Protein AF-A0A6G0U1Q4-F1 (afdb_monomer)

Structure (mmCIF, N/CA/C/O backbone):
data_AF-A0A6G0U1Q4-F1
#
_entry.id   AF-A0A6G0U1Q4-F1
#
loop_
_atom_site.group_PDB
_atom_site.id
_atom_site.type_symbol
_atom_site.label_atom_id
_atom_site.label_alt_id
_atom_site.label_comp_id
_atom_site.label_asym_id
_atom_site.label_entity_id
_atom_site.label_seq_id
_atom_site.pdbx_PDB_ins_code
_atom_site.Cartn_x
_atom_site.Cartn_y
_atom_site.Cartn_z
_atom_site.occupancy
_atom_site.B_iso_or_equiv
_atom_site.auth_seq_id
_atom_site.auth_comp_id
_atom_site.auth_asym_id
_atom_site.auth_atom_id
_atom_site.pdbx_PDB_model_num
ATOM 1 N N . MET A 1 1 ? -59.694 32.766 -7.895 1.00 51.31 1 MET A N 1
ATOM 2 C CA . MET A 1 1 ? -59.669 31.287 -7.953 1.00 51.31 1 MET A CA 1
ATOM 3 C C . MET A 1 1 ? -58.581 30.759 -8.898 1.00 51.31 1 MET A C 1
ATOM 5 O O . MET A 1 1 ? -57.762 29.972 -8.452 1.00 51.31 1 MET A O 1
ATOM 9 N N . LEU A 1 2 ? -58.465 31.266 -10.135 1.00 46.53 2 LEU A N 1
ATOM 10 C CA . LEU A 1 2 ? -57.466 30.805 -11.123 1.00 46.53 2 LEU A CA 1
ATOM 11 C C . LEU A 1 2 ? -55.984 31.007 -10.713 1.00 46.53 2 LEU A C 1
ATOM 13 O O . LEU A 1 2 ? -55.155 30.140 -10.960 1.00 46.53 2 LEU A O 1
ATOM 17 N N . LYS A 1 3 ? -55.648 32.107 -10.017 1.00 42.34 3 LYS A N 1
ATOM 18 C CA . LYS A 1 3 ? -54.273 32.373 -9.535 1.00 42.34 3 LYS A CA 1
ATOM 19 C C . LYS A 1 3 ? -53.803 31.429 -8.418 1.00 42.34 3 LYS A C 1
ATOM 21 O O . LYS A 1 3 ? -52.612 31.181 -8.310 1.00 42.34 3 LYS A O 1
ATOM 26 N N . ILE A 1 4 ? -54.725 30.887 -7.618 1.00 50.94 4 ILE A N 1
ATOM 27 C CA . ILE A 1 4 ? -54.400 29.941 -6.536 1.00 50.94 4 ILE A CA 1
ATOM 28 C C . ILE A 1 4 ? -54.158 28.543 -7.119 1.00 50.94 4 ILE A C 1
ATOM 30 O O . ILE A 1 4 ? -53.233 27.858 -6.703 1.00 50.94 4 ILE A O 1
ATOM 34 N N . ILE A 1 5 ? -54.916 28.157 -8.151 1.00 52.47 5 ILE A N 1
ATOM 35 C CA . ILE A 1 5 ? -54.753 26.867 -8.837 1.00 52.47 5 ILE A CA 1
ATOM 36 C C . ILE A 1 5 ? -53.402 26.792 -9.571 1.00 52.47 5 ILE A C 1
ATOM 38 O O . ILE A 1 5 ? -52.727 25.772 -9.490 1.00 52.47 5 ILE A O 1
ATOM 42 N N . ILE A 1 6 ? -52.957 27.880 -10.213 1.00 53.19 6 ILE A N 1
ATOM 43 C CA . ILE A 1 6 ? -51.646 27.935 -10.890 1.00 53.19 6 ILE A CA 1
ATOM 44 C C . ILE A 1 6 ? -50.485 27.895 -9.883 1.00 53.19 6 ILE A C 1
ATOM 46 O O . ILE A 1 6 ? -49.487 27.226 -10.134 1.00 53.19 6 ILE A O 1
ATOM 50 N N . PHE A 1 7 ? -50.620 28.550 -8.724 1.00 47.00 7 PHE A N 1
ATOM 51 C CA . PHE A 1 7 ? -49.578 28.533 -7.691 1.00 47.00 7 PHE A CA 1
ATOM 52 C C . PHE A 1 7 ? -49.453 27.154 -7.025 1.00 47.00 7 PHE A C 1
ATOM 54 O O . PHE A 1 7 ? -48.343 26.689 -6.801 1.00 47.00 7 PHE A O 1
ATOM 61 N N . VAL A 1 8 ? -50.571 26.457 -6.788 1.00 52.16 8 VAL A N 1
ATOM 62 C CA . VAL A 1 8 ? -50.562 25.083 -6.255 1.00 52.16 8 VAL A CA 1
ATOM 63 C C . VAL A 1 8 ? -50.039 24.083 -7.293 1.00 52.16 8 VAL A C 1
ATOM 65 O O . VAL A 1 8 ? -49.258 23.211 -6.935 1.00 52.16 8 VAL A O 1
ATOM 68 N N . LEU A 1 9 ? -50.365 24.232 -8.582 1.00 45.59 9 LEU A N 1
ATOM 69 C CA . LEU A 1 9 ? -49.809 23.373 -9.639 1.00 45.59 9 LEU A CA 1
ATOM 70 C C . LEU A 1 9 ? -48.302 23.583 -9.848 1.00 45.59 9 LEU A C 1
ATOM 72 O O . LEU A 1 9 ? -47.594 22.605 -10.047 1.00 45.59 9 LEU A O 1
ATOM 76 N N . LEU A 1 10 ? -47.790 24.815 -9.742 1.00 45.19 10 LEU A N 1
ATOM 77 C CA . LEU A 1 10 ? -46.346 25.093 -9.803 1.00 45.19 10 LEU A CA 1
ATOM 78 C C . LEU A 1 10 ? -45.594 24.626 -8.547 1.00 45.19 10 LEU A C 1
ATOM 80 O O . LEU A 1 10 ? -44.423 24.264 -8.645 1.00 45.19 10 LEU A O 1
ATOM 84 N N . PHE A 1 11 ? -46.249 24.596 -7.382 1.00 42.09 11 PHE A N 1
ATOM 85 C CA . PHE A 1 11 ? -45.659 24.064 -6.149 1.00 42.09 11 PHE A CA 1
ATOM 86 C C . PHE A 1 11 ? -45.673 22.527 -6.120 1.00 42.09 11 PHE A C 1
ATOM 88 O O . PHE A 1 11 ? -44.710 21.913 -5.672 1.00 42.09 11 PHE A O 1
ATOM 95 N N . VAL A 1 12 ? -46.720 21.892 -6.660 1.00 43.66 12 VAL A N 1
ATOM 96 C CA . VAL A 1 12 ? -46.799 20.426 -6.802 1.00 43.66 12 VAL A CA 1
ATOM 97 C C . VAL A 1 12 ? -45.891 19.929 -7.936 1.00 43.66 12 VAL A C 1
ATOM 99 O O . VAL A 1 12 ? -45.235 18.906 -7.781 1.00 43.66 12 VAL A O 1
ATOM 102 N N . ALA A 1 13 ? -45.750 20.676 -9.037 1.00 39.94 13 ALA A N 1
ATOM 103 C CA . ALA A 1 13 ? -44.820 20.327 -10.116 1.00 39.94 13 ALA A CA 1
ATOM 104 C C . ALA A 1 13 ? -43.338 20.473 -9.715 1.00 39.94 13 ALA A C 1
ATOM 106 O O . ALA A 1 13 ? -42.513 19.714 -10.208 1.00 39.94 13 ALA A O 1
ATOM 107 N N . ASN A 1 14 ? -43.001 21.386 -8.792 1.00 39.50 14 ASN A N 1
ATOM 108 C CA . ASN A 1 14 ? -41.634 21.544 -8.267 1.00 39.50 14 ASN A CA 1
ATOM 109 C C . ASN A 1 14 ? -41.331 20.703 -7.012 1.00 39.50 14 ASN A C 1
ATOM 111 O O . ASN A 1 14 ? -40.208 20.743 -6.518 1.00 39.50 14 ASN A O 1
ATOM 115 N N . THR A 1 15 ? -42.299 19.951 -6.476 1.00 40.66 15 THR A N 1
ATOM 116 C CA . THR A 1 15 ? -42.075 19.042 -5.330 1.00 40.66 15 THR A CA 1
ATOM 117 C C . THR A 1 15 ? -41.949 17.577 -5.730 1.00 40.66 15 THR A C 1
ATOM 119 O O . THR A 1 15 ? -41.592 16.748 -4.895 1.00 40.66 15 THR A O 1
ATOM 122 N N . PHE A 1 16 ? -42.108 17.252 -7.014 1.00 41.88 16 PHE A N 1
ATOM 123 C CA . PHE A 1 16 ? -41.520 16.033 -7.550 1.00 41.88 16 PHE A CA 1
ATOM 124 C C . PHE A 1 16 ? -40.031 16.280 -7.772 1.00 41.88 16 PHE A C 1
ATOM 126 O O . PHE A 1 16 ? -39.582 16.572 -8.877 1.00 41.88 16 PHE A O 1
ATOM 133 N N . VAL A 1 17 ? -39.246 16.123 -6.704 1.00 43.72 17 VAL A N 1
ATOM 134 C CA . VAL A 1 17 ? -37.873 15.650 -6.873 1.00 43.72 17 VAL A CA 1
ATOM 135 C C . VAL A 1 17 ? -38.014 14.270 -7.509 1.00 43.72 17 VAL A C 1
ATOM 137 O O . VAL A 1 17 ? -38.190 13.267 -6.822 1.00 43.72 17 VAL A O 1
ATOM 140 N N . SER A 1 18 ? -38.034 14.212 -8.839 1.00 43.72 18 SER A N 1
ATOM 141 C CA . SER A 1 18 ? -37.846 12.959 -9.550 1.00 43.72 18 SER A CA 1
ATOM 142 C C . SER A 1 18 ? -36.387 12.585 -9.333 1.00 43.72 18 SER A C 1
ATOM 144 O O . SER A 1 18 ? -35.509 12.971 -10.105 1.00 43.72 18 SER A O 1
ATOM 146 N N . SER A 1 19 ? -36.085 11.889 -8.239 1.00 47.53 19 SER A N 1
ATOM 147 C CA . SER A 1 19 ? -34.814 11.190 -8.174 1.00 47.53 19 SER A CA 1
ATOM 148 C C . SER A 1 19 ? -34.907 10.094 -9.230 1.00 47.53 19 SER A C 1
ATOM 150 O O . SER A 1 19 ? -35.600 9.098 -9.029 1.00 47.53 19 SER A O 1
ATOM 152 N N . GLU A 1 20 ? -34.241 10.283 -10.369 1.00 58.66 20 GLU A N 1
ATOM 153 C CA . GLU A 1 20 ? -34.093 9.242 -11.399 1.00 58.66 20 GLU A CA 1
ATOM 154 C C . GLU A 1 20 ? -33.570 7.920 -10.807 1.00 58.66 20 GLU A C 1
ATOM 156 O O . GLU A 1 20 ? -33.780 6.858 -11.382 1.00 58.66 20 GLU A O 1
ATOM 161 N N . TYR A 1 21 ? -32.945 7.983 -9.626 1.00 56.28 21 TYR A N 1
ATOM 162 C CA . TYR A 1 21 ? -32.420 6.852 -8.879 1.00 56.28 21 TYR A CA 1
ATOM 163 C C . TYR A 1 21 ? -32.895 6.925 -7.424 1.00 56.28 21 TYR A C 1
ATOM 165 O O . TYR A 1 21 ? -32.468 7.795 -6.666 1.00 56.28 21 TYR A O 1
ATOM 173 N N . ILE A 1 22 ? -33.777 6.004 -7.031 1.00 57.19 22 ILE A N 1
ATOM 174 C CA . ILE A 1 22 ? -34.073 5.727 -5.621 1.00 57.19 22 ILE A CA 1
ATOM 175 C C . ILE A 1 22 ? -33.196 4.545 -5.225 1.00 57.19 22 ILE A C 1
ATOM 177 O O . ILE A 1 22 ? -33.497 3.400 -5.569 1.00 57.19 22 ILE A O 1
ATOM 181 N N . PHE A 1 23 ? -32.113 4.810 -4.497 1.00 62.09 23 PHE A N 1
ATOM 182 C CA . PHE A 1 23 ? -31.376 3.743 -3.829 1.00 62.09 23 PHE A CA 1
ATOM 183 C C . PHE A 1 23 ? -32.243 3.240 -2.682 1.00 62.09 23 PHE A C 1
ATOM 185 O O . PHE A 1 23 ? -32.498 3.952 -1.710 1.00 62.09 23 PHE A O 1
ATOM 192 N N . LYS A 1 24 ? -32.771 2.026 -2.832 1.00 59.59 24 LYS A N 1
ATOM 193 C CA . LYS A 1 24 ? -33.575 1.399 -1.790 1.00 59.59 24 LYS A CA 1
ATOM 194 C C . LYS A 1 24 ? -32.652 1.154 -0.595 1.00 59.59 24 LYS A C 1
ATOM 196 O O . LYS A 1 24 ? -31.700 0.388 -0.715 1.00 59.59 24 LYS A O 1
ATOM 201 N N . GLY A 1 25 ? -32.912 1.842 0.516 1.00 59.34 25 GLY A N 1
ATOM 202 C CA . GLY A 1 25 ? -32.193 1.616 1.767 1.00 59.34 25 GLY A CA 1
ATOM 203 C C . GLY A 1 25 ? -32.299 0.156 2.218 1.00 59.34 25 GLY A C 1
ATOM 204 O O . GLY A 1 25 ? -33.161 -0.595 1.747 1.00 59.34 25 GLY A O 1
ATOM 205 N N . PHE A 1 26 ? -31.406 -0.251 3.116 1.00 64.56 26 PHE A N 1
ATOM 206 C CA . PHE A 1 26 ? -31.436 -1.596 3.680 1.00 64.56 26 PHE A CA 1
ATOM 207 C C . PHE A 1 26 ? -32.716 -1.828 4.498 1.00 64.56 26 PHE A C 1
ATOM 209 O O . PHE A 1 26 ? -33.300 -0.898 5.045 1.00 64.56 26 PHE A O 1
ATOM 216 N N . ASP A 1 27 ? -33.160 -3.086 4.541 1.00 72.31 27 ASP A N 1
ATOM 217 C CA . ASP A 1 27 ? -34.237 -3.550 5.424 1.00 72.31 27 ASP A CA 1
ATOM 218 C C . ASP A 1 27 ? -33.857 -3.257 6.884 1.00 72.31 27 ASP A C 1
ATOM 220 O O . ASP A 1 27 ? -32.726 -3.541 7.270 1.00 72.31 27 ASP A O 1
ATOM 224 N N . ASP A 1 28 ? -34.787 -2.765 7.708 1.00 72.19 28 ASP A N 1
ATOM 225 C CA . ASP A 1 28 ? -34.572 -2.488 9.141 1.00 72.19 28 ASP A CA 1
ATOM 226 C C . ASP A 1 28 ? -34.071 -3.717 9.935 1.00 72.19 28 ASP A C 1
ATOM 228 O O . ASP A 1 28 ? -33.567 -3.599 11.052 1.00 72.19 28 ASP A O 1
ATOM 232 N N . ARG A 1 29 ? -34.212 -4.925 9.374 1.00 79.00 29 ARG A N 1
ATOM 233 C CA . ARG A 1 29 ? -33.690 -6.182 9.937 1.00 79.00 29 ARG A CA 1
ATOM 234 C C . ARG A 1 29 ? -32.223 -6.454 9.598 1.00 79.00 29 ARG A C 1
ATOM 236 O O . ARG A 1 29 ? -31.628 -7.347 10.203 1.00 79.00 29 ARG A O 1
ATOM 243 N N . PHE A 1 30 ? -31.650 -5.750 8.625 1.00 81.19 30 PHE A N 1
ATOM 244 C CA . PHE A 1 30 ? -30.243 -5.873 8.267 1.00 81.19 30 PHE A CA 1
ATOM 245 C C . PHE A 1 30 ? -29.388 -5.246 9.367 1.00 81.19 30 PHE A C 1
ATOM 247 O O . PHE A 1 30 ? -29.522 -4.067 9.683 1.00 81.19 30 PHE A O 1
ATOM 254 N N . LYS A 1 31 ? -28.502 -6.049 9.955 1.00 86.62 31 LYS A N 1
ATOM 255 C CA . LYS A 1 31 ? -27.495 -5.557 10.890 1.00 86.62 31 LYS A CA 1
ATOM 256 C C . LYS A 1 31 ? -26.183 -5.417 10.122 1.00 86.62 31 LYS A C 1
ATOM 258 O O . LYS A 1 31 ? -25.633 -6.460 9.765 1.00 86.62 31 LYS A O 1
ATOM 263 N N . PRO A 1 32 ? -25.727 -4.185 9.829 1.00 90.81 32 PRO A N 1
ATOM 264 C CA . PRO A 1 32 ? -24.437 -3.989 9.191 1.00 90.81 32 PRO A CA 1
ATOM 265 C C . PRO A 1 32 ? -23.334 -4.554 10.080 1.00 90.81 32 PRO A C 1
ATOM 267 O O . PRO A 1 32 ? -23.424 -4.516 11.311 1.00 90.81 32 PRO A O 1
ATOM 270 N N . ASP A 1 33 ? -22.304 -5.087 9.441 1.00 94.69 33 ASP A N 1
ATOM 271 C CA . ASP A 1 33 ? -21.058 -5.383 10.129 1.00 94.69 33 ASP A CA 1
ATOM 272 C C . ASP A 1 33 ? -20.348 -4.074 10.509 1.00 94.69 33 ASP A C 1
ATOM 274 O O . ASP A 1 33 ? -20.642 -3.013 9.952 1.00 94.69 33 ASP A O 1
ATOM 278 N N . TRP A 1 34 ? -19.387 -4.129 11.430 1.00 96.00 34 TRP A N 1
ATOM 279 C CA . TRP A 1 34 ? -18.734 -2.929 11.959 1.00 96.00 34 TRP A CA 1
ATOM 280 C C . TRP A 1 34 ? -18.125 -2.066 10.842 1.00 96.00 34 TRP A C 1
ATOM 282 O O . TRP A 1 34 ? -18.309 -0.855 10.815 1.00 96.00 34 TRP A O 1
ATOM 292 N N . TRP A 1 35 ? -17.480 -2.678 9.847 1.00 97.06 35 TRP A N 1
ATOM 293 C CA . TRP A 1 35 ? -16.828 -1.951 8.752 1.00 97.06 35 TRP A CA 1
ATOM 294 C C . TRP A 1 35 ? -17.819 -1.267 7.794 1.00 97.06 35 TRP A C 1
ATOM 296 O O . TRP A 1 35 ? -17.415 -0.433 6.988 1.00 97.06 35 TRP A O 1
ATOM 306 N N . GLN A 1 36 ? -19.110 -1.608 7.871 1.00 95.94 36 GLN A N 1
ATOM 307 C CA . GLN A 1 36 ? -20.171 -0.998 7.068 1.00 95.94 36 GLN A CA 1
ATOM 308 C C . GLN A 1 36 ? -20.782 0.227 7.762 1.00 95.94 36 GLN A C 1
ATOM 310 O O . GLN A 1 36 ? -21.247 1.146 7.092 1.00 95.94 36 GLN A O 1
ATOM 315 N N . SER A 1 37 ? -20.803 0.259 9.096 1.00 91.56 37 SER A N 1
ATOM 316 C CA . SER A 1 37 ? -21.479 1.318 9.860 1.00 91.56 37 SER A CA 1
ATOM 317 C C . SER A 1 37 ? -20.551 2.288 10.585 1.00 91.56 37 SER A C 1
ATOM 319 O O . SER A 1 37 ? -20.993 3.377 10.944 1.00 91.56 37 SER A O 1
ATOM 321 N N . GLU A 1 38 ? -19.306 1.897 10.847 1.00 95.31 38 GLU A N 1
ATOM 322 C CA . GLU A 1 38 ? -18.385 2.667 11.684 1.00 95.31 38 GLU A CA 1
ATOM 323 C C . GLU A 1 38 ? -17.584 3.717 10.900 1.00 95.31 38 GLU A C 1
ATOM 325 O O . GLU A 1 38 ? -17.297 3.568 9.711 1.00 95.31 38 GLU A O 1
ATOM 330 N N . ILE A 1 39 ? -17.159 4.773 11.601 1.00 97.44 39 ILE A N 1
ATOM 331 C CA . ILE A 1 39 ? -16.202 5.757 11.080 1.00 97.44 39 ILE A CA 1
ATOM 332 C C . ILE A 1 39 ? -14.788 5.175 11.189 1.00 97.44 39 ILE A C 1
ATOM 334 O O . ILE A 1 39 ? -14.349 4.825 12.291 1.00 97.44 39 ILE A O 1
ATOM 338 N N . ILE A 1 40 ? -14.073 5.122 10.060 1.00 98.00 40 ILE A N 1
ATOM 339 C CA . ILE A 1 40 ? -12.646 4.785 9.997 1.00 98.00 40 ILE A CA 1
ATOM 340 C C . ILE A 1 40 ? -11.826 6.080 10.042 1.00 98.00 40 ILE A C 1
ATOM 342 O O . ILE A 1 40 ? -12.018 6.961 9.206 1.00 98.00 40 ILE A O 1
ATOM 346 N N . TYR A 1 41 ? -10.910 6.196 11.005 1.00 98.44 41 TYR A N 1
ATOM 347 C CA . TYR A 1 41 ? -10.027 7.352 11.172 1.00 98.44 41 TYR A CA 1
ATOM 348 C C . TYR A 1 41 ? -8.579 6.977 10.850 1.00 98.44 41 TYR A C 1
ATOM 350 O O . TYR A 1 41 ? -7.990 6.133 11.525 1.00 98.44 41 TYR A O 1
ATOM 358 N N . GLN A 1 42 ? -7.985 7.623 9.850 1.00 98.31 42 GLN A N 1
ATOM 359 C CA . GLN A 1 42 ? -6.573 7.434 9.525 1.00 98.31 42 GLN A CA 1
ATOM 360 C C . GLN A 1 42 ? -5.684 8.200 10.514 1.00 98.31 42 GLN A C 1
ATOM 362 O O . GLN A 1 42 ? -5.864 9.397 10.738 1.00 98.31 42 GLN A O 1
ATOM 367 N N . ILE A 1 43 ? -4.708 7.515 11.102 1.00 98.56 43 ILE A N 1
ATOM 368 C CA . ILE A 1 43 ? -3.698 8.096 11.983 1.00 98.56 43 ILE A CA 1
ATOM 369 C C . ILE A 1 43 ? -2.351 8.008 11.274 1.00 98.56 43 ILE A C 1
ATOM 371 O O . ILE A 1 43 ? -1.801 6.919 11.107 1.00 98.56 43 ILE A O 1
ATOM 375 N N . TYR A 1 44 ? -1.789 9.163 10.920 1.00 98.19 44 TYR A N 1
ATOM 376 C CA . TYR A 1 44 ? -0.386 9.253 10.533 1.00 98.19 44 TYR A CA 1
ATOM 377 C C . TYR A 1 44 ? 0.484 9.264 11.796 1.00 98.19 44 TYR A C 1
ATOM 379 O O . TYR A 1 44 ? 0.625 10.300 12.455 1.00 98.19 44 TYR A O 1
ATOM 387 N N . VAL A 1 45 ? 1.006 8.091 12.175 1.00 98.12 45 VAL A N 1
ATOM 388 C CA . VAL A 1 45 ? 1.608 7.829 13.501 1.00 98.12 45 VAL A CA 1
ATOM 389 C C . VAL A 1 45 ? 2.685 8.857 13.836 1.00 98.12 45 VAL A C 1
ATOM 391 O O . VAL A 1 45 ? 2.616 9.504 14.882 1.00 98.12 45 VAL A O 1
ATOM 394 N N . ARG A 1 46 ? 3.591 9.100 12.882 1.00 97.62 46 ARG A N 1
ATOM 395 C CA . ARG A 1 46 ? 4.738 10.009 13.003 1.00 97.62 46 ARG A CA 1
ATOM 396 C C . ARG A 1 46 ? 4.371 11.443 13.398 1.00 97.62 46 ARG A C 1
ATOM 398 O O . ARG A 1 46 ? 5.213 12.153 13.939 1.00 97.62 46 ARG A O 1
ATOM 405 N N . SER A 1 47 ? 3.149 11.896 13.120 1.00 98.06 47 SER A N 1
ATOM 406 C CA . SER A 1 47 ? 2.732 13.288 13.352 1.00 98.06 47 SER A CA 1
ATOM 407 C C . SER A 1 47 ? 1.549 13.428 14.301 1.00 98.06 47 SER A C 1
ATOM 409 O O . SER A 1 47 ? 1.074 14.542 14.509 1.00 98.06 47 SER A O 1
ATOM 411 N N . PHE A 1 48 ? 1.060 12.330 14.882 1.00 98.56 48 PHE A N 1
ATOM 412 C CA . PHE A 1 48 ? -0.114 12.398 15.743 1.00 98.56 48 PHE A CA 1
ATOM 413 C C . PHE A 1 48 ? 0.219 12.951 17.132 1.00 98.56 48 PHE A C 1
ATOM 415 O O . PHE A 1 48 ? -0.326 13.980 17.537 1.00 98.56 48 PHE A O 1
ATOM 422 N N . LYS A 1 49 ? 1.097 12.270 17.881 1.00 98.50 49 LYS A N 1
ATOM 423 C CA . LYS A 1 49 ? 1.517 12.716 19.213 1.00 98.50 49 LYS A CA 1
ATOM 424 C C . LYS A 1 49 ? 2.806 12.036 19.673 1.00 98.50 49 LYS A C 1
ATOM 426 O O . LYS A 1 49 ? 2.848 10.815 19.756 1.00 98.50 49 LYS A O 1
ATOM 431 N N . ASP A 1 50 ? 3.799 12.849 20.013 1.00 98.62 50 ASP A N 1
ATOM 432 C CA . ASP A 1 50 ? 5.057 12.456 20.661 1.00 98.62 50 ASP A CA 1
ATOM 433 C C . ASP A 1 50 ? 4.843 12.313 22.183 1.00 98.62 50 ASP A C 1
ATOM 435 O O . ASP A 1 50 ? 4.224 13.189 22.806 1.00 98.62 50 ASP A O 1
ATOM 439 N N . SER A 1 51 ? 5.303 11.205 22.774 1.00 98.44 51 SER A N 1
ATOM 440 C CA . SER A 1 51 ? 5.250 10.941 24.220 1.00 98.44 51 SER A CA 1
ATOM 441 C C . SER A 1 51 ? 6.610 10.979 24.924 1.00 98.44 51 SER A C 1
ATOM 443 O O . SER A 1 51 ? 6.653 11.013 26.157 1.00 98.44 51 SER A O 1
ATOM 445 N N . ASN A 1 52 ? 7.718 10.976 24.180 1.00 97.81 52 ASN A N 1
ATOM 446 C CA . ASN A 1 52 ? 9.069 10.818 24.719 1.00 97.81 52 ASN A CA 1
ATOM 447 C C . ASN A 1 52 ? 9.956 12.073 24.530 1.00 97.81 52 ASN A C 1
ATOM 449 O O . ASN A 1 52 ? 11.013 12.173 25.160 1.00 97.81 52 ASN A O 1
ATOM 453 N N . GLY A 1 53 ? 9.504 13.050 23.738 1.00 98.00 53 GLY A N 1
ATOM 454 C CA . GLY A 1 53 ? 10.166 14.327 23.484 1.00 98.00 53 GLY A CA 1
ATOM 455 C C . GLY A 1 53 ? 11.205 14.314 22.357 1.00 98.00 53 GLY A C 1
ATOM 456 O O . GLY A 1 53 ? 11.993 15.260 22.279 1.00 98.00 53 GLY A O 1
ATOM 457 N N . ASP A 1 54 ? 11.252 13.277 21.516 1.00 97.56 54 ASP A N 1
ATOM 458 C CA . ASP A 1 54 ? 12.168 13.183 20.370 1.00 97.56 54 ASP A CA 1
ATOM 459 C C . ASP A 1 54 ? 11.676 13.931 19.112 1.00 97.56 54 ASP A C 1
ATOM 461 O O . ASP A 1 54 ? 12.424 14.079 18.140 1.00 97.56 54 ASP A O 1
ATOM 465 N N . GLY A 1 55 ? 10.456 14.478 19.154 1.00 97.75 55 GLY A N 1
ATOM 466 C CA . GLY A 1 55 ? 9.829 15.222 18.067 1.00 97.75 55 GLY A CA 1
ATOM 467 C C . GLY A 1 55 ? 9.063 14.353 17.068 1.00 97.75 55 GLY A C 1
ATOM 468 O O . GLY A 1 55 ? 8.598 14.884 16.054 1.00 97.75 55 GLY A O 1
ATOM 469 N N . VAL A 1 56 ? 8.917 13.051 17.326 1.00 98.12 56 VAL A N 1
ATOM 470 C CA . VAL A 1 56 ? 8.212 12.095 16.472 1.00 98.12 56 VAL A CA 1
ATOM 471 C C . VAL A 1 56 ? 7.052 11.453 17.228 1.00 98.12 56 VAL A C 1
ATOM 473 O O . VAL A 1 56 ? 7.150 11.080 18.388 1.00 98.12 56 VAL A O 1
ATOM 476 N N . GLY A 1 57 ? 5.900 11.350 16.566 1.00 98.62 57 GLY A N 1
ATOM 477 C CA . GLY A 1 57 ? 4.744 10.671 17.133 1.00 98.62 57 GLY A CA 1
ATOM 478 C C . GLY A 1 57 ? 4.953 9.164 17.260 1.00 98.62 57 GLY A C 1
ATOM 479 O O . GLY A 1 57 ? 5.517 8.539 16.364 1.00 98.62 57 GLY A O 1
ATOM 480 N N . ASP A 1 58 ? 4.464 8.585 18.356 1.00 98.75 58 ASP A N 1
ATOM 481 C CA . ASP A 1 58 ? 4.747 7.202 18.748 1.00 98.75 58 ASP A CA 1
ATOM 482 C C . ASP A 1 58 ? 3.494 6.471 19.286 1.00 98.75 58 ASP A C 1
ATOM 484 O O . ASP A 1 58 ? 2.432 7.070 19.512 1.00 98.75 58 ASP A O 1
ATOM 488 N N . PHE A 1 59 ? 3.585 5.150 19.490 1.00 98.81 59 PHE A N 1
ATOM 489 C CA . PHE A 1 59 ? 2.439 4.348 19.941 1.00 98.81 59 PHE A CA 1
ATOM 490 C C . PHE A 1 59 ? 1.929 4.735 21.331 1.00 98.81 59 PHE A C 1
ATOM 492 O O . PHE A 1 59 ? 0.719 4.682 21.575 1.00 98.81 59 PHE A O 1
ATOM 499 N N . ASN A 1 60 ? 2.810 5.129 22.252 1.00 98.75 60 ASN A N 1
ATOM 500 C CA . ASN A 1 60 ? 2.399 5.537 23.594 1.00 98.75 60 ASN A CA 1
ATOM 501 C C . ASN A 1 60 ? 1.671 6.890 23.536 1.00 98.75 60 ASN A C 1
ATOM 503 O O . ASN A 1 60 ? 0.643 7.059 24.191 1.00 98.75 60 ASN A O 1
ATOM 507 N N . GLY A 1 61 ? 2.105 7.808 22.673 1.00 98.75 61 GLY A N 1
ATOM 508 C CA . GLY A 1 61 ? 1.432 9.078 22.419 1.00 98.75 61 GLY A CA 1
ATOM 509 C C . GLY A 1 61 ? 0.015 8.898 21.872 1.00 98.75 61 GLY A C 1
ATOM 510 O O . GLY A 1 61 ? -0.913 9.566 22.341 1.00 98.75 61 GLY A O 1
ATOM 511 N N . ILE A 1 62 ? -0.193 7.951 20.948 1.00 98.81 62 ILE A N 1
ATOM 512 C CA . ILE A 1 62 ? -1.544 7.570 20.497 1.00 98.81 62 ILE A CA 1
ATOM 513 C C . ILE A 1 62 ? -2.329 6.920 21.645 1.00 98.81 62 ILE A C 1
ATOM 515 O O . ILE A 1 62 ? -3.497 7.256 21.856 1.00 98.81 62 ILE A O 1
ATOM 519 N N . THR A 1 63 ? -1.686 6.046 22.428 1.00 98.75 63 THR A N 1
ATOM 520 C CA . THR A 1 63 ? -2.306 5.367 23.579 1.00 98.75 63 THR A CA 1
ATOM 521 C C . THR A 1 63 ? -2.849 6.379 24.590 1.00 98.75 63 THR A C 1
ATOM 523 O O . THR A 1 63 ? -3.960 6.226 25.080 1.00 98.75 63 THR A O 1
ATOM 526 N N . GLU A 1 64 ? -2.154 7.488 24.842 1.00 98.56 64 GLU A N 1
ATOM 527 C CA . GLU A 1 64 ? -2.639 8.566 25.721 1.00 98.56 64 GLU A CA 1
ATOM 528 C C . GLU A 1 64 ? -3.885 9.305 25.193 1.00 98.56 64 GLU A C 1
ATOM 530 O O . GLU A 1 64 ? -4.463 10.144 25.892 1.00 98.56 64 GLU A O 1
ATOM 535 N N . LYS A 1 65 ? -4.286 9.060 23.942 1.00 98.50 65 LYS A N 1
ATOM 536 C CA . LYS A 1 65 ? -5.404 9.722 23.259 1.00 98.50 65 LYS A CA 1
ATOM 537 C C . LYS A 1 65 ? -6.505 8.764 22.817 1.00 98.50 65 LYS A C 1
ATOM 539 O O . LYS A 1 65 ? -7.440 9.212 22.163 1.00 98.50 65 LYS A O 1
ATOM 544 N N . VAL A 1 66 ? -6.483 7.490 23.203 1.00 98.44 66 VAL A N 1
ATOM 545 C CA . VAL A 1 66 ? -7.532 6.530 22.799 1.00 98.44 66 VAL A CA 1
ATOM 546 C C . VAL A 1 66 ? -8.953 6.987 23.176 1.00 98.44 66 VAL A C 1
ATOM 548 O O . VAL A 1 66 ? -9.890 6.793 22.402 1.00 98.44 66 VAL A O 1
ATOM 551 N N . ASP A 1 67 ? -9.119 7.684 24.308 1.00 98.44 67 ASP A N 1
ATOM 552 C CA . ASP A 1 67 ? -10.412 8.244 24.739 1.00 98.44 67 ASP A CA 1
ATOM 553 C C . ASP A 1 67 ? -10.929 9.352 23.807 1.00 98.44 67 ASP A C 1
ATOM 555 O O . ASP A 1 67 ? -12.141 9.525 23.660 1.00 98.44 67 ASP A O 1
ATOM 559 N N . TYR A 1 68 ? -10.031 10.083 23.137 1.00 98.44 68 TYR A N 1
ATOM 560 C CA . TYR A 1 68 ? -10.418 11.110 22.170 1.00 98.44 68 TYR A CA 1
ATOM 561 C C . TYR A 1 68 ? -11.169 10.482 20.992 1.00 98.44 68 TYR A C 1
ATOM 563 O O . TYR A 1 68 ? -12.276 10.923 20.684 1.00 98.44 68 TYR A O 1
ATOM 571 N N . PHE A 1 69 ? -10.637 9.407 20.404 1.00 98.44 69 PHE A N 1
ATOM 572 C CA . PHE A 1 69 ? -11.281 8.709 19.286 1.00 98.44 69 PHE A CA 1
ATOM 573 C C . PHE A 1 69 ? -12.678 8.207 19.655 1.00 98.44 69 PHE A C 1
ATOM 575 O O . PHE A 1 69 ? -13.625 8.361 18.882 1.00 98.44 69 PHE A O 1
ATOM 582 N N . LYS A 1 70 ? -12.846 7.706 20.885 1.00 96.56 70 LYS A N 1
ATOM 583 C CA . LYS A 1 70 ? -14.168 7.306 21.368 1.00 96.56 70 LYS A CA 1
ATOM 584 C C . LYS A 1 70 ? -15.137 8.485 21.453 1.00 96.56 70 LYS A C 1
ATOM 586 O O . LYS A 1 70 ? -16.297 8.341 21.077 1.00 96.56 70 LYS A O 1
ATOM 591 N N . SER A 1 71 ? -14.674 9.645 21.919 1.00 98.12 71 SER A N 1
ATOM 592 C CA . SER A 1 71 ? -15.523 10.836 22.075 1.00 98.12 71 SER A CA 1
ATOM 593 C C . SER A 1 71 ? -16.022 11.421 20.748 1.00 98.12 71 SER A C 1
ATOM 595 O O . SER A 1 71 ? -17.057 12.083 20.730 1.00 98.12 71 SER A O 1
ATOM 597 N N . ILE A 1 72 ? -15.324 11.139 19.641 1.00 97.62 72 ILE A N 1
ATOM 598 C CA . ILE A 1 72 ? -15.720 11.535 18.282 1.00 97.62 72 ILE A CA 1
ATOM 599 C C . ILE A 1 72 ? -16.396 10.399 17.491 1.00 97.62 72 ILE A C 1
ATOM 601 O O . ILE A 1 72 ? -16.563 10.515 16.282 1.00 97.62 72 ILE A O 1
ATOM 605 N N . ASN A 1 73 ? -16.822 9.324 18.169 1.00 97.12 73 ASN A N 1
ATOM 606 C CA . ASN A 1 73 ? -17.521 8.168 17.587 1.00 97.12 73 ASN A CA 1
ATOM 607 C C . ASN A 1 73 ? -16.742 7.431 16.485 1.00 97.12 73 ASN A C 1
ATOM 609 O O . ASN A 1 73 ? -17.338 6.870 15.568 1.00 97.12 73 ASN A O 1
ATOM 613 N N . VAL A 1 74 ? -15.413 7.410 16.574 1.00 98.19 74 VAL A N 1
ATOM 614 C CA . VAL A 1 74 ? -14.598 6.542 15.720 1.00 98.19 74 VAL A CA 1
ATOM 615 C C . VAL A 1 74 ? -14.795 5.094 16.158 1.00 98.19 74 VAL A C 1
ATOM 617 O O . VAL A 1 74 ? -14.663 4.783 17.344 1.00 98.19 74 VAL A O 1
ATOM 620 N N . GLY A 1 75 ? -15.105 4.217 15.202 1.00 98.06 75 GLY A N 1
ATOM 621 C CA . GLY A 1 75 ? -15.245 2.778 15.438 1.00 98.06 75 GLY A CA 1
ATOM 622 C C . GLY A 1 75 ? -14.057 1.966 14.930 1.00 98.06 75 GLY A C 1
ATOM 623 O O . GLY A 1 75 ? -13.865 0.833 15.367 1.00 98.06 75 GLY A O 1
ATOM 624 N N . ALA A 1 76 ? -13.211 2.545 14.075 1.00 98.69 76 ALA A N 1
ATOM 625 C CA . ALA A 1 76 ? -11.957 1.940 13.644 1.00 98.69 76 ALA A CA 1
ATOM 626 C C . ALA A 1 76 ? -10.871 2.993 13.409 1.00 98.69 76 ALA A C 1
ATOM 628 O O . ALA A 1 76 ? -11.145 4.074 12.895 1.00 98.69 76 ALA A O 1
ATOM 629 N N . VAL A 1 77 ? -9.626 2.659 13.725 1.00 98.75 77 VAL A N 1
ATOM 630 C CA . VAL A 1 77 ? -8.452 3.437 13.330 1.00 98.75 77 VAL A CA 1
ATOM 631 C C . VAL A 1 77 ? -7.662 2.677 12.277 1.00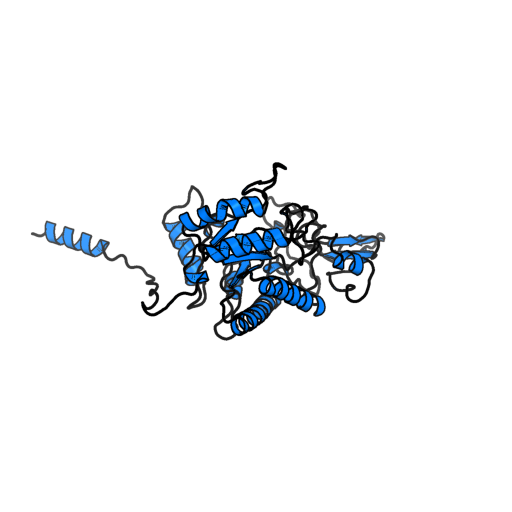 98.75 77 VAL A C 1
ATOM 633 O O . VAL A 1 77 ? -7.499 1.463 12.374 1.00 98.75 77 VAL A O 1
ATOM 636 N N . TRP A 1 78 ? -7.167 3.394 11.279 1.00 98.50 78 TRP A N 1
ATOM 637 C CA . TRP A 1 78 ? -6.212 2.892 10.300 1.00 98.50 78 TRP A CA 1
ATOM 638 C C . TRP A 1 78 ? -4.878 3.590 10.544 1.00 98.50 78 TRP A C 1
ATOM 640 O O . TRP A 1 78 ? -4.787 4.811 10.453 1.00 98.50 78 TRP A O 1
ATOM 650 N N . LEU A 1 79 ? -3.858 2.826 10.926 1.00 98.62 79 LEU A N 1
ATOM 651 C CA . LEU A 1 79 ? -2.519 3.358 11.167 1.00 98.62 79 LEU A CA 1
ATOM 652 C C . LEU A 1 79 ? -1.744 3.381 9.848 1.00 98.62 79 LEU A C 1
ATOM 654 O O . LEU A 1 79 ? -1.694 2.348 9.181 1.00 98.62 79 LEU A O 1
ATOM 658 N N . SER A 1 80 ? -1.113 4.515 9.515 1.00 95.25 80 SER A N 1
ATOM 659 C CA . SER A 1 80 ? -0.071 4.586 8.473 1.00 95.25 80 SER A CA 1
ATOM 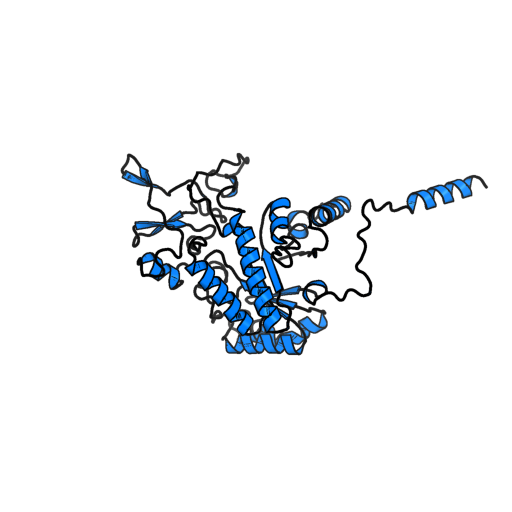660 C C . SER A 1 80 ? 1.011 3.519 8.707 1.00 95.25 80 SER A C 1
ATOM 662 O O . SER A 1 80 ? 1.123 3.054 9.845 1.00 95.25 80 SER A O 1
ATOM 664 N N . PRO A 1 81 ? 1.835 3.144 7.708 1.00 95.81 81 PRO A N 1
ATOM 665 C CA . PRO A 1 81 ? 2.776 2.036 7.847 1.00 95.81 81 PRO A CA 1
ATOM 666 C C . PRO A 1 81 ? 3.615 2.120 9.124 1.00 95.81 81 PRO A C 1
ATOM 668 O O . PRO A 1 81 ? 4.290 3.114 9.391 1.00 95.81 81 PRO A O 1
ATOM 671 N N . ILE A 1 82 ? 3.527 1.064 9.933 1.00 98.31 82 ILE A N 1
ATOM 672 C CA . ILE A 1 82 ? 4.196 0.973 11.237 1.00 98.31 82 ILE A CA 1
ATOM 673 C C . ILE A 1 82 ? 5.401 0.038 11.217 1.00 98.31 82 ILE A C 1
ATOM 675 O O . ILE A 1 82 ? 6.037 -0.150 12.252 1.00 98.31 82 ILE A O 1
ATOM 679 N N . PHE A 1 83 ? 5.654 -0.625 10.090 1.00 98.50 83 PHE A N 1
ATOM 680 C CA . PHE A 1 83 ? 6.682 -1.651 9.983 1.00 98.50 83 PHE A CA 1
ATOM 681 C C . PHE A 1 83 ? 8.072 -1.037 9.935 1.00 98.50 83 PHE A C 1
ATOM 683 O O . PHE A 1 83 ? 8.243 0.103 9.514 1.00 98.50 83 PHE A O 1
ATOM 690 N N . GLN A 1 84 ? 9.067 -1.823 10.334 1.00 98.56 84 GLN A N 1
ATOM 691 C CA . GLN A 1 84 ? 10.458 -1.401 10.277 1.00 98.56 84 GLN A CA 1
ATOM 692 C C . GLN A 1 84 ? 10.852 -0.996 8.850 1.00 98.56 84 GLN A C 1
ATOM 694 O O . GLN A 1 84 ? 10.707 -1.787 7.911 1.00 98.56 84 GLN A O 1
ATOM 699 N N . SER A 1 85 ? 11.379 0.218 8.713 1.00 98.19 85 SER A N 1
ATOM 700 C CA . SER A 1 85 ? 11.687 0.863 7.440 1.00 98.19 85 SER A CA 1
ATOM 701 C C . SER A 1 85 ? 12.940 1.749 7.570 1.00 98.19 85 SER A C 1
ATOM 703 O O . SER A 1 85 ? 13.167 2.338 8.628 1.00 98.19 85 SER A O 1
ATOM 705 N N . PRO A 1 86 ? 13.777 1.865 6.523 1.00 97.50 86 PRO A N 1
ATOM 706 C CA . PRO A 1 86 ? 14.831 2.883 6.449 1.00 97.50 86 PRO A CA 1
ATOM 707 C C . PRO A 1 86 ? 14.314 4.328 6.363 1.00 97.50 86 PRO A C 1
ATOM 709 O O . PRO A 1 86 ? 15.097 5.259 6.554 1.00 97.50 86 PRO A O 1
ATOM 712 N N . GLN A 1 87 ? 13.003 4.510 6.167 1.00 95.12 87 GLN A N 1
ATOM 713 C CA . GLN A 1 87 ? 12.281 5.782 6.125 1.00 95.12 87 GLN A CA 1
ATOM 714 C C . GLN A 1 87 ? 12.538 6.614 4.857 1.00 95.12 87 GLN A C 1
ATOM 716 O O . GLN A 1 87 ? 12.352 7.833 4.888 1.00 95.12 87 GLN A O 1
ATOM 721 N N . ASP A 1 88 ? 12.924 5.985 3.743 1.00 94.56 88 ASP A N 1
ATOM 722 C CA . ASP A 1 88 ? 13.087 6.656 2.445 1.00 94.56 88 ASP A CA 1
ATOM 723 C C . ASP A 1 88 ? 11.746 7.051 1.807 1.00 94.56 88 ASP A C 1
ATOM 725 O O . ASP A 1 88 ? 11.669 8.030 1.061 1.00 94.56 88 ASP A O 1
ATOM 729 N N . ASP A 1 89 ? 10.681 6.331 2.154 1.00 94.81 89 ASP A N 1
ATOM 730 C CA . ASP A 1 89 ? 9.294 6.657 1.829 1.00 94.81 89 ASP A CA 1
ATOM 731 C C . ASP A 1 89 ? 8.419 6.589 3.089 1.00 94.81 89 ASP A C 1
ATOM 733 O O . ASP A 1 89 ? 7.310 6.062 3.101 1.00 94.81 89 ASP A O 1
ATOM 737 N N . PHE A 1 90 ? 8.966 7.080 4.206 1.00 95.00 90 PHE A N 1
ATOM 738 C CA . PHE A 1 90 ? 8.255 7.262 5.475 1.00 95.00 90 PHE A CA 1
ATOM 739 C C . PHE A 1 90 ? 7.451 6.046 5.971 1.00 95.00 90 PHE A C 1
ATOM 741 O O . PHE A 1 90 ? 6.378 6.201 6.560 1.00 95.00 90 PHE A O 1
ATOM 748 N N . GLY A 1 91 ? 7.988 4.840 5.773 1.00 95.69 91 GLY A N 1
ATOM 749 C CA . GLY A 1 91 ? 7.393 3.591 6.248 1.00 95.69 91 GLY A CA 1
ATOM 750 C C . GLY A 1 91 ? 6.841 2.692 5.142 1.00 95.69 91 GLY A C 1
ATOM 751 O O . GLY A 1 91 ? 6.610 1.512 5.408 1.00 95.69 91 GLY A O 1
ATOM 752 N N . TYR A 1 92 ? 6.663 3.199 3.917 1.00 97.06 92 TYR A N 1
ATOM 753 C CA . TYR A 1 92 ? 6.219 2.387 2.774 1.00 97.06 92 TYR A CA 1
ATOM 754 C C . TYR A 1 92 ? 7.367 1.532 2.190 1.00 97.06 92 TYR A C 1
ATOM 756 O O . TYR A 1 92 ? 7.139 0.457 1.640 1.00 97.06 92 TYR A O 1
ATOM 764 N N . ASP A 1 93 ? 8.626 1.918 2.411 1.00 97.25 93 ASP A N 1
ATOM 765 C CA . ASP A 1 93 ? 9.836 1.143 2.121 1.00 97.25 93 ASP A CA 1
ATOM 766 C C . ASP A 1 93 ? 10.173 0.154 3.261 1.00 97.25 93 ASP A C 1
ATOM 768 O O . ASP A 1 93 ? 11.028 0.394 4.114 1.00 97.25 93 ASP A O 1
ATOM 772 N N . VAL A 1 94 ? 9.483 -0.990 3.315 1.00 98.44 94 VAL A N 1
ATOM 773 C CA . VAL A 1 94 ? 9.563 -1.916 4.465 1.00 98.44 94 VAL A CA 1
ATOM 774 C C . VAL A 1 94 ? 10.779 -2.855 4.409 1.00 98.44 94 VAL A C 1
ATOM 776 O O . VAL A 1 94 ? 10.909 -3.688 3.505 1.00 98.44 94 VAL A O 1
ATOM 779 N N . SER A 1 95 ? 11.646 -2.815 5.425 1.00 98.44 95 SER A N 1
ATOM 780 C CA . SER A 1 95 ? 12.783 -3.742 5.576 1.00 98.44 95 SER A CA 1
ATOM 781 C C . SER A 1 95 ? 12.447 -4.988 6.404 1.00 98.44 95 SER A C 1
ATOM 783 O O . SER A 1 95 ? 13.083 -6.032 6.227 1.00 98.44 95 SER A O 1
ATOM 785 N N . ASN A 1 96 ? 11.424 -4.930 7.268 1.00 98.31 96 ASN A N 1
ATOM 786 C CA . ASN A 1 96 ? 10.922 -6.096 8.000 1.00 98.31 96 ASN A CA 1
ATOM 787 C C . ASN A 1 96 ? 9.428 -5.992 8.343 1.00 98.31 96 ASN A C 1
ATOM 789 O O . ASN A 1 96 ? 9.034 -5.359 9.319 1.00 98.31 96 ASN A O 1
ATOM 793 N N . PHE A 1 97 ? 8.597 -6.727 7.602 1.00 98.19 97 PHE A N 1
ATOM 794 C CA . PHE A 1 97 ? 7.143 -6.738 7.781 1.00 98.19 97 PHE A CA 1
ATOM 795 C C . PHE A 1 97 ? 6.639 -7.322 9.107 1.00 98.19 97 PHE A C 1
ATOM 797 O O . PHE A 1 97 ? 5.462 -7.173 9.414 1.00 98.19 97 PHE A O 1
ATOM 804 N N . LYS A 1 98 ? 7.465 -8.041 9.879 1.00 98.00 98 LYS A N 1
ATOM 805 C CA . LYS A 1 98 ? 7.039 -8.700 11.135 1.00 98.00 98 LYS A CA 1
ATOM 806 C C . LYS A 1 98 ? 7.469 -7.937 12.388 1.00 98.00 98 LYS A C 1
ATOM 808 O O . LYS A 1 98 ? 7.261 -8.424 13.498 1.00 98.00 98 LYS A O 1
ATOM 813 N N . MET A 1 99 ? 8.069 -6.764 12.209 1.00 98.25 99 MET A N 1
ATOM 814 C CA . MET A 1 99 ? 8.518 -5.888 13.284 1.00 98.25 99 MET A CA 1
ATOM 815 C C . MET A 1 99 ? 7.944 -4.494 13.076 1.00 98.25 99 MET A C 1
ATOM 817 O O . MET A 1 99 ? 7.895 -4.010 11.948 1.00 98.25 99 MET A O 1
ATOM 821 N N . VAL A 1 100 ? 7.542 -3.846 14.167 1.00 98.69 100 VAL A N 1
ATOM 822 C CA . VAL A 1 100 ? 7.284 -2.405 14.150 1.00 98.69 100 VAL A CA 1
ATOM 823 C C . VAL A 1 100 ? 8.594 -1.625 14.058 1.00 98.69 100 VAL A C 1
ATOM 825 O O . VAL A 1 100 ? 9.639 -2.106 14.508 1.00 98.69 100 VAL A O 1
ATOM 828 N N . ASP A 1 101 ? 8.533 -0.428 13.488 1.00 98.44 101 ASP A N 1
ATOM 829 C CA . ASP A 1 101 ? 9.666 0.481 13.434 1.00 98.44 101 ASP A CA 1
ATOM 830 C C . ASP A 1 101 ? 10.036 0.966 14.847 1.00 98.44 101 ASP A C 1
ATOM 832 O O . ASP A 1 101 ? 9.156 1.445 15.572 1.00 98.44 101 ASP A O 1
ATOM 836 N N . PRO A 1 102 ? 11.316 0.870 15.261 1.00 97.88 102 PRO A N 1
ATOM 837 C CA . PRO A 1 102 ? 11.756 1.366 16.563 1.00 97.88 102 PRO A CA 1
ATOM 838 C C . PRO A 1 102 ? 11.513 2.868 16.757 1.00 97.88 102 PRO A C 1
ATOM 840 O O . PRO A 1 102 ? 11.470 3.310 17.903 1.00 97.88 102 PRO A O 1
ATOM 843 N N . LEU A 1 103 ? 11.322 3.636 15.676 1.00 97.12 103 LEU A N 1
ATOM 844 C CA . LEU A 1 103 ? 10.915 5.039 15.722 1.00 97.12 103 LEU A CA 1
ATOM 845 C C . LEU A 1 103 ? 9.561 5.238 16.421 1.00 97.12 103 LEU A C 1
ATOM 847 O O . LEU A 1 103 ? 9.356 6.256 17.069 1.00 97.12 103 LEU A O 1
ATOM 851 N N . PHE A 1 104 ? 8.642 4.275 16.310 1.00 98.50 104 PHE A N 1
ATOM 852 C CA . PHE A 1 104 ? 7.300 4.367 16.900 1.00 98.50 104 PHE A CA 1
ATOM 853 C C . PHE A 1 104 ? 7.174 3.634 18.241 1.00 98.50 104 PHE A C 1
ATOM 855 O O . PHE A 1 104 ? 6.184 3.814 18.955 1.00 98.50 104 PHE A O 1
ATOM 862 N N . GLY A 1 105 ? 8.164 2.810 18.590 1.00 98.25 105 GLY A N 1
ATOM 863 C CA . GLY A 1 105 ? 8.229 2.056 19.837 1.00 98.25 105 GLY A CA 1
ATOM 864 C C . GLY A 1 105 ? 8.542 0.578 19.619 1.00 98.25 105 GLY A C 1
ATOM 865 O O . GLY A 1 105 ? 9.179 0.168 18.653 1.00 98.25 105 GLY A O 1
ATOM 866 N N . THR A 1 106 ? 8.113 -0.254 20.559 1.00 98.62 106 THR A N 1
ATOM 867 C CA . THR A 1 106 ? 8.336 -1.703 20.545 1.00 98.62 106 THR A CA 1
ATOM 868 C C . THR A 1 106 ? 7.073 -2.472 20.165 1.00 98.62 106 THR A C 1
ATOM 870 O O . THR A 1 106 ? 5.957 -1.960 20.252 1.00 98.62 106 THR A O 1
ATOM 873 N N . MET A 1 107 ? 7.221 -3.760 19.831 1.00 98.50 107 MET A N 1
ATOM 874 C CA . MET A 1 107 ? 6.071 -4.656 19.629 1.00 98.50 107 MET A CA 1
ATOM 875 C C . MET A 1 107 ? 5.121 -4.668 20.838 1.00 98.50 107 MET A C 1
ATOM 877 O O . MET A 1 107 ? 3.911 -4.761 20.664 1.00 98.50 107 MET A O 1
ATOM 881 N N . ALA A 1 108 ? 5.660 -4.546 22.057 1.00 98.75 108 ALA A N 1
ATOM 882 C CA . ALA A 1 108 ? 4.858 -4.488 23.275 1.00 98.75 108 ALA A CA 1
ATOM 883 C C . ALA A 1 108 ? 4.096 -3.161 23.410 1.00 98.75 108 ALA A C 1
ATOM 885 O O . ALA A 1 108 ? 3.024 -3.135 24.007 1.00 98.75 108 ALA A O 1
ATOM 886 N N . ASP A 1 109 ? 4.632 -2.061 22.882 1.00 98.81 109 ASP A N 1
ATOM 887 C CA . ASP A 1 109 ? 3.948 -0.765 22.873 1.00 98.81 109 ASP A CA 1
ATOM 888 C C . ASP A 1 109 ? 2.791 -0.785 21.869 1.00 98.81 109 ASP A C 1
ATOM 890 O O . ASP A 1 109 ? 1.691 -0.344 22.195 1.00 98.81 109 ASP A O 1
ATOM 894 N N . PHE A 1 110 ? 3.001 -1.403 20.702 1.00 98.81 110 PHE A N 1
ATOM 895 C CA . PHE A 1 110 ? 1.928 -1.668 19.743 1.00 98.81 110 PHE A CA 1
ATOM 896 C C . PHE A 1 110 ? 0.827 -2.561 20.334 1.00 98.81 110 PHE A C 1
ATOM 898 O O . PHE A 1 110 ? -0.353 -2.245 20.202 1.00 98.81 110 PHE A O 1
ATOM 905 N N . ASP A 1 111 ? 1.195 -3.649 21.019 1.00 98.75 111 ASP A N 1
ATOM 906 C CA . ASP A 1 111 ? 0.219 -4.536 21.661 1.00 98.75 111 ASP A CA 1
ATOM 907 C C . ASP A 1 111 ? -0.641 -3.772 22.685 1.00 98.75 111 ASP A C 1
ATOM 909 O O . ASP A 1 111 ? -1.863 -3.903 22.676 1.00 98.75 111 ASP A O 1
ATOM 913 N N . ARG A 1 112 ? -0.027 -2.903 23.504 1.00 98.75 112 ARG A N 1
ATOM 914 C CA . ARG A 1 112 ? -0.763 -2.047 24.451 1.00 98.75 112 ARG A CA 1
ATOM 915 C C . ARG A 1 112 ? -1.681 -1.049 23.750 1.00 98.75 112 ARG A C 1
ATOM 917 O O . ARG A 1 112 ? -2.803 -0.851 24.210 1.00 98.75 112 ARG A O 1
ATOM 924 N N . LEU A 1 113 ? -1.229 -0.438 22.654 1.00 98.88 113 LEU A N 1
ATOM 925 C CA . LEU A 1 113 ? -2.050 0.476 21.859 1.00 98.88 113 LEU A CA 1
ATOM 926 C C . LEU A 1 113 ? -3.284 -0.239 21.293 1.00 98.88 113 LEU A C 1
ATOM 928 O O . LEU A 1 113 ? -4.404 0.259 21.425 1.00 98.88 113 LEU A O 1
ATOM 932 N N . ARG A 1 114 ? -3.083 -1.416 20.688 1.00 98.81 114 ARG A N 1
ATOM 933 C CA . ARG A 1 114 ? -4.162 -2.258 20.160 1.00 98.81 114 ARG A CA 1
ATOM 934 C C . ARG A 1 114 ? -5.180 -2.582 21.250 1.00 98.81 114 ARG A C 1
ATOM 936 O O . ARG A 1 114 ? -6.370 -2.341 21.058 1.00 98.81 114 ARG A O 1
ATOM 943 N N . ASP A 1 115 ? -4.713 -3.082 22.390 1.00 98.88 115 ASP A N 1
ATOM 944 C CA . ASP A 1 115 ? -5.589 -3.482 23.492 1.00 98.88 115 ASP A CA 1
ATOM 945 C C . ASP A 1 115 ? -6.369 -2.279 24.045 1.00 98.88 115 ASP A C 1
ATOM 947 O O . ASP A 1 115 ? -7.578 -2.365 24.257 1.00 98.88 115 ASP A O 1
ATOM 951 N N . ALA A 1 116 ? -5.722 -1.115 24.171 1.00 98.81 116 ALA A N 1
ATOM 952 C CA . ALA A 1 116 ? -6.369 0.117 24.615 1.00 98.81 116 ALA A CA 1
ATOM 953 C C . ALA A 1 116 ? -7.488 0.588 23.662 1.00 98.81 116 ALA A C 1
ATOM 955 O O . ALA A 1 116 ? -8.517 1.094 24.127 1.00 98.81 116 ALA A O 1
ATOM 956 N N . PHE A 1 117 ? -7.327 0.412 22.344 1.00 98.81 117 PHE A N 1
ATOM 957 C CA . PHE A 1 117 ? -8.401 0.648 21.374 1.00 98.81 117 PHE A CA 1
ATOM 958 C C . PHE A 1 117 ? -9.533 -0.376 21.514 1.00 98.81 117 PHE A C 1
ATOM 960 O O . PHE A 1 117 ? -10.707 0.008 21.577 1.00 98.81 117 PHE A O 1
ATOM 967 N N . HIS A 1 118 ? -9.203 -1.664 21.635 1.00 98.75 118 HIS A N 1
ATOM 968 C CA . HIS A 1 118 ? -10.194 -2.732 21.788 1.00 98.75 118 HIS A CA 1
ATOM 969 C C . HIS A 1 118 ? -11.041 -2.588 23.052 1.00 98.75 118 HIS A C 1
ATOM 971 O O . HIS A 1 118 ? -12.254 -2.783 22.984 1.00 98.75 118 HIS A O 1
ATOM 977 N N . GLU A 1 119 ? -10.457 -2.156 24.173 1.00 98.56 119 GLU A N 1
ATOM 978 C CA . GLU A 1 119 ? -11.182 -1.834 25.414 1.00 98.56 119 GLU A CA 1
ATOM 979 C C . GLU A 1 119 ? -12.283 -0.777 25.211 1.00 98.56 119 GLU A C 1
ATOM 981 O O . GLU A 1 119 ? -13.271 -0.745 25.945 1.00 98.56 119 GLU A O 1
ATOM 986 N N . ARG A 1 120 ? -12.146 0.078 24.190 1.00 98.25 120 ARG A N 1
ATOM 987 C CA . ARG A 1 120 ? -13.120 1.124 23.816 1.00 98.25 120 ARG A CA 1
ATOM 988 C C . ARG A 1 120 ? -14.050 0.705 22.677 1.00 98.25 120 ARG A C 1
ATOM 990 O O . ARG A 1 120 ? -14.905 1.494 22.249 1.00 98.25 120 ARG A O 1
ATOM 997 N N . GLY A 1 121 ? -13.911 -0.536 22.214 1.00 97.75 121 GLY A N 1
ATOM 998 C CA . GLY A 1 121 ? -14.626 -1.089 21.070 1.00 97.75 121 GLY A CA 1
ATOM 999 C C . GLY A 1 121 ? -14.150 -0.537 19.727 1.00 97.75 121 GLY A C 1
ATOM 1000 O O . GLY A 1 121 ? -14.910 -0.602 18.769 1.00 97.75 121 GLY A O 1
ATOM 1001 N N . ILE A 1 122 ? -12.939 0.025 19.660 1.00 98.75 122 ILE A N 1
ATOM 1002 C CA . ILE A 1 122 ? -12.362 0.608 18.444 1.00 98.75 122 ILE A CA 1
ATOM 1003 C C . ILE A 1 122 ? -11.484 -0.438 17.765 1.00 98.75 122 ILE A C 1
ATOM 1005 O O . ILE A 1 122 ? -10.633 -1.046 18.406 1.00 98.75 122 ILE A O 1
ATOM 1009 N N . LYS A 1 123 ? -11.699 -0.652 16.470 1.00 98.75 123 LYS A N 1
ATOM 1010 C CA . LYS A 1 123 ? -10.956 -1.598 15.632 1.00 98.75 123 LYS A CA 1
ATOM 1011 C C . LYS A 1 123 ? -9.618 -1.016 15.187 1.00 98.75 123 LYS A C 1
ATOM 1013 O O . LYS A 1 123 ? -9.506 0.194 15.027 1.00 98.75 123 LYS A O 1
ATOM 1018 N N . VAL A 1 124 ? -8.622 -1.864 14.950 1.00 98.81 124 VAL A N 1
ATOM 1019 C CA . VAL A 1 124 ? -7.284 -1.464 14.491 1.00 98.81 124 VAL A CA 1
ATOM 1020 C C . VAL A 1 124 ? -6.996 -2.084 13.132 1.00 98.81 124 VAL A C 1
ATOM 1022 O O . VAL A 1 124 ? -6.952 -3.305 12.991 1.00 98.81 124 VAL A O 1
ATOM 1025 N N . ILE A 1 125 ? -6.785 -1.230 12.138 1.00 98.81 125 ILE A N 1
ATOM 1026 C CA . ILE A 1 125 ? -6.444 -1.577 10.761 1.00 98.81 125 ILE A CA 1
ATOM 1027 C C . ILE A 1 125 ? -4.992 -1.160 10.518 1.00 98.81 125 ILE A C 1
ATOM 1029 O O . ILE A 1 125 ? -4.604 -0.044 10.874 1.00 98.81 125 ILE A O 1
ATOM 1033 N N . LEU A 1 126 ? -4.194 -2.035 9.909 1.00 98.81 126 LEU A N 1
ATOM 1034 C CA . LEU A 1 126 ? -2.823 -1.704 9.513 1.00 98.81 126 LEU A CA 1
ATOM 1035 C C . LEU A 1 126 ? -2.740 -1.362 8.030 1.00 98.81 126 LEU A C 1
ATOM 1037 O O . LEU A 1 126 ? -3.329 -2.053 7.200 1.00 98.81 126 LEU A O 1
ATOM 1041 N N . ASP A 1 127 ? -1.973 -0.329 7.700 1.00 98.25 127 ASP A N 1
ATOM 1042 C CA . ASP A 1 127 ? -1.486 -0.153 6.339 1.00 98.25 127 ASP A CA 1
ATOM 1043 C C . ASP A 1 127 ? -0.461 -1.236 5.995 1.00 98.25 127 ASP A C 1
ATOM 1045 O O . ASP A 1 127 ? 0.451 -1.507 6.782 1.00 98.25 127 ASP A O 1
ATOM 1049 N N . PHE A 1 128 ? -0.624 -1.878 4.845 1.00 98.00 128 PHE A N 1
ATOM 1050 C CA . PHE A 1 128 ? 0.264 -2.920 4.366 1.00 98.00 128 PHE A CA 1
ATOM 1051 C C . PHE A 1 128 ? 0.553 -2.730 2.885 1.00 98.00 128 PHE A C 1
ATOM 1053 O O . PHE A 1 128 ? -0.365 -2.667 2.072 1.00 98.00 128 PHE A O 1
ATOM 1060 N N . VAL A 1 129 ? 1.843 -2.700 2.550 1.00 96.62 129 VAL A N 1
ATOM 1061 C CA . VAL A 1 129 ? 2.345 -2.525 1.186 1.00 96.62 129 VAL A CA 1
ATOM 1062 C C . VAL A 1 129 ? 2.790 -3.885 0.644 1.00 96.62 129 VAL A C 1
ATOM 1064 O O . VAL A 1 129 ? 3.901 -4.331 0.935 1.00 96.62 129 VAL A O 1
ATOM 1067 N N . PRO A 1 130 ? 1.930 -4.598 -0.100 1.00 97.75 130 PRO A N 1
ATOM 1068 C CA . PRO A 1 130 ? 2.273 -5.888 -0.683 1.00 97.75 130 PRO A CA 1
ATOM 1069 C C . PRO A 1 130 ? 3.243 -5.792 -1.867 1.00 97.75 130 PRO A C 1
ATOM 1071 O O . PRO A 1 130 ? 3.886 -6.791 -2.176 1.00 97.75 130 PRO A O 1
ATOM 1074 N N . ASN A 1 131 ? 3.328 -4.650 -2.557 1.00 98.69 131 ASN A N 1
ATOM 1075 C CA . ASN A 1 131 ? 3.991 -4.550 -3.861 1.00 98.69 131 ASN A CA 1
ATOM 1076 C C . ASN A 1 131 ? 5.509 -4.746 -3.816 1.00 98.69 131 ASN A C 1
ATOM 1078 O O . ASN A 1 131 ? 6.085 -5.451 -4.638 1.00 98.69 131 ASN A O 1
ATOM 1082 N N . HIS A 1 132 ? 6.164 -4.104 -2.857 1.00 98.75 132 HIS A N 1
ATOM 1083 C CA . HIS A 1 132 ? 7.614 -3.980 -2.815 1.00 98.75 132 HIS A CA 1
ATOM 1084 C C . HIS A 1 132 ? 8.129 -4.099 -1.383 1.00 98.75 132 HIS A C 1
ATOM 1086 O O . HIS A 1 132 ? 7.373 -4.086 -0.412 1.00 98.75 132 HIS A O 1
ATOM 1092 N N . THR A 1 133 ? 9.445 -4.212 -1.249 1.00 98.81 133 THR A N 1
ATOM 1093 C CA . THR A 1 133 ? 10.137 -4.061 0.038 1.00 98.81 133 THR A CA 1
ATOM 1094 C C . THR A 1 133 ? 11.162 -2.949 -0.072 1.00 98.81 133 THR A C 1
ATOM 1096 O O . THR A 1 133 ? 11.457 -2.511 -1.172 1.00 98.81 133 THR A O 1
ATOM 1099 N N . SER A 1 134 ? 11.795 -2.564 1.033 1.00 98.69 134 SER A N 1
ATOM 1100 C CA . SER A 1 134 ? 13.064 -1.834 0.966 1.00 98.69 134 SER A CA 1
ATOM 1101 C C . SER A 1 134 ? 14.163 -2.692 0.309 1.00 98.69 134 SER A C 1
ATOM 1103 O O . SER A 1 134 ? 14.164 -3.921 0.451 1.00 98.69 134 SER A O 1
ATOM 1105 N N . ASP A 1 135 ? 15.131 -2.067 -0.360 1.00 98.50 135 ASP A N 1
ATOM 1106 C CA . ASP A 1 135 ? 16.381 -2.696 -0.812 1.00 98.50 135 ASP A CA 1
ATOM 1107 C C . ASP A 1 135 ? 17.306 -3.126 0.349 1.00 98.50 135 ASP A C 1
ATOM 1109 O O . ASP A 1 135 ? 18.197 -3.961 0.174 1.00 98.50 135 ASP A O 1
ATOM 1113 N N . GLU A 1 136 ? 17.046 -2.656 1.569 1.00 98.62 136 GLU A N 1
ATOM 1114 C CA . GLU A 1 136 ? 17.679 -3.132 2.804 1.00 98.62 136 GLU A CA 1
ATOM 1115 C C . GLU A 1 136 ? 16.988 -4.377 3.393 1.00 98.62 136 GLU A C 1
ATOM 1117 O O . GLU A 1 136 ? 17.469 -4.970 4.365 1.00 98.62 136 GLU A O 1
ATOM 1122 N N . ASN A 1 137 ? 15.871 -4.827 2.806 1.00 98.69 137 ASN A N 1
ATOM 1123 C CA . ASN A 1 137 ? 15.182 -6.033 3.251 1.00 98.69 137 ASN A CA 1
ATOM 1124 C C . ASN A 1 137 ? 16.089 -7.274 3.076 1.00 98.69 137 ASN A C 1
ATOM 1126 O O . ASN A 1 137 ? 16.670 -7.483 2.002 1.00 98.69 137 ASN A O 1
ATOM 1130 N N . PRO A 1 138 ? 16.181 -8.174 4.079 1.00 98.56 138 PRO A N 1
ATOM 1131 C CA . PRO A 1 138 ? 16.967 -9.400 3.967 1.00 98.56 138 PRO A CA 1
ATOM 1132 C C . PRO A 1 138 ? 16.613 -10.278 2.761 1.00 98.56 138 PRO A C 1
ATOM 1134 O O . PRO A 1 138 ? 17.454 -11.063 2.322 1.00 98.56 138 PRO A O 1
ATOM 1137 N N . TRP A 1 139 ? 15.389 -10.202 2.239 1.00 98.69 139 TRP A N 1
ATOM 1138 C CA . TRP A 1 139 ? 14.994 -10.887 1.012 1.00 98.69 139 TRP A CA 1
ATOM 1139 C C . TRP A 1 139 ? 15.723 -10.314 -0.204 1.00 98.69 139 TRP A C 1
ATOM 1141 O O . TRP A 1 139 ? 16.297 -11.095 -0.963 1.00 98.69 139 TRP A O 1
ATOM 1151 N N . PHE A 1 140 ? 15.772 -8.987 -0.365 1.00 98.81 140 PHE A N 1
ATOM 1152 C CA . PHE A 1 140 ? 16.450 -8.340 -1.491 1.00 98.81 140 PHE A CA 1
ATOM 1153 C C . PHE A 1 140 ? 17.948 -8.615 -1.461 1.00 98.81 140 PHE A C 1
ATOM 1155 O O . PHE A 1 140 ? 18.506 -9.087 -2.450 1.00 98.81 140 PHE A O 1
ATOM 1162 N N . LEU A 1 141 ? 18.585 -8.458 -0.298 1.00 98.75 141 LEU A N 1
ATOM 1163 C CA . LEU A 1 141 ? 20.016 -8.729 -0.126 1.00 98.75 141 LEU A CA 1
ATOM 1164 C C . LEU A 1 141 ? 20.383 -10.177 -0.496 1.00 98.75 141 LEU A C 1
ATOM 1166 O O . LEU A 1 141 ? 21.365 -10.420 -1.200 1.00 98.75 141 LEU A O 1
ATOM 1170 N N . LYS A 1 142 ? 19.566 -11.154 -0.078 1.00 98.75 142 LYS A N 1
ATOM 1171 C CA . LYS A 1 142 ? 19.744 -12.568 -0.454 1.00 98.75 142 LYS A CA 1
ATOM 1172 C C . LYS A 1 142 ? 19.422 -12.820 -1.928 1.00 98.75 142 LYS A C 1
ATOM 1174 O O . LYS A 1 142 ? 20.069 -13.660 -2.553 1.00 98.75 142 LYS A O 1
ATOM 1179 N N . SER A 1 143 ? 18.456 -12.094 -2.491 1.00 98.81 143 SER A N 1
ATOM 1180 C CA . SER A 1 143 ? 18.133 -12.149 -3.914 1.00 98.81 143 SER A CA 1
ATOM 1181 C C . SER A 1 143 ? 19.305 -11.649 -4.752 1.00 98.81 143 SER A C 1
ATOM 1183 O O . SER A 1 143 ? 19.738 -12.356 -5.654 1.00 98.81 143 SER A O 1
ATOM 1185 N N . VAL A 1 144 ? 19.924 -10.515 -4.414 1.00 98.75 144 VAL A N 1
ATOM 1186 C CA . VAL A 1 144 ? 21.142 -10.010 -5.076 1.00 98.75 144 VAL A CA 1
ATOM 1187 C C . VAL A 1 144 ? 22.245 -11.080 -5.124 1.00 98.75 144 VAL A C 1
ATOM 1189 O O . VAL A 1 144 ? 22.937 -11.219 -6.130 1.00 98.75 144 VAL A O 1
ATOM 1192 N N . GLU A 1 145 ? 22.368 -11.888 -4.069 1.00 98.50 145 GLU A N 1
ATOM 1193 C CA . GLU A 1 145 ? 23.331 -12.994 -3.959 1.00 98.50 145 GLU A CA 1
ATOM 1194 C C . GLU A 1 145 ? 22.918 -14.299 -4.652 1.00 98.50 145 GLU A C 1
ATOM 1196 O O . GLU A 1 145 ? 23.696 -15.252 -4.645 1.00 98.50 145 GLU A O 1
ATOM 1201 N N . ARG A 1 146 ? 21.719 -14.366 -5.243 1.00 98.38 146 ARG A N 1
ATOM 1202 C CA . ARG A 1 146 ? 21.127 -15.600 -5.797 1.00 98.38 146 ARG A CA 1
ATOM 1203 C C . ARG A 1 146 ? 21.072 -16.729 -4.758 1.00 98.38 146 ARG A C 1
ATOM 1205 O O . ARG A 1 146 ? 21.334 -17.893 -5.059 1.00 98.38 146 ARG A O 1
ATOM 1212 N N . LYS A 1 147 ? 20.781 -16.378 -3.501 1.00 98.50 147 LYS A N 1
ATOM 1213 C CA . LYS A 1 147 ? 20.651 -17.342 -2.408 1.00 98.50 147 LYS A CA 1
ATOM 1214 C C . LYS A 1 147 ? 19.235 -17.904 -2.380 1.00 98.50 147 LYS A C 1
ATOM 1216 O O . LYS A 1 147 ? 18.293 -17.175 -2.086 1.00 98.50 147 LYS A O 1
ATOM 1221 N N . GLU A 1 148 ? 19.097 -19.208 -2.594 1.00 97.19 148 GLU A N 1
ATOM 1222 C CA . GLU A 1 148 ? 17.809 -19.899 -2.480 1.00 97.19 148 GLU A CA 1
ATOM 1223 C C . GLU A 1 148 ? 17.212 -19.791 -1.060 1.00 97.19 148 GLU A C 1
ATOM 1225 O O . GLU A 1 148 ? 17.959 -19.838 -0.073 1.00 97.19 148 GLU A O 1
ATOM 1230 N N . PRO A 1 149 ? 15.878 -19.655 -0.920 1.00 96.75 149 PRO A N 1
ATOM 1231 C CA . PRO A 1 149 ? 14.863 -19.557 -1.985 1.00 96.75 149 PRO A CA 1
ATOM 1232 C C . PRO A 1 149 ? 14.681 -18.150 -2.610 1.00 96.75 149 PRO A C 1
ATOM 1234 O O . PRO A 1 149 ? 13.798 -17.931 -3.434 1.00 96.75 149 PRO A O 1
ATOM 1237 N N . TYR A 1 150 ? 15.487 -17.159 -2.227 1.00 98.56 150 TYR A N 1
ATOM 1238 C CA . TYR A 1 150 ? 15.245 -15.738 -2.519 1.00 98.56 150 TYR A CA 1
ATOM 1239 C C . TYR A 1 150 ? 15.646 -15.291 -3.933 1.00 98.56 150 TYR A C 1
ATOM 1241 O O . TYR A 1 150 ? 15.400 -14.145 -4.318 1.00 98.56 150 TYR A O 1
ATOM 1249 N N . THR A 1 151 ? 16.256 -16.169 -4.734 1.00 98.19 151 THR A N 1
ATOM 1250 C CA . THR A 1 151 ? 16.798 -15.846 -6.066 1.00 98.19 151 THR A CA 1
ATOM 1251 C C . THR A 1 151 ? 15.789 -15.148 -6.980 1.00 98.19 151 THR A C 1
ATOM 1253 O O . THR A 1 151 ? 16.185 -14.242 -7.717 1.00 98.19 151 THR A O 1
ATOM 1256 N N . ASN A 1 152 ? 14.512 -15.537 -6.891 1.00 97.50 152 ASN A N 1
ATOM 1257 C CA . ASN A 1 152 ? 13.411 -15.049 -7.729 1.00 97.50 152 ASN A CA 1
ATOM 1258 C C . ASN A 1 152 ? 12.345 -14.262 -6.944 1.00 97.50 152 ASN A C 1
ATOM 1260 O O . ASN A 1 152 ? 11.233 -14.111 -7.441 1.00 97.50 152 ASN A O 1
ATOM 1264 N N . TYR A 1 153 ? 12.655 -13.790 -5.729 1.00 98.75 153 TYR A N 1
ATOM 1265 C CA . TYR A 1 153 ? 11.717 -12.984 -4.927 1.00 98.75 153 TYR A CA 1
ATOM 1266 C C . TYR A 1 153 ? 11.426 -11.604 -5.535 1.00 98.75 153 TYR A C 1
ATOM 1268 O O . TYR A 1 153 ? 10.405 -11.020 -5.205 1.00 98.75 153 TYR A O 1
ATOM 1276 N N . TYR A 1 154 ? 12.285 -11.112 -6.430 1.00 98.88 154 TYR A N 1
ATOM 1277 C CA . TYR A 1 154 ? 12.155 -9.813 -7.097 1.00 98.88 154 TYR A CA 1
ATOM 1278 C C . TYR A 1 154 ? 12.249 -9.985 -8.609 1.00 98.88 154 TYR A C 1
ATOM 1280 O O . TYR A 1 154 ? 12.762 -11.001 -9.102 1.00 98.88 154 TYR A O 1
ATOM 1288 N N . VAL A 1 155 ? 11.766 -8.991 -9.348 1.00 98.62 155 VAL A N 1
ATOM 1289 C CA . VAL A 1 155 ? 11.750 -9.010 -10.812 1.00 98.62 155 VAL A CA 1
ATOM 1290 C C . VAL A 1 155 ? 13.120 -8.597 -11.354 1.00 98.62 155 VAL A C 1
ATOM 1292 O O . VAL A 1 155 ? 13.446 -7.418 -11.441 1.00 98.62 155 VAL A O 1
ATOM 1295 N N . TRP A 1 156 ? 13.935 -9.587 -11.729 1.00 98.62 156 TRP A N 1
ATOM 1296 C CA . TRP A 1 156 ? 15.268 -9.392 -12.311 1.00 98.62 156 TRP A CA 1
ATOM 1297 C C . TRP A 1 156 ? 15.278 -9.656 -13.815 1.00 98.62 156 TRP A C 1
ATOM 1299 O O . TRP A 1 156 ? 14.763 -10.689 -14.251 1.00 98.62 156 TRP A O 1
ATOM 1309 N N . LYS A 1 157 ? 15.932 -8.791 -14.598 1.00 98.38 157 LYS A N 1
ATOM 1310 C CA . LYS A 1 157 ? 16.101 -8.947 -16.051 1.00 98.38 157 LYS A CA 1
ATOM 1311 C C . LYS A 1 157 ? 17.519 -8.633 -16.513 1.00 98.38 157 LYS A C 1
ATOM 1313 O O . LYS A 1 157 ? 18.212 -7.782 -15.956 1.00 98.38 157 LYS A O 1
ATOM 1318 N N . ASP A 1 158 ? 17.949 -9.354 -17.540 1.00 97.88 158 ASP A N 1
ATOM 1319 C CA . ASP A 1 158 ? 19.234 -9.117 -18.190 1.00 97.88 158 ASP A CA 1
ATOM 1320 C C . ASP A 1 158 ? 19.217 -7.786 -18.959 1.00 97.88 158 ASP A C 1
ATOM 1322 O O . ASP A 1 158 ? 18.157 -7.351 -19.419 1.00 97.88 158 ASP A O 1
ATOM 1326 N N . PRO A 1 159 ? 20.374 -7.117 -19.097 1.00 97.25 159 PRO A N 1
ATOM 1327 C CA . PRO A 1 159 ? 20.469 -5.885 -19.864 1.00 97.25 159 PRO A CA 1
ATOM 1328 C C . PRO A 1 159 ? 20.304 -6.166 -21.362 1.00 97.25 159 PRO A C 1
ATOM 1330 O O . PRO A 1 159 ? 20.770 -7.191 -21.867 1.00 97.25 159 PRO A O 1
ATOM 1333 N N . ILE A 1 160 ? 19.763 -5.200 -22.102 1.00 96.94 160 ILE A N 1
ATOM 1334 C CA . ILE A 1 160 ? 19.952 -5.156 -23.555 1.00 96.94 160 ILE A CA 1
ATOM 1335 C C . ILE A 1 160 ? 21.358 -4.609 -23.816 1.00 96.94 160 ILE A C 1
ATOM 1337 O O . ILE A 1 160 ? 21.727 -3.553 -23.299 1.00 96.94 160 ILE A O 1
ATOM 1341 N N . ILE A 1 161 ? 22.159 -5.333 -24.601 1.00 96.56 161 ILE A N 1
ATOM 1342 C CA . ILE A 1 161 ? 23.480 -4.870 -25.041 1.00 96.56 161 ILE A CA 1
ATOM 1343 C C . ILE A 1 161 ? 23.329 -4.198 -26.403 1.00 96.56 161 ILE A C 1
ATOM 1345 O O . ILE A 1 161 ? 23.007 -4.852 -27.393 1.00 96.56 161 ILE A O 1
ATOM 1349 N N . ASN A 1 162 ? 23.565 -2.889 -26.444 1.00 94.50 162 ASN A N 1
ATOM 1350 C CA . ASN A 1 162 ? 23.494 -2.093 -27.665 1.00 94.50 162 ASN A CA 1
ATOM 1351 C C . ASN A 1 162 ? 24.705 -2.357 -28.578 1.00 94.50 162 ASN A C 1
ATOM 1353 O O . ASN A 1 162 ? 25.752 -2.821 -28.125 1.00 94.50 162 ASN A O 1
ATOM 1357 N N . GLU A 1 163 ? 24.608 -1.988 -29.860 1.00 94.56 163 GLU A N 1
ATOM 1358 C CA . GLU A 1 163 ? 25.692 -2.170 -30.848 1.00 94.56 163 GLU A CA 1
ATOM 1359 C C . GLU A 1 163 ? 27.021 -1.510 -30.435 1.00 94.56 163 GLU A C 1
ATOM 1361 O O . GLU A 1 163 ? 28.099 -2.000 -30.763 1.00 94.56 163 GLU A O 1
ATOM 1366 N N . ASN A 1 164 ? 26.957 -0.411 -29.679 1.00 93.50 164 ASN A N 1
ATOM 1367 C CA . ASN A 1 164 ? 28.118 0.308 -29.141 1.00 93.50 164 ASN A CA 1
ATOM 1368 C C . ASN A 1 164 ? 28.682 -0.310 -27.840 1.00 93.50 164 ASN A C 1
ATOM 1370 O O . ASN A 1 164 ? 29.578 0.270 -27.227 1.00 93.50 164 ASN A O 1
ATOM 1374 N N . GLY A 1 165 ? 28.149 -1.454 -27.400 1.00 92.62 165 GLY A N 1
ATOM 1375 C CA . GLY A 1 165 ? 28.549 -2.158 -26.183 1.00 92.62 165 GLY A CA 1
ATOM 1376 C C . GLY A 1 165 ? 27.991 -1.576 -24.881 1.00 92.62 165 GLY A C 1
ATOM 1377 O O . GLY A 1 165 ? 28.350 -2.069 -23.811 1.00 92.62 165 GLY A O 1
ATOM 1378 N N . THR A 1 166 ? 27.136 -0.546 -24.925 1.00 95.00 166 THR A N 1
ATOM 1379 C CA . THR A 1 166 ? 26.487 -0.022 -23.713 1.00 95.00 166 THR A CA 1
ATOM 1380 C C . THR A 1 166 ? 25.302 -0.889 -23.293 1.00 95.00 166 THR A C 1
ATOM 1382 O O . THR A 1 166 ? 24.687 -1.574 -24.111 1.00 95.00 166 THR A O 1
ATOM 1385 N N . ARG A 1 167 ? 24.984 -0.855 -21.996 1.00 96.19 167 ARG A N 1
ATOM 1386 C CA . ARG A 1 167 ? 23.819 -1.531 -21.414 1.00 96.19 167 ARG A CA 1
ATOM 1387 C C . ARG A 1 167 ? 22.613 -0.598 -21.420 1.00 96.19 167 ARG A C 1
ATOM 1389 O O . ARG A 1 167 ? 22.762 0.580 -21.095 1.00 96.19 167 ARG A O 1
ATOM 1396 N N . SER A 1 168 ? 21.449 -1.154 -21.722 1.00 96.56 168 SER A N 1
ATOM 1397 C CA . SER A 1 168 ? 20.149 -0.501 -21.594 1.00 96.56 168 SER A CA 1
ATOM 1398 C C . SER A 1 168 ? 19.192 -1.354 -20.754 1.00 96.56 168 SER A C 1
ATOM 1400 O O . SER A 1 168 ? 19.354 -2.582 -20.722 1.00 96.56 168 SER A O 1
ATOM 1402 N N . PRO A 1 169 ? 18.205 -0.726 -20.083 1.00 97.69 169 PRO A N 1
ATOM 1403 C CA . PRO A 1 169 ? 17.121 -1.449 -19.423 1.00 97.69 169 PRO A CA 1
ATOM 1404 C C . PRO A 1 169 ? 16.344 -2.316 -20.432 1.00 97.69 169 PRO A C 1
ATOM 1406 O O . PRO A 1 169 ? 16.441 -2.082 -21.640 1.00 97.69 169 PRO A O 1
ATOM 1409 N N . PRO A 1 170 ? 15.590 -3.327 -19.964 1.00 97.56 170 PRO A N 1
ATOM 1410 C CA . PRO A 1 170 ? 14.910 -4.279 -20.843 1.00 97.56 170 PRO A CA 1
ATOM 1411 C C . PRO A 1 170 ? 13.766 -3.670 -21.670 1.00 97.56 170 PRO A C 1
ATOM 1413 O O . PRO A 1 170 ? 13.393 -4.262 -22.677 1.00 97.56 170 PRO A O 1
ATOM 1416 N N . ASN A 1 171 ? 13.211 -2.528 -21.258 1.00 97.94 171 ASN A N 1
ATOM 1417 C CA . ASN A 1 171 ? 12.154 -1.798 -21.962 1.00 97.94 171 ASN A CA 1
ATOM 1418 C C . ASN A 1 171 ? 12.089 -0.331 -21.493 1.00 97.94 171 ASN A C 1
ATOM 1420 O O . ASN A 1 171 ? 12.938 0.123 -20.718 1.00 97.94 171 ASN A O 1
ATOM 1424 N N . ASN A 1 172 ? 11.098 0.414 -21.984 1.00 97.69 172 ASN A N 1
ATOM 1425 C CA . ASN A 1 172 ? 10.907 1.842 -21.728 1.00 97.69 172 ASN A CA 1
ATOM 1426 C C . ASN A 1 172 ? 10.119 2.192 -20.451 1.00 97.69 172 ASN A C 1
ATOM 1428 O O . ASN A 1 172 ? 9.741 3.353 -20.303 1.00 97.69 172 ASN A O 1
ATOM 1432 N N . TRP A 1 173 ? 9.835 1.239 -19.558 1.00 98.38 173 TRP A N 1
ATOM 1433 C CA . TRP A 1 173 ? 8.990 1.495 -18.387 1.00 98.38 173 TRP A CA 1
ATOM 1434 C C . TRP A 1 173 ? 9.594 2.564 -17.461 1.00 98.38 173 TRP A C 1
ATOM 1436 O O . TRP A 1 173 ? 10.806 2.591 -17.220 1.00 98.38 173 TRP A O 1
ATOM 1446 N N . LEU A 1 174 ? 8.736 3.440 -16.931 1.00 98.00 174 LEU A N 1
ATOM 1447 C CA . LEU A 1 174 ? 9.110 4.591 -16.102 1.00 98.00 174 LEU A CA 1
ATOM 1448 C C . LEU A 1 174 ? 8.577 4.448 -14.676 1.00 98.00 174 LEU A C 1
ATOM 1450 O O . LEU A 1 174 ? 7.514 3.867 -14.470 1.00 98.00 174 LEU A O 1
ATOM 1454 N N . GLY A 1 175 ? 9.318 4.981 -13.704 1.00 96.50 175 GLY A N 1
ATOM 1455 C CA . GLY A 1 175 ? 8.922 4.993 -12.297 1.00 96.50 175 GLY A CA 1
ATOM 1456 C C . GLY A 1 175 ? 7.923 6.110 -11.982 1.00 96.50 175 GLY A C 1
ATOM 1457 O O . GLY A 1 175 ? 8.041 7.226 -12.496 1.00 96.50 175 GLY A O 1
ATOM 1458 N N . VAL A 1 176 ? 6.977 5.828 -11.085 1.00 96.50 176 VAL A N 1
ATOM 1459 C CA . VAL A 1 176 ? 5.838 6.691 -10.714 1.00 96.50 176 VAL A CA 1
ATOM 1460 C C . VAL A 1 176 ? 6.277 8.079 -10.237 1.00 96.50 176 VAL A C 1
ATOM 1462 O O . VAL A 1 176 ? 5.633 9.083 -10.531 1.00 96.50 176 VAL A O 1
ATOM 1465 N N . PHE A 1 177 ? 7.407 8.167 -9.533 1.00 94.19 177 PHE A N 1
ATOM 1466 C CA . PHE A 1 177 ? 7.903 9.419 -8.950 1.00 94.19 177 PHE A CA 1
ATOM 1467 C C . PHE A 1 177 ? 8.745 10.278 -9.907 1.00 94.19 177 PHE A C 1
ATOM 1469 O O . PHE A 1 177 ? 9.515 11.124 -9.453 1.00 94.19 177 PHE A O 1
ATOM 1476 N N . ASN A 1 178 ? 8.619 10.078 -11.226 1.00 92.75 178 ASN A N 1
ATOM 1477 C CA . ASN A 1 178 ? 9.367 10.815 -12.257 1.00 92.75 178 ASN A CA 1
ATOM 1478 C C . ASN A 1 178 ? 10.892 10.774 -12.043 1.00 92.75 178 ASN A C 1
ATOM 1480 O O . ASN A 1 178 ? 11.614 11.735 -12.312 1.00 92.75 178 ASN A O 1
ATOM 1484 N N . THR A 1 179 ? 11.401 9.643 -11.551 1.00 86.44 179 THR A N 1
ATOM 1485 C CA . THR A 1 179 ? 12.837 9.400 -11.334 1.00 86.44 179 THR A CA 1
ATOM 1486 C C . THR A 1 179 ? 13.528 8.807 -12.569 1.00 86.44 179 THR A C 1
ATOM 1488 O O . THR A 1 179 ? 14.728 8.519 -12.533 1.00 86.44 179 THR A O 1
ATOM 1491 N N . GLY A 1 180 ? 12.788 8.668 -13.675 1.00 93.31 180 GLY A N 1
ATOM 1492 C CA . GLY A 1 180 ? 13.230 8.078 -14.933 1.00 93.31 180 GLY A CA 1
ATOM 1493 C C . GLY A 1 180 ? 12.830 6.607 -15.050 1.00 93.31 180 GLY A C 1
ATOM 1494 O O . GLY A 1 180 ? 11.697 6.243 -14.752 1.00 93.31 180 GLY A O 1
ATOM 1495 N N . SER A 1 181 ? 13.763 5.777 -15.522 1.00 97.12 181 SER A N 1
ATOM 1496 C CA . SER A 1 181 ? 13.588 4.328 -15.710 1.00 97.12 181 SER A CA 1
ATOM 1497 C C . SER A 1 181 ? 13.061 3.635 -14.447 1.00 97.12 181 SER A C 1
ATOM 1499 O O . SER A 1 181 ? 13.586 3.876 -13.363 1.00 97.12 181 SER A O 1
ATOM 1501 N N . ALA A 1 182 ? 12.100 2.719 -14.611 1.00 98.12 182 ALA A N 1
ATOM 1502 C CA . ALA A 1 182 ? 11.641 1.788 -13.569 1.00 98.12 182 ALA A CA 1
ATOM 1503 C C . ALA A 1 182 ? 12.594 0.593 -13.358 1.00 98.12 182 ALA A C 1
ATOM 1505 O O . ALA A 1 182 ? 12.279 -0.366 -12.657 1.00 98.12 182 ALA A O 1
ATOM 1506 N N . TRP A 1 183 ? 13.747 0.610 -14.026 1.00 98.50 183 TRP A N 1
ATOM 1507 C CA . TRP A 1 183 ? 14.775 -0.418 -13.943 1.00 98.50 183 TRP A CA 1
ATOM 1508 C C . TRP A 1 183 ? 16.077 0.163 -13.422 1.00 98.50 183 TRP A C 1
ATOM 1510 O O . TRP A 1 183 ? 16.624 1.095 -14.025 1.00 98.50 183 TRP A O 1
ATOM 1520 N N . GLU A 1 184 ? 16.630 -0.473 -12.392 1.00 98.44 184 GLU A N 1
ATOM 1521 C CA . GLU A 1 184 ? 17.905 -0.092 -11.790 1.00 98.44 184 GLU A CA 1
ATOM 1522 C C . GLU A 1 184 ? 18.926 -1.231 -11.892 1.00 98.44 184 GLU A C 1
ATOM 1524 O O . GLU A 1 184 ? 18.639 -2.397 -11.613 1.00 98.44 184 GLU A O 1
ATOM 1529 N N . TRP A 1 185 ? 20.141 -0.898 -12.331 1.00 98.38 185 TRP A N 1
ATOM 1530 C CA . TRP A 1 185 ? 21.218 -1.868 -12.512 1.00 98.38 185 TRP A CA 1
ATOM 1531 C C . TRP A 1 185 ? 21.841 -2.260 -11.172 1.00 98.38 185 TRP A C 1
ATOM 1533 O O . TRP A 1 185 ? 22.285 -1.405 -10.408 1.00 98.38 185 TRP A O 1
ATOM 1543 N N . ASN A 1 186 ? 21.963 -3.560 -10.908 1.00 98.62 186 ASN A N 1
ATOM 1544 C CA . ASN A 1 186 ? 22.680 -4.058 -9.741 1.00 98.62 186 ASN A CA 1
ATOM 1545 C C . ASN A 1 186 ? 24.062 -4.602 -10.126 1.00 98.62 186 ASN A C 1
ATOM 1547 O O . ASN A 1 186 ? 24.178 -5.656 -10.755 1.00 98.62 186 ASN A O 1
ATOM 1551 N N . GLU A 1 187 ? 25.124 -3.934 -9.670 1.00 97.75 187 GLU A N 1
ATOM 1552 C CA . GLU A 1 187 ? 26.505 -4.311 -10.008 1.00 97.75 187 GLU A CA 1
ATOM 1553 C C . GLU A 1 187 ? 26.928 -5.686 -9.471 1.00 97.75 187 GLU A C 1
ATOM 1555 O O . GLU A 1 187 ? 27.781 -6.345 -10.058 1.00 97.75 187 GLU A O 1
ATOM 1560 N N . LYS A 1 188 ? 26.342 -6.178 -8.377 1.00 98.25 188 LYS A N 1
ATOM 1561 C CA . LYS A 1 188 ? 26.700 -7.501 -7.842 1.00 98.25 188 LYS A CA 1
ATOM 1562 C C . LYS A 1 188 ? 26.014 -8.625 -8.616 1.00 98.25 188 LYS A C 1
ATOM 1564 O O . LYS A 1 188 ? 26.638 -9.643 -8.906 1.00 98.25 188 LYS A O 1
ATOM 1569 N N . ARG A 1 189 ? 24.740 -8.439 -8.963 1.00 98.44 189 ARG A N 1
ATOM 1570 C CA . ARG A 1 189 ? 23.940 -9.444 -9.672 1.00 98.44 189 ARG A CA 1
ATOM 1571 C C . ARG A 1 189 ? 24.122 -9.409 -11.192 1.00 98.44 189 ARG A C 1
ATOM 1573 O O . ARG A 1 189 ? 23.836 -10.419 -11.841 1.00 98.44 189 ARG A O 1
ATOM 1580 N N . GLN A 1 190 ? 24.618 -8.286 -11.721 1.00 98.19 190 GLN A N 1
ATOM 1581 C CA . GLN A 1 190 ? 24.772 -7.994 -13.150 1.00 98.19 190 GLN A CA 1
ATOM 1582 C C . GLN A 1 190 ? 23.440 -8.113 -13.914 1.00 98.19 190 GLN A C 1
ATOM 1584 O O . GLN A 1 190 ? 23.379 -8.670 -15.007 1.00 98.19 190 GLN A O 1
ATOM 1589 N N . GLN A 1 191 ? 22.364 -7.613 -13.305 1.00 98.56 191 GLN A N 1
ATOM 1590 C CA . GLN A 1 191 ? 21.008 -7.574 -13.858 1.00 98.56 191 GLN A CA 1
ATOM 1591 C C . GLN A 1 191 ? 20.317 -6.277 -13.427 1.00 98.56 191 GLN A C 1
ATOM 1593 O O . GLN A 1 191 ? 20.696 -5.679 -12.417 1.00 98.56 191 GLN A O 1
ATOM 1598 N N . TYR A 1 192 ? 19.290 -5.872 -14.169 1.00 98.75 192 TYR A N 1
ATOM 1599 C CA . TYR A 1 192 ? 18.346 -4.850 -13.732 1.00 98.75 192 TYR A CA 1
ATOM 1600 C C . TYR A 1 192 ? 17.298 -5.463 -12.802 1.00 98.75 192 TYR A C 1
ATOM 1602 O O . TYR A 1 192 ? 16.836 -6.574 -13.070 1.00 98.75 192 TYR A O 1
ATOM 1610 N N . TYR A 1 193 ? 16.909 -4.752 -11.746 1.00 98.81 193 TYR A N 1
ATOM 1611 C CA . TYR A 1 193 ? 15.679 -5.042 -11.004 1.00 98.81 193 TYR A CA 1
ATOM 1612 C C . TYR A 1 193 ? 14.612 -3.993 -11.311 1.00 98.81 193 TYR A C 1
ATOM 1614 O O . TYR A 1 193 ? 14.948 -2.837 -11.573 1.00 98.81 193 TYR A O 1
ATOM 1622 N N . PHE A 1 194 ? 13.351 -4.417 -11.297 1.00 98.75 194 PHE A N 1
ATOM 1623 C CA . PHE A 1 194 ? 12.201 -3.530 -11.452 1.00 98.75 194 PHE A CA 1
ATOM 1624 C C . PHE A 1 194 ? 11.858 -2.833 -10.128 1.00 98.75 194 PHE A C 1
ATOM 1626 O O . PHE A 1 194 ? 11.950 -3.440 -9.057 1.00 98.75 194 PHE A O 1
ATOM 1633 N N . HIS A 1 195 ? 11.456 -1.571 -10.220 1.00 98.44 195 HIS A N 1
ATOM 1634 C CA . HIS A 1 195 ? 10.875 -0.790 -9.138 1.00 98.44 195 HIS A CA 1
ATOM 1635 C C . HIS A 1 195 ? 9.816 0.157 -9.722 1.00 98.44 195 HIS A C 1
ATOM 1637 O O . HIS A 1 195 ? 10.139 1.062 -10.496 1.00 98.44 195 HIS A O 1
ATOM 1643 N N . ALA A 1 196 ? 8.544 -0.011 -9.356 1.00 97.69 196 ALA A N 1
ATOM 1644 C CA . ALA A 1 196 ? 7.503 0.911 -9.818 1.00 97.69 196 ALA A CA 1
ATOM 1645 C C . ALA A 1 196 ? 7.676 2.314 -9.205 1.00 97.69 196 ALA A C 1
ATOM 1647 O O . ALA A 1 196 ? 7.388 3.327 -9.844 1.00 97.69 196 ALA A O 1
ATOM 1648 N N . PHE A 1 197 ? 8.195 2.379 -7.978 1.00 97.19 197 PHE A N 1
ATOM 1649 C CA . PHE A 1 197 ? 8.307 3.599 -7.182 1.00 97.19 197 PHE A CA 1
ATOM 1650 C C . PHE A 1 197 ? 9.765 4.079 -7.094 1.00 97.19 197 PHE A C 1
ATOM 1652 O O . PHE A 1 197 ? 10.396 4.374 -8.116 1.00 97.19 197 PHE A O 1
ATOM 1659 N N . GLN A 1 198 ? 10.331 4.200 -5.891 1.00 96.12 198 GLN A N 1
ATOM 1660 C CA . GLN A 1 198 ? 11.736 4.555 -5.719 1.00 96.12 198 GLN A CA 1
ATOM 1661 C C . GLN A 1 198 ? 12.655 3.372 -6.039 1.00 96.12 198 GLN A C 1
ATOM 1663 O O . GLN A 1 198 ? 12.300 2.215 -5.853 1.00 96.12 198 GLN A O 1
ATOM 1668 N N . LYS A 1 199 ? 13.907 3.660 -6.410 1.00 97.38 199 LYS A N 1
ATOM 1669 C CA . LYS A 1 199 ? 14.951 2.630 -6.579 1.00 97.38 199 LYS A CA 1
ATOM 1670 C C . LYS A 1 199 ? 15.130 1.774 -5.321 1.00 97.38 199 LYS A C 1
ATOM 1672 O O . LYS A 1 199 ? 15.397 0.586 -5.402 1.00 97.38 199 LYS A O 1
ATOM 1677 N N . LYS A 1 200 ? 14.928 2.378 -4.150 1.00 98.00 200 LYS A N 1
ATOM 1678 C CA . LYS A 1 200 ? 14.978 1.696 -2.854 1.00 98.00 200 LYS A CA 1
ATOM 1679 C C . LYS A 1 200 ? 13.745 0.846 -2.537 1.00 98.00 200 LYS A C 1
ATOM 1681 O O . LYS A 1 200 ? 13.702 0.235 -1.477 1.00 98.00 200 LYS A O 1
ATOM 1686 N N . GLN A 1 201 ? 12.766 0.793 -3.437 1.00 98.50 201 GLN A N 1
ATOM 1687 C CA . GLN A 1 201 ? 11.544 -0.000 -3.335 1.00 98.50 201 GLN A CA 1
ATOM 1688 C C . GLN A 1 201 ? 11.508 -1.058 -4.455 1.00 98.50 201 GLN A C 1
ATOM 1690 O O . GLN A 1 201 ? 10.685 -0.954 -5.361 1.00 98.50 201 GLN A O 1
ATOM 1695 N N . PRO A 1 202 ? 12.422 -2.051 -4.467 1.00 98.75 202 PRO A N 1
ATOM 1696 C CA . PRO A 1 202 ? 12.387 -3.128 -5.449 1.00 98.75 202 PRO A CA 1
ATOM 1697 C C . PRO A 1 202 ? 11.092 -3.944 -5.347 1.00 98.75 202 PRO A C 1
ATOM 1699 O O . PRO A 1 202 ?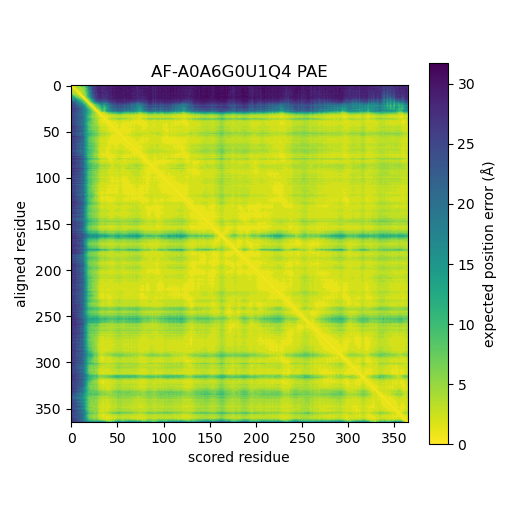 10.721 -4.427 -4.270 1.00 98.75 202 PRO A O 1
ATOM 1702 N N . ASP A 1 203 ? 10.451 -4.155 -6.493 1.00 98.81 203 ASP A N 1
ATOM 1703 C CA . ASP A 1 203 ? 9.154 -4.822 -6.581 1.00 98.81 203 ASP A CA 1
ATOM 1704 C C . ASP A 1 203 ? 9.282 -6.340 -6.395 1.00 98.81 203 ASP A C 1
ATOM 1706 O O . ASP A 1 203 ? 10.173 -7.012 -6.941 1.00 98.81 203 ASP A O 1
ATOM 1710 N N . LEU A 1 204 ? 8.370 -6.886 -5.591 1.00 98.88 204 LEU A N 1
ATOM 1711 C CA . LEU A 1 204 ? 8.261 -8.312 -5.338 1.00 98.88 204 LEU A CA 1
ATOM 1712 C C . LEU A 1 204 ? 7.695 -9.020 -6.567 1.00 98.88 204 LEU A C 1
ATOM 1714 O O . LEU A 1 204 ? 6.725 -8.600 -7.183 1.00 98.88 204 LEU A O 1
ATOM 1718 N N . ASN A 1 205 ? 8.265 -10.173 -6.891 1.00 98.75 205 ASN A N 1
ATOM 1719 C CA . ASN A 1 205 ? 7.797 -10.986 -8.001 1.00 98.75 205 ASN A CA 1
ATOM 1720 C C . ASN A 1 205 ? 6.618 -11.869 -7.568 1.00 98.75 205 ASN A C 1
ATOM 1722 O O . ASN A 1 205 ? 6.820 -12.997 -7.109 1.00 98.75 205 ASN A O 1
ATOM 1726 N N . TYR A 1 206 ? 5.387 -11.402 -7.770 1.00 98.50 206 TYR A N 1
ATOM 1727 C CA . TYR A 1 206 ? 4.175 -12.162 -7.437 1.00 98.50 206 TYR A CA 1
ATOM 1728 C C . TYR A 1 206 ? 3.961 -13.430 -8.274 1.00 98.50 206 TYR A C 1
ATOM 1730 O O . TYR A 1 206 ? 3.183 -14.305 -7.893 1.00 98.50 206 TYR A O 1
ATOM 1738 N N . ARG A 1 207 ? 4.707 -13.607 -9.370 1.00 97.62 207 ARG A N 1
ATOM 1739 C CA . ARG A 1 207 ? 4.725 -14.872 -10.128 1.00 97.62 207 ARG A CA 1
ATOM 1740 C C . ARG A 1 207 ? 5.546 -15.957 -9.432 1.00 97.62 207 ARG A C 1
ATOM 1742 O O . ARG A 1 207 ? 5.489 -17.119 -9.827 1.00 97.62 207 ARG A O 1
ATOM 1749 N N . CYS A 1 208 ? 6.300 -15.607 -8.389 1.00 98.19 208 CYS A N 1
ATOM 1750 C CA . CYS A 1 208 ? 6.972 -16.552 -7.509 1.00 98.19 208 CYS A CA 1
ATOM 1751 C C . CYS A 1 208 ? 5.997 -17.044 -6.419 1.00 98.19 208 CYS A C 1
ATOM 1753 O O . CYS A 1 208 ? 5.647 -16.270 -5.526 1.00 98.19 208 CYS A O 1
ATOM 1755 N N . PRO A 1 209 ? 5.614 -18.337 -6.385 1.00 97.75 209 PRO A N 1
ATOM 1756 C CA . PRO A 1 209 ? 4.669 -18.842 -5.382 1.00 97.75 209 PRO A CA 1
ATOM 1757 C C . PRO A 1 209 ? 5.146 -18.665 -3.934 1.00 97.75 209 PRO A C 1
ATOM 1759 O O . PRO A 1 209 ? 4.336 -18.568 -3.017 1.00 97.75 209 PRO A O 1
ATOM 1762 N N . MET A 1 210 ? 6.464 -18.608 -3.717 1.00 98.31 210 MET A N 1
ATOM 1763 C CA . MET A 1 210 ? 7.039 -18.391 -2.386 1.00 98.31 210 MET A CA 1
ATOM 1764 C C . MET A 1 210 ? 6.814 -16.962 -1.888 1.00 98.31 210 MET A C 1
ATOM 1766 O O . MET A 1 210 ? 6.597 -16.779 -0.697 1.00 98.31 210 MET A O 1
ATOM 1770 N N . VAL A 1 211 ? 6.806 -15.967 -2.784 1.00 98.56 211 VAL A N 1
ATOM 1771 C CA . VAL A 1 211 ? 6.458 -14.579 -2.436 1.00 98.56 211 VAL A CA 1
ATOM 1772 C C . VAL A 1 211 ? 5.002 -14.515 -1.991 1.00 98.56 211 VAL A C 1
ATOM 1774 O O . VAL A 1 211 ? 4.718 -14.006 -0.910 1.00 98.56 211 VAL A O 1
ATOM 1777 N N . VAL A 1 212 ? 4.093 -15.111 -2.770 1.00 98.44 212 VAL A N 1
ATOM 1778 C CA . VAL A 1 212 ? 2.665 -15.184 -2.421 1.00 98.44 212 VAL A CA 1
ATOM 1779 C C . VAL A 1 212 ? 2.477 -15.803 -1.034 1.00 98.44 212 VAL A C 1
ATOM 1781 O O . VAL A 1 212 ? 1.742 -15.267 -0.206 1.00 98.44 212 VAL A O 1
ATOM 1784 N N . GLU A 1 213 ? 3.176 -16.899 -0.742 1.00 98.50 213 GLU A N 1
ATOM 1785 C CA . GLU A 1 213 ? 3.071 -17.571 0.552 1.00 98.50 213 GLU A CA 1
ATOM 1786 C C . GLU A 1 213 ? 3.683 -16.759 1.708 1.00 98.50 213 GLU A C 1
ATOM 1788 O O . GLU A 1 213 ? 3.104 -16.709 2.792 1.00 98.50 213 GLU A O 1
ATOM 1793 N N . GLU A 1 214 ? 4.805 -16.063 1.510 1.00 98.44 214 GLU A N 1
ATOM 1794 C CA . GLU A 1 214 ? 5.374 -15.164 2.530 1.00 98.44 214 GLU A CA 1
ATOM 1795 C C . GLU A 1 214 ? 4.424 -14.012 2.873 1.00 98.44 214 GLU A C 1
ATOM 1797 O O . GLU A 1 214 ? 4.221 -13.708 4.051 1.00 98.44 214 GLU A O 1
ATOM 1802 N N . ILE A 1 215 ? 3.784 -13.417 1.864 1.00 98.62 215 ILE A N 1
ATOM 1803 C CA . ILE A 1 215 ? 2.806 -12.340 2.052 1.00 98.62 215 ILE A CA 1
ATOM 1804 C C . ILE A 1 215 ? 1.585 -12.844 2.825 1.00 98.62 215 ILE A C 1
ATOM 1806 O O . ILE A 1 215 ? 1.186 -12.225 3.813 1.00 98.62 215 ILE A O 1
ATOM 1810 N N . LYS A 1 216 ? 1.049 -14.021 2.475 1.00 98.81 216 LYS A N 1
ATOM 1811 C CA . LYS A 1 216 ? -0.027 -14.664 3.251 1.00 98.81 216 LYS A CA 1
ATOM 1812 C C . LYS A 1 216 ? 0.386 -14.905 4.706 1.00 98.81 216 LYS A C 1
ATOM 1814 O O . LYS A 1 216 ? -0.388 -14.633 5.622 1.00 98.81 216 LYS A O 1
ATOM 1819 N N . ASN A 1 217 ? 1.617 -15.360 4.939 1.00 98.75 217 ASN A N 1
ATOM 1820 C CA . ASN A 1 217 ? 2.143 -15.579 6.287 1.00 98.75 217 ASN A CA 1
ATOM 1821 C C . ASN A 1 217 ? 2.305 -14.279 7.089 1.00 98.75 217 ASN A C 1
ATOM 1823 O O . ASN A 1 217 ? 2.154 -14.297 8.310 1.00 98.75 217 ASN A O 1
ATOM 1827 N N . ILE A 1 218 ? 2.607 -13.153 6.439 1.00 98.75 218 ILE A N 1
ATOM 1828 C CA . ILE A 1 218 ? 2.638 -11.836 7.090 1.00 98.75 218 ILE A CA 1
ATOM 1829 C C . ILE A 1 218 ? 1.226 -11.386 7.473 1.00 98.75 218 ILE A C 1
ATOM 1831 O O . ILE A 1 218 ? 1.018 -10.958 8.609 1.00 98.75 218 ILE A O 1
ATOM 1835 N N . ILE A 1 219 ? 0.257 -11.536 6.565 1.00 98.81 219 ILE A N 1
ATOM 1836 C CA . ILE A 1 219 ? -1.155 -11.233 6.831 1.00 98.81 219 ILE A CA 1
ATOM 1837 C C . ILE A 1 219 ? -1.627 -12.022 8.063 1.00 98.81 219 ILE A C 1
ATOM 1839 O O . ILE A 1 219 ? -2.097 -11.436 9.039 1.00 98.81 219 ILE A O 1
ATOM 1843 N N . LEU A 1 220 ? -1.408 -13.342 8.074 1.00 98.75 220 LEU A N 1
ATOM 1844 C CA . LEU A 1 220 ? -1.769 -14.207 9.201 1.00 98.75 220 LEU A CA 1
ATOM 1845 C C . LEU A 1 220 ? -1.016 -13.869 10.492 1.00 98.75 220 LEU A C 1
ATOM 1847 O O . LEU A 1 220 ? -1.593 -13.975 11.572 1.00 98.75 220 LEU A O 1
ATOM 1851 N N . PHE A 1 221 ? 0.252 -13.457 10.411 1.00 98.81 221 PHE A N 1
ATOM 1852 C CA . PHE A 1 221 ? 1.030 -13.060 11.587 1.00 98.81 221 PHE A CA 1
ATOM 1853 C C . PHE A 1 221 ? 0.378 -11.886 12.323 1.00 98.81 221 PHE A C 1
ATOM 1855 O O . PHE A 1 221 ? 0.212 -11.944 13.542 1.00 98.81 221 PHE A O 1
ATOM 1862 N N . TRP A 1 222 ? -0.015 -10.839 11.596 1.00 98.81 222 TRP A N 1
ATOM 1863 C CA . TRP A 1 222 ? -0.621 -9.660 12.209 1.00 98.81 222 TRP A CA 1
ATOM 1864 C C . TRP A 1 222 ? -2.064 -9.900 12.645 1.00 98.81 222 TRP A C 1
ATOM 1866 O O . TRP A 1 222 ? -2.433 -9.465 13.736 1.00 98.81 222 TRP A O 1
ATOM 1876 N N . LEU A 1 223 ? -2.848 -10.661 11.871 1.00 98.62 223 LEU A N 1
ATOM 1877 C CA . LEU A 1 223 ? -4.176 -11.121 12.297 1.00 98.62 223 LEU A CA 1
ATOM 1878 C C . LEU A 1 223 ? -4.095 -11.945 13.587 1.00 98.62 223 LEU A C 1
ATOM 1880 O O . LEU A 1 223 ? -4.814 -11.663 14.540 1.00 98.62 223 LEU A O 1
ATOM 1884 N N . GLY A 1 224 ? -3.141 -12.880 13.672 1.00 98.19 224 GLY A N 1
ATOM 1885 C CA . GLY A 1 224 ? -2.837 -13.650 14.884 1.00 98.19 224 GLY A CA 1
ATOM 1886 C C . GLY A 1 224 ? -2.353 -12.794 16.057 1.00 98.19 224 GLY A C 1
ATOM 1887 O O . GLY A 1 224 ? -2.418 -13.223 17.207 1.00 98.19 224 GLY A O 1
ATOM 1888 N N . ARG A 1 225 ? -1.918 -11.561 15.781 1.00 97.69 225 ARG A N 1
ATOM 1889 C CA . ARG A 1 225 ? -1.626 -10.525 16.773 1.00 97.69 225 ARG A CA 1
ATOM 1890 C C . ARG A 1 225 ? -2.837 -9.635 17.076 1.00 97.69 225 ARG A C 1
ATOM 1892 O O . ARG A 1 225 ? -2.688 -8.593 17.699 1.00 97.69 225 ARG A O 1
ATOM 1899 N N . GLY A 1 226 ? -4.035 -10.017 16.653 1.00 97.94 226 GLY A N 1
ATOM 1900 C CA . GLY A 1 226 ? -5.298 -9.438 17.096 1.00 97.94 226 GLY A CA 1
ATOM 1901 C C . GLY A 1 226 ? -5.774 -8.192 16.355 1.00 97.94 226 GLY A C 1
ATOM 1902 O O . GLY A 1 226 ? -6.814 -7.666 16.744 1.00 97.94 226 GLY A O 1
ATOM 1903 N N . ILE A 1 227 ? -5.096 -7.707 15.309 1.00 98.56 227 ILE A N 1
ATOM 1904 C CA . ILE A 1 227 ? -5.641 -6.588 14.517 1.00 98.56 227 ILE A CA 1
ATOM 1905 C C . ILE A 1 227 ? -6.990 -6.967 13.876 1.00 98.56 227 ILE A C 1
ATOM 1907 O O . ILE A 1 227 ? -7.387 -8.132 13.841 1.00 98.56 227 ILE A O 1
ATOM 1911 N N . ASP A 1 228 ? -7.729 -5.976 13.394 1.00 98.75 228 ASP A N 1
ATOM 1912 C CA . ASP A 1 228 ? -9.071 -6.156 12.831 1.00 98.75 228 ASP A CA 1
ATOM 1913 C C . ASP A 1 228 ? -9.092 -6.088 11.303 1.00 98.75 228 ASP A C 1
ATOM 1915 O O . ASP A 1 228 ? -10.117 -6.394 10.691 1.00 98.75 228 ASP A O 1
ATOM 1919 N N . GLY A 1 229 ? -7.983 -5.698 10.672 1.00 98.50 229 GLY A N 1
ATOM 1920 C CA . GLY A 1 229 ? -7.918 -5.656 9.223 1.00 98.50 229 GLY A CA 1
ATOM 1921 C C . GLY A 1 229 ? -6.716 -4.948 8.624 1.00 98.50 229 GLY A C 1
ATOM 1922 O O . GLY A 1 229 ? -5.813 -4.512 9.337 1.00 98.50 229 GLY A O 1
ATOM 1923 N N . PHE A 1 230 ? -6.751 -4.793 7.301 1.00 98.81 230 PHE A N 1
ATOM 1924 C CA . PHE A 1 230 ? -5.711 -4.112 6.531 1.00 98.81 230 PHE A CA 1
ATOM 1925 C C . PHE A 1 230 ? -6.259 -3.055 5.569 1.00 98.81 230 PHE A C 1
ATOM 1927 O O . PHE A 1 230 ? -7.387 -3.148 5.081 1.00 98.81 230 PHE A O 1
ATOM 1934 N N . ARG A 1 231 ? -5.422 -2.078 5.234 1.00 98.62 231 ARG A N 1
ATOM 1935 C CA . ARG A 1 231 ? -5.465 -1.401 3.938 1.00 98.62 231 ARG A CA 1
ATOM 1936 C C . ARG A 1 231 ? -4.296 -1.936 3.122 1.00 98.62 231 ARG A C 1
ATOM 1938 O O . ARG A 1 231 ? -3.167 -1.855 3.586 1.00 98.62 231 ARG A O 1
ATOM 1945 N N . PHE A 1 232 ? -4.567 -2.493 1.947 1.00 98.56 232 PHE A N 1
ATOM 1946 C CA . PHE A 1 232 ? -3.523 -2.904 1.013 1.00 98.56 232 PHE A CA 1
ATOM 1947 C C . PHE A 1 232 ? -3.222 -1.780 0.032 1.00 98.56 232 PHE A C 1
ATOM 1949 O O . PHE A 1 232 ? -4.101 -1.383 -0.730 1.00 98.56 232 PHE A O 1
ATOM 1956 N N . ASP A 1 233 ? -1.996 -1.281 0.087 1.00 97.50 233 ASP A N 1
ATOM 1957 C CA . ASP A 1 233 ? -1.487 -0.186 -0.733 1.00 97.50 233 ASP A CA 1
ATOM 1958 C C . ASP A 1 233 ? -0.992 -0.672 -2.103 1.00 97.50 233 ASP A C 1
ATOM 1960 O O . ASP A 1 233 ? -0.515 -1.805 -2.229 1.00 97.50 233 ASP A O 1
ATOM 1964 N N . ALA A 1 234 ? -1.104 0.180 -3.124 1.00 96.31 234 ALA A N 1
ATOM 1965 C CA . ALA A 1 234 ? -0.529 -0.011 -4.451 1.00 96.31 234 ALA A CA 1
ATOM 1966 C C . ALA A 1 234 ? -0.887 -1.357 -5.109 1.00 96.31 234 ALA A C 1
ATOM 1968 O O . ALA A 1 234 ? -0.090 -1.933 -5.854 1.00 96.31 234 ALA A O 1
ATOM 1969 N N . VAL A 1 235 ? -2.091 -1.893 -4.865 1.00 97.38 235 VAL A N 1
ATOM 1970 C CA . VAL A 1 235 ? -2.427 -3.246 -5.344 1.00 97.38 235 VAL A CA 1
ATOM 1971 C C . VAL A 1 235 ? -2.502 -3.331 -6.866 1.00 97.38 235 VAL A C 1
ATOM 1973 O O . VAL A 1 235 ? -2.395 -4.418 -7.416 1.00 97.38 235 V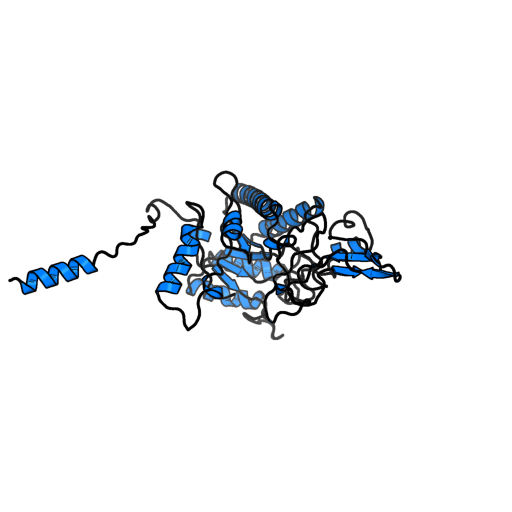AL A O 1
ATOM 1976 N N . ASN A 1 236 ? -2.685 -2.218 -7.573 1.00 97.69 236 ASN A N 1
ATOM 1977 C CA . ASN A 1 236 ? -2.699 -2.187 -9.034 1.00 97.69 236 ASN A CA 1
ATOM 1978 C C . ASN A 1 236 ? -1.314 -2.369 -9.676 1.00 97.69 236 ASN A C 1
ATOM 1980 O O . ASN A 1 236 ? -1.271 -2.576 -10.886 1.00 97.69 236 ASN A O 1
ATOM 1984 N N . TYR A 1 237 ? -0.233 -2.374 -8.889 1.00 98.19 237 TYR A N 1
ATOM 1985 C CA . TYR A 1 237 ? 1.146 -2.567 -9.350 1.00 98.19 237 TYR A CA 1
ATOM 1986 C C . TYR A 1 237 ? 1.680 -3.999 -9.157 1.00 98.19 237 TYR A C 1
ATOM 1988 O O . TYR A 1 237 ? 2.779 -4.284 -9.597 1.00 98.19 237 TYR A O 1
ATOM 1996 N N . LEU A 1 238 ? 0.916 -4.922 -8.551 1.00 98.12 238 LEU A N 1
ATOM 1997 C CA . LEU A 1 238 ? 1.428 -6.242 -8.117 1.00 98.12 238 LEU A CA 1
ATOM 1998 C C . LEU A 1 238 ? 2.009 -7.132 -9.224 1.00 98.12 238 LEU A C 1
ATOM 2000 O O . LEU A 1 238 ? 2.728 -8.090 -8.933 1.00 98.12 238 LEU A O 1
ATOM 2004 N N . TYR A 1 239 ? 1.596 -6.908 -10.466 1.00 98.44 239 TYR A N 1
ATOM 2005 C CA . TYR A 1 239 ? 2.000 -7.710 -11.605 1.00 98.44 239 TYR A CA 1
ATOM 2006 C C . TYR A 1 239 ? 2.273 -6.805 -12.794 1.00 98.44 239 TYR A C 1
ATOM 2008 O O . TYR A 1 239 ? 1.455 -5.952 -13.134 1.00 98.44 239 TYR A O 1
ATOM 2016 N N . GLU A 1 240 ? 3.348 -7.111 -13.514 1.00 98.25 240 GLU A N 1
ATOM 2017 C CA . GLU A 1 240 ? 3.668 -6.508 -14.802 1.00 98.25 240 GLU A CA 1
ATOM 2018 C C . GLU A 1 240 ? 3.634 -7.560 -15.914 1.00 98.25 240 GLU A C 1
ATOM 2020 O O . GLU A 1 240 ? 3.721 -8.778 -15.696 1.00 98.25 240 GLU A O 1
ATOM 2025 N N . ARG A 1 241 ? 3.522 -7.093 -17.153 1.00 96.50 241 ARG A N 1
ATOM 2026 C CA . ARG A 1 241 ? 3.467 -7.938 -18.343 1.00 96.50 241 ARG A CA 1
ATOM 2027 C C . ARG A 1 241 ? 4.790 -8.682 -18.576 1.00 96.50 241 ARG A C 1
ATOM 2029 O O . ARG A 1 241 ? 5.858 -8.085 -18.679 1.00 96.50 241 ARG A O 1
ATOM 2036 N N . GLU A 1 242 ? 4.724 -10.004 -18.732 1.00 93.88 242 GLU A N 1
ATOM 2037 C CA . GLU A 1 242 ? 5.928 -10.855 -18.789 1.00 93.88 242 GLU A CA 1
ATOM 2038 C C . GLU A 1 242 ? 6.757 -10.729 -20.071 1.00 93.88 242 GLU A C 1
ATOM 2040 O O . GLU A 1 242 ? 7.959 -11.000 -20.044 1.00 93.88 242 GLU A O 1
ATOM 2045 N N . ASP A 1 243 ? 6.134 -10.343 -21.189 1.00 94.94 243 ASP A N 1
ATOM 2046 C CA . ASP A 1 243 ? 6.824 -10.193 -22.478 1.00 94.94 243 ASP A CA 1
ATOM 2047 C C . ASP A 1 243 ? 7.683 -8.923 -22.562 1.00 94.94 243 ASP A C 1
ATOM 2049 O O . ASP A 1 243 ? 8.408 -8.754 -23.543 1.00 94.94 243 ASP A O 1
ATOM 2053 N N . LEU A 1 244 ? 7.632 -8.075 -21.524 1.00 95.50 244 LEU A N 1
ATOM 2054 C CA . LEU A 1 244 ? 8.409 -6.845 -21.385 1.00 95.50 244 LEU A CA 1
ATOM 2055 C C . LEU A 1 244 ? 8.214 -5.870 -22.546 1.00 95.50 244 LEU A C 1
ATOM 2057 O O . LEU A 1 244 ? 9.115 -5.087 -22.828 1.00 95.50 244 LEU A O 1
ATOM 2061 N N . ALA A 1 245 ? 7.059 -5.901 -23.212 1.00 96.94 245 ALA A N 1
ATOM 2062 C CA . ALA A 1 245 ? 6.769 -4.955 -24.277 1.00 96.94 245 ALA A CA 1
ATOM 2063 C C . ALA A 1 245 ? 6.892 -3.498 -23.792 1.00 96.94 245 ALA A C 1
ATOM 2065 O O . ALA A 1 245 ? 6.490 -3.161 -22.674 1.00 96.94 245 ALA A O 1
ATOM 2066 N N . ASP A 1 246 ? 7.411 -2.633 -24.664 1.00 97.94 246 ASP A N 1
ATOM 2067 C CA . ASP A 1 246 ? 7.424 -1.190 -24.436 1.00 97.94 246 ASP A CA 1
ATOM 2068 C C . ASP A 1 246 ? 5.998 -0.648 -24.343 1.00 97.94 246 ASP A C 1
ATOM 2070 O O . ASP A 1 246 ? 5.116 -1.007 -25.132 1.00 97.94 246 ASP A O 1
ATOM 2074 N N . GLU A 1 247 ? 5.780 0.276 -23.419 1.00 98.19 247 GLU A N 1
ATOM 2075 C CA . GLU A 1 247 ? 4.525 1.000 -23.327 1.00 98.19 247 GLU A CA 1
ATOM 2076 C C . GLU A 1 247 ? 4.388 2.053 -24.427 1.00 98.19 247 GLU A C 1
ATOM 2078 O O . GLU A 1 247 ? 5.360 2.649 -24.901 1.00 98.19 247 GLU A O 1
ATOM 2083 N N . GLY A 1 248 ? 3.141 2.301 -24.828 1.00 97.69 248 GLY A N 1
ATOM 2084 C CA . GLY A 1 248 ? 2.820 3.337 -25.803 1.00 97.69 248 GLY A CA 1
ATOM 2085 C C . GLY A 1 248 ? 2.963 4.739 -25.211 1.00 97.69 248 GLY A C 1
ATOM 2086 O O . GLY A 1 248 ? 2.700 4.949 -24.032 1.00 97.69 248 GLY A O 1
ATOM 2087 N N . LYS A 1 249 ? 3.321 5.724 -26.041 1.00 97.06 249 LYS A N 1
ATOM 2088 C CA . LYS A 1 249 ? 3.337 7.136 -25.630 1.00 97.06 249 LYS A CA 1
ATOM 2089 C C . LYS A 1 249 ? 1.919 7.669 -25.395 1.00 97.06 249 LYS A C 1
ATOM 2091 O O . LYS A 1 249 ? 1.009 7.376 -26.170 1.00 97.06 249 LYS A O 1
ATOM 2096 N N . SER A 1 250 ? 1.754 8.518 -24.382 1.00 95.81 250 SER A N 1
ATOM 2097 C CA . SER A 1 250 ? 0.496 9.219 -24.084 1.00 95.81 250 SER A CA 1
ATOM 2098 C C . SER A 1 250 ? 0.262 10.444 -24.977 1.00 95.81 250 SER A C 1
ATOM 2100 O O . SER A 1 250 ? -0.876 10.877 -25.152 1.00 95.81 250 SER A O 1
ATOM 2102 N N . TYR A 1 251 ? 1.340 11.010 -25.537 1.00 93.38 251 TYR A N 1
ATOM 2103 C CA . TYR A 1 251 ? 1.353 12.259 -26.313 1.00 93.38 251 TYR A CA 1
ATOM 2104 C C . TYR A 1 251 ? 0.769 13.480 -25.570 1.00 93.38 251 TYR A C 1
ATOM 2106 O O . TYR A 1 251 ? 0.342 14.447 -26.208 1.00 93.38 251 TYR A O 1
ATOM 2114 N N . LYS A 1 252 ? 0.758 13.470 -24.228 1.00 93.19 252 LYS A N 1
ATOM 2115 C CA . LYS A 1 252 ? 0.344 14.625 -23.416 1.00 93.19 252 LYS A CA 1
ATOM 2116 C C . LYS A 1 252 ? 1.280 15.819 -23.662 1.00 93.19 252 LYS A C 1
ATOM 2118 O O . LYS A 1 252 ? 2.500 15.707 -23.576 1.00 93.19 252 LYS A O 1
ATOM 2123 N N . VAL A 1 253 ? 0.705 16.982 -23.969 1.00 94.00 253 VAL A N 1
ATOM 2124 C CA . VAL A 1 253 ? 1.468 18.212 -24.238 1.00 94.00 253 VAL A CA 1
ATOM 2125 C C . VAL A 1 253 ? 2.064 18.755 -22.938 1.00 94.00 253 VAL A C 1
ATOM 2127 O O . VAL A 1 253 ? 1.351 18.903 -21.951 1.00 94.00 253 VAL A O 1
ATOM 2130 N N . GLY A 1 254 ? 3.351 19.111 -22.962 1.00 92.88 254 GLY A N 1
ATOM 2131 C CA . GLY A 1 254 ? 4.043 19.721 -21.819 1.00 92.88 254 GLY A CA 1
ATOM 2132 C C . GLY A 1 254 ? 4.631 18.728 -20.813 1.00 92.88 254 GLY A C 1
ATOM 2133 O O . GLY A 1 254 ? 5.147 19.168 -19.793 1.00 92.88 254 GLY A O 1
ATOM 2134 N N . ILE A 1 255 ? 4.578 17.429 -21.113 1.00 93.00 255 ILE A N 1
ATOM 2135 C CA . ILE A 1 255 ? 5.179 16.355 -20.316 1.00 93.00 255 ILE A CA 1
ATOM 2136 C C . ILE A 1 255 ? 6.507 15.937 -20.960 1.00 93.00 255 ILE A C 1
ATOM 2138 O O . ILE A 1 255 ? 6.584 15.830 -22.188 1.00 93.00 255 ILE A O 1
ATOM 2142 N N . LEU A 1 256 ? 7.562 15.747 -20.161 1.00 92.06 256 LEU A N 1
ATOM 2143 C CA . LEU A 1 256 ? 8.854 15.284 -20.676 1.00 92.06 256 LEU A CA 1
ATOM 2144 C C . LEU A 1 256 ? 8.773 13.794 -21.020 1.00 92.06 256 LEU A C 1
ATOM 2146 O O . LEU A 1 256 ? 8.103 13.039 -20.330 1.00 92.06 256 LEU A O 1
ATOM 2150 N N . ASP A 1 257 ? 9.522 13.344 -22.030 1.00 91.69 257 ASP A N 1
ATOM 2151 C CA . ASP A 1 257 ? 9.590 11.920 -22.425 1.00 91.69 257 ASP A CA 1
ATOM 2152 C C . ASP A 1 257 ? 10.106 10.989 -21.297 1.00 91.69 257 ASP A C 1
ATOM 2154 O O . ASP A 1 257 ? 10.056 9.770 -21.432 1.00 91.69 257 ASP A O 1
ATOM 2158 N N . THR A 1 258 ? 10.645 11.549 -20.211 1.00 91.75 258 THR A N 1
ATOM 2159 C CA . THR A 1 258 ? 11.133 10.827 -19.023 1.00 91.75 258 THR A CA 1
ATOM 2160 C C . THR A 1 258 ? 10.147 10.813 -17.860 1.00 91.75 258 THR A C 1
ATOM 2162 O O . THR A 1 258 ? 10.409 10.144 -16.862 1.00 91.75 258 THR A O 1
ATOM 2165 N N . ASP A 1 259 ? 9.060 11.576 -17.957 1.00 94.50 259 ASP A N 1
ATOM 2166 C CA . ASP A 1 259 ? 8.042 11.648 -16.915 1.00 94.50 259 ASP A CA 1
ATOM 2167 C C . ASP A 1 259 ? 7.079 10.470 -17.072 1.00 94.50 259 ASP A C 1
ATOM 2169 O O . ASP A 1 259 ? 6.746 10.079 -18.192 1.00 94.50 259 ASP A O 1
ATOM 2173 N N . TYR A 1 260 ? 6.594 9.934 -15.958 1.00 96.38 260 TYR A N 1
ATOM 2174 C CA . TYR A 1 260 ? 5.684 8.793 -15.892 1.00 96.38 260 TYR A CA 1
ATOM 2175 C C . TYR A 1 260 ? 4.485 8.973 -16.835 1.00 96.38 260 TYR A C 1
ATOM 2177 O O . TYR A 1 260 ? 4.236 8.155 -17.717 1.00 96.38 260 TYR A O 1
ATOM 2185 N N . ASP A 1 261 ? 3.859 10.152 -16.774 1.00 96.00 261 ASP A N 1
ATOM 2186 C CA . ASP A 1 261 ? 2.706 10.547 -17.587 1.00 96.00 261 ASP A CA 1
ATOM 2187 C C . ASP A 1 261 ? 2.957 10.620 -19.106 1.00 96.00 261 ASP A C 1
ATOM 2189 O O . ASP A 1 261 ? 2.014 10.839 -19.878 1.00 96.00 261 ASP A O 1
ATOM 2193 N N . SER A 1 262 ? 4.202 10.468 -19.566 1.00 96.81 262 SER A N 1
ATOM 2194 C CA . SER A 1 262 ? 4.545 10.402 -20.993 1.00 96.81 262 SER A CA 1
ATOM 2195 C C . SER A 1 262 ? 4.162 9.070 -21.646 1.00 96.81 262 SER A C 1
ATOM 2197 O O . SER A 1 262 ? 4.106 8.993 -22.880 1.00 96.81 262 SER A O 1
ATOM 2199 N N . LEU A 1 263 ? 3.836 8.050 -20.845 1.00 97.62 263 LEU A N 1
ATOM 2200 C CA . LEU A 1 263 ? 3.437 6.714 -21.286 1.00 97.62 263 LEU A CA 1
ATOM 2201 C C . LEU A 1 263 ? 1.974 6.399 -20.938 1.00 97.62 263 LEU A C 1
ATOM 2203 O O . LEU A 1 263 ? 1.307 7.110 -20.188 1.00 97.62 263 LEU A O 1
ATOM 2207 N N . VAL A 1 264 ? 1.451 5.342 -21.558 1.00 96.94 264 VAL A N 1
ATOM 2208 C CA . VAL A 1 264 ? 0.152 4.741 -21.244 1.00 96.94 264 VAL A CA 1
ATOM 2209 C C . VAL A 1 264 ? 0.390 3.398 -20.562 1.00 96.94 264 VAL A C 1
ATOM 2211 O O . VAL A 1 264 ? 0.750 2.425 -21.227 1.00 96.94 264 VAL A O 1
ATOM 2214 N N . HIS A 1 265 ? 0.096 3.372 -19.264 1.00 96.94 265 HIS A N 1
ATOM 2215 C CA . HIS A 1 265 ? 0.367 2.284 -18.322 1.00 96.94 265 HIS A CA 1
ATOM 2216 C C . HIS A 1 265 ? -0.560 1.081 -18.455 1.00 96.94 265 HIS A C 1
ATOM 2218 O O . HIS A 1 265 ? -1.369 0.798 -17.580 1.00 96.94 265 HIS A O 1
ATOM 2224 N N . ASN A 1 266 ? -0.471 0.381 -19.583 1.00 95.25 266 ASN A N 1
ATOM 2225 C CA . ASN A 1 266 ? -1.262 -0.822 -19.848 1.00 95.25 266 ASN A CA 1
ATOM 2226 C C . ASN A 1 266 ? -0.547 -2.115 -19.432 1.00 95.25 266 ASN A C 1
ATOM 2228 O O . ASN A 1 266 ? -1.187 -3.168 -19.394 1.00 95.25 266 ASN A O 1
ATOM 2232 N N . TYR A 1 267 ? 0.772 -2.077 -19.231 1.00 97.25 267 TYR A N 1
ATOM 2233 C CA . TYR A 1 267 ? 1.616 -3.258 -19.027 1.00 97.25 267 TYR A CA 1
ATOM 2234 C C . TYR A 1 267 ? 2.219 -3.325 -17.625 1.00 97.25 267 TYR A C 1
ATOM 2236 O O . TYR A 1 267 ? 2.627 -4.407 -17.208 1.00 97.25 267 TYR A O 1
ATOM 2244 N N . THR A 1 268 ? 2.243 -2.209 -16.898 1.00 97.06 268 THR A N 1
ATOM 2245 C CA . THR A 1 268 ? 2.732 -2.115 -15.511 1.00 97.06 268 THR A CA 1
ATOM 2246 C C . THR A 1 268 ? 1.625 -1.902 -14.476 1.00 97.06 268 THR A C 1
ATOM 2248 O O . THR A 1 268 ? 1.894 -1.961 -13.282 1.00 97.06 268 THR A O 1
ATOM 2251 N N . LEU A 1 269 ? 0.384 -1.662 -14.913 1.00 96.44 269 LEU A N 1
ATOM 2252 C CA . LEU A 1 269 ? -0.781 -1.472 -14.046 1.00 96.44 269 LEU A CA 1
ATOM 2253 C C . LEU A 1 269 ? -1.908 -2.438 -14.384 1.00 96.44 2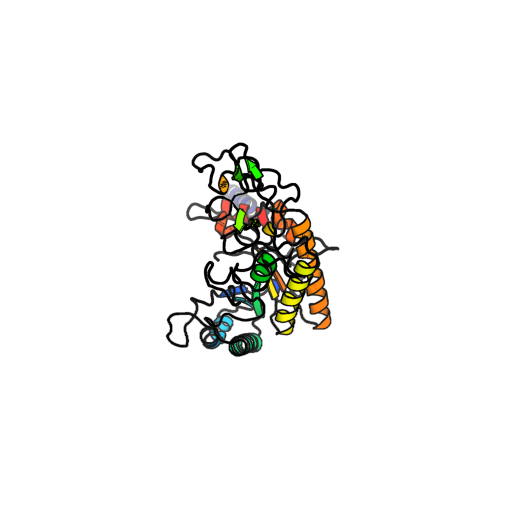69 LEU A C 1
ATOM 2255 O O . LEU A 1 269 ? -2.038 -2.881 -15.526 1.00 96.44 269 LEU A O 1
ATOM 2259 N N . ASP A 1 270 ? -2.770 -2.692 -13.398 1.00 97.31 270 ASP A N 1
ATOM 2260 C CA . ASP A 1 270 ? -4.098 -3.296 -13.571 1.00 97.31 270 ASP A CA 1
ATOM 2261 C C . ASP A 1 270 ? -4.084 -4.638 -14.335 1.00 97.31 270 ASP A C 1
ATOM 2263 O O . ASP A 1 270 ? -5.051 -4.996 -15.017 1.00 97.31 270 ASP A O 1
ATOM 2267 N N . GLN A 1 271 ? -2.990 -5.405 -14.237 1.00 97.75 271 GLN A N 1
ATOM 2268 C CA . GLN A 1 271 ? -2.931 -6.720 -14.872 1.00 97.75 271 GLN A CA 1
ATOM 2269 C C . GLN A 1 271 ? -4.007 -7.638 -14.264 1.00 97.75 271 GLN A C 1
ATOM 2271 O O . GLN A 1 271 ? -4.243 -7.583 -13.054 1.00 97.75 271 GLN A O 1
ATOM 2276 N N . PRO A 1 272 ? -4.680 -8.494 -15.057 1.00 96.69 272 PRO A N 1
ATOM 2277 C CA . PRO A 1 272 ? -5.795 -9.311 -14.573 1.00 96.69 272 PRO A CA 1
ATOM 2278 C C . PRO A 1 272 ? -5.496 -10.119 -13.298 1.00 96.69 272 PRO A C 1
ATOM 2280 O O . PRO A 1 272 ? -6.363 -10.265 -12.434 1.00 96.69 272 PRO A O 1
ATOM 2283 N N . GLU A 1 273 ? -4.265 -10.609 -13.155 1.00 97.75 273 GLU A N 1
ATOM 2284 C CA . GLU A 1 273 ? -3.794 -11.404 -12.018 1.00 97.75 273 GLU A CA 1
ATOM 2285 C C . GLU A 1 273 ? -3.839 -10.647 -10.686 1.00 97.75 273 GLU A C 1
ATOM 2287 O O . GLU A 1 273 ? -4.030 -11.263 -9.636 1.00 97.75 273 GLU A O 1
ATOM 2292 N N . THR A 1 274 ? -3.746 -9.317 -10.712 1.00 97.69 274 THR A N 1
ATOM 2293 C CA . THR A 1 274 ? -3.897 -8.468 -9.528 1.00 97.69 274 THR A CA 1
ATOM 2294 C C . THR A 1 274 ? -5.251 -8.688 -8.852 1.00 97.69 274 THR A C 1
ATOM 2296 O O . THR A 1 274 ? -5.330 -8.853 -7.632 1.00 97.69 274 THR A O 1
ATOM 2299 N N . TYR A 1 275 ? -6.333 -8.743 -9.633 1.00 98.12 275 TYR A N 1
ATOM 2300 C CA . TYR A 1 275 ? -7.676 -8.956 -9.092 1.00 98.12 275 TYR A CA 1
ATOM 2301 C C . TYR A 1 275 ? -7.848 -10.378 -8.553 1.00 98.12 275 TYR A C 1
ATOM 2303 O O . TYR A 1 275 ? -8.555 -10.579 -7.563 1.00 98.12 275 TYR A O 1
ATOM 2311 N N . GLU A 1 276 ? -7.188 -11.360 -9.174 1.00 97.75 276 GLU A N 1
ATOM 2312 C CA . GLU A 1 276 ? -7.149 -12.731 -8.661 1.00 97.75 276 GLU A CA 1
ATOM 2313 C C . GLU A 1 276 ? -6.403 -12.804 -7.328 1.00 97.75 276 GLU A C 1
ATOM 2315 O O . GLU A 1 276 ? -6.868 -13.464 -6.399 1.00 97.75 276 GLU A O 1
ATOM 2320 N N . MET A 1 277 ? -5.305 -12.062 -7.172 1.00 98.31 277 MET A N 1
ATOM 2321 C CA . MET A 1 277 ? -4.569 -12.044 -5.911 1.00 98.31 277 MET A CA 1
ATOM 2322 C C . MET A 1 277 ? -5.369 -11.434 -4.763 1.00 98.31 277 MET A C 1
ATOM 2324 O O . MET A 1 277 ? -5.383 -11.986 -3.663 1.00 98.31 277 MET A O 1
ATOM 2328 N N . VAL A 1 278 ? -6.129 -10.374 -5.029 1.00 98.50 278 VAL A N 1
ATOM 2329 C CA . VAL A 1 278 ? -7.044 -9.803 -4.032 1.00 98.50 278 VAL A CA 1
ATOM 2330 C C . VAL A 1 278 ? -8.117 -10.810 -3.595 1.00 98.50 278 VAL A C 1
ATOM 2332 O O . VAL A 1 278 ? -8.484 -10.834 -2.421 1.00 98.50 278 VAL A O 1
ATOM 2335 N N . ARG A 1 279 ? -8.589 -11.689 -4.490 1.00 98.19 279 ARG A N 1
ATOM 2336 C CA . ARG A 1 279 ? -9.530 -12.771 -4.132 1.00 98.19 279 ARG A CA 1
ATOM 2337 C C . ARG A 1 279 ? -8.870 -13.848 -3.275 1.00 98.19 279 ARG A C 1
ATOM 2339 O O . ARG A 1 279 ? -9.485 -14.312 -2.324 1.00 98.19 279 ARG A O 1
ATOM 2346 N N . VAL A 1 280 ? -7.613 -14.196 -3.551 1.00 98.06 280 VAL A N 1
ATOM 2347 C CA . VAL A 1 280 ? -6.838 -15.122 -2.705 1.00 98.06 280 VAL A CA 1
ATOM 2348 C C . VAL A 1 280 ? -6.657 -14.555 -1.296 1.00 98.06 280 VAL A C 1
ATOM 2350 O O . VAL A 1 280 ? -6.827 -15.273 -0.312 1.00 98.06 280 VAL A O 1
ATOM 2353 N N . TRP A 1 281 ? -6.349 -13.262 -1.168 1.00 98.56 281 TRP A N 1
ATOM 2354 C CA . TRP A 1 281 ? -6.292 -12.612 0.145 1.00 98.56 281 TRP A CA 1
ATOM 2355 C C . TRP A 1 281 ? -7.661 -12.554 0.819 1.00 98.56 281 TRP A C 1
ATOM 2357 O O . TRP A 1 281 ? -7.744 -12.689 2.040 1.00 98.56 281 TRP A O 1
ATOM 2367 N N . ARG A 1 282 ? -8.738 -12.404 0.038 1.00 98.38 282 ARG A N 1
ATOM 2368 C CA . ARG A 1 282 ? -10.101 -12.469 0.559 1.00 98.38 282 ARG A CA 1
ATOM 2369 C C . ARG A 1 282 ? -10.456 -13.832 1.130 1.00 98.38 282 ARG A C 1
ATOM 2371 O O . ARG A 1 282 ? -10.938 -13.882 2.256 1.00 98.38 282 ARG A O 1
ATOM 2378 N N . GLU A 1 283 ? -10.172 -14.904 0.406 1.00 98.00 283 GLU A N 1
ATOM 2379 C CA . GLU A 1 283 ? -10.383 -16.273 0.882 1.00 98.00 283 GLU A CA 1
ATOM 2380 C C . GLU A 1 283 ? -9.594 -16.536 2.174 1.00 98.00 283 GLU A C 1
ATOM 2382 O O . GLU A 1 283 ? -10.168 -16.975 3.168 1.00 98.00 283 GLU A O 1
ATOM 2387 N N . LEU A 1 284 ? -8.312 -16.147 2.210 1.00 98.38 284 L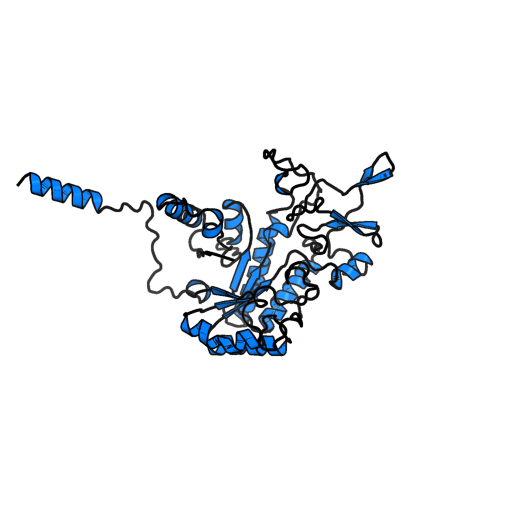EU A N 1
ATOM 2388 C CA . LEU A 1 284 ? -7.472 -16.264 3.407 1.00 98.38 284 LEU A CA 1
ATOM 2389 C C . LEU A 1 284 ? -8.081 -15.548 4.626 1.00 98.38 284 LEU A C 1
ATOM 2391 O O . LEU A 1 284 ? -8.068 -16.077 5.740 1.00 98.38 284 LEU A O 1
ATOM 2395 N N . LEU A 1 285 ? -8.587 -14.330 4.425 1.00 98.19 285 LEU A N 1
ATOM 2396 C CA . LEU A 1 285 ? -9.197 -13.537 5.486 1.00 98.19 285 LEU A CA 1
ATOM 2397 C C . LEU A 1 285 ? -10.532 -14.131 5.951 1.00 98.19 285 LEU A C 1
ATOM 2399 O O . LEU A 1 285 ? -10.811 -14.122 7.151 1.00 98.19 285 LEU A O 1
ATOM 2403 N N . ASP A 1 286 ? -11.360 -14.621 5.028 1.00 97.62 286 ASP A N 1
ATOM 2404 C CA . ASP A 1 286 ? -12.657 -15.230 5.335 1.00 97.62 286 ASP A CA 1
ATOM 2405 C C . ASP A 1 286 ? -12.474 -16.536 6.130 1.00 97.62 286 ASP A C 1
ATOM 2407 O O . ASP A 1 286 ? -13.186 -16.760 7.118 1.00 97.62 286 ASP A O 1
ATOM 2411 N N . ASP A 1 287 ? -11.474 -17.349 5.776 1.00 98.06 287 ASP A N 1
ATOM 2412 C CA . ASP A 1 287 ? -11.090 -18.556 6.516 1.00 98.06 287 ASP A CA 1
ATOM 2413 C C . ASP A 1 287 ? -10.657 -18.219 7.949 1.00 98.06 287 ASP A C 1
ATOM 2415 O O . ASP A 1 287 ? -11.172 -18.795 8.914 1.00 98.06 287 ASP A O 1
ATOM 2419 N N . TYR A 1 288 ? -9.767 -17.232 8.104 1.00 98.31 288 TYR A N 1
ATOM 2420 C CA . TYR A 1 288 ? -9.309 -16.771 9.417 1.00 98.31 288 TYR A CA 1
ATOM 2421 C C . TYR A 1 288 ? -10.454 -16.163 10.250 1.00 98.31 288 TYR A C 1
ATOM 2423 O O . TYR A 1 288 ? -10.612 -16.440 11.440 1.00 98.31 288 TYR A O 1
ATOM 2431 N N . SER A 1 289 ? -11.316 -15.361 9.624 1.00 97.75 289 SER A N 1
ATOM 2432 C CA . SER A 1 289 ? -12.481 -14.752 10.281 1.00 97.75 289 SER A CA 1
ATOM 2433 C C . SER A 1 289 ? -13.472 -15.804 10.779 1.00 97.75 289 SER A C 1
ATOM 2435 O O . SER A 1 289 ? -14.034 -15.682 11.872 1.00 97.75 289 SER A O 1
ATOM 2437 N N . SER A 1 290 ? -13.655 -16.871 10.000 1.00 97.31 290 SER A N 1
ATOM 2438 C CA . SER A 1 290 ? -14.507 -18.002 10.359 1.00 97.31 290 SER A CA 1
ATOM 2439 C C . SER A 1 290 ? -13.935 -18.800 11.533 1.00 97.31 290 SER A C 1
ATOM 2441 O O . SER A 1 290 ? -14.697 -19.183 12.426 1.00 97.31 290 SER A O 1
ATOM 2443 N N . SER A 1 291 ? -12.614 -19.020 11.578 1.00 96.75 291 SER A N 1
ATOM 2444 C CA . SER A 1 291 ? -11.971 -19.729 12.694 1.00 96.75 291 SER A CA 1
ATOM 2445 C C . SER A 1 291 ? -12.034 -18.937 14.000 1.00 96.75 291 SER A C 1
ATOM 2447 O O . SER A 1 291 ? -12.359 -19.507 15.043 1.00 96.75 291 SER A O 1
ATOM 2449 N N . GLU A 1 292 ? -11.817 -17.621 13.937 1.00 95.38 292 GLU A N 1
ATOM 2450 C CA . GLU A 1 292 ? -11.844 -16.729 15.105 1.00 95.38 292 GLU A CA 1
ATOM 2451 C C . GLU A 1 292 ? -13.257 -16.265 15.496 1.00 95.38 292 GLU A C 1
ATOM 2453 O O . GLU A 1 292 ? -13.447 -15.644 16.543 1.00 95.38 292 GLU A O 1
ATOM 2458 N N . LYS A 1 293 ? -14.275 -16.568 14.675 1.00 94.94 293 LYS A N 1
ATOM 2459 C CA . LYS A 1 293 ? -15.668 -16.110 14.848 1.00 94.94 293 LYS A CA 1
ATOM 2460 C C . LYS A 1 293 ? -15.770 -14.587 14.998 1.00 94.94 293 LYS A C 1
ATOM 2462 O O . LYS A 1 293 ? -16.559 -14.075 15.796 1.00 94.94 293 LYS A O 1
ATOM 2467 N N . LYS A 1 294 ? -14.965 -13.873 14.216 1.00 94.31 294 LYS A N 1
ATOM 2468 C CA . LYS A 1 294 ? -14.850 -12.415 14.204 1.00 94.31 294 LYS A CA 1
ATOM 2469 C C . LYS A 1 294 ? -14.649 -11.964 12.766 1.00 94.31 294 LYS A C 1
ATOM 2471 O O . LYS A 1 294 ? -13.790 -12.504 12.081 1.00 94.31 294 LYS A O 1
ATOM 2476 N N . THR A 1 295 ? -15.380 -10.943 12.331 1.00 95.50 295 THR A N 1
ATOM 2477 C CA . THR A 1 295 ? -15.123 -10.317 11.032 1.00 95.50 295 THR A CA 1
ATOM 2478 C C . THR A 1 295 ? -13.798 -9.571 11.060 1.00 95.50 295 THR A C 1
ATOM 2480 O O . THR A 1 295 ? -13.650 -8.603 11.814 1.00 95.50 295 THR A O 1
ATOM 2483 N N . ASN A 1 296 ? -12.876 -9.984 10.195 1.00 97.88 296 ASN A N 1
ATOM 2484 C CA . ASN A 1 296 ? -11.729 -9.175 9.815 1.00 97.88 296 ASN A CA 1
ATOM 2485 C C . ASN A 1 296 ? -12.015 -8.484 8.485 1.00 97.88 296 ASN A C 1
ATOM 2487 O O . ASN A 1 296 ? -12.819 -8.946 7.678 1.00 97.88 296 ASN A O 1
ATOM 2491 N N . PHE A 1 297 ? -11.375 -7.347 8.282 1.00 98.25 297 PHE A N 1
ATOM 2492 C CA . PHE A 1 297 ? -11.669 -6.442 7.187 1.00 98.25 297 PHE A CA 1
ATOM 2493 C C . PHE A 1 297 ? -10.421 -6.212 6.339 1.00 98.25 297 PHE A C 1
ATOM 2495 O O . PHE A 1 297 ? -9.304 -6.200 6.844 1.00 98.25 297 PHE A O 1
ATOM 2502 N N . PHE A 1 298 ? -10.594 -5.969 5.047 1.00 98.44 298 PHE A N 1
ATOM 2503 C CA . PHE A 1 298 ? -9.587 -5.203 4.328 1.00 98.44 298 PHE A CA 1
ATOM 2504 C C . PHE A 1 298 ? -10.196 -4.397 3.198 1.00 98.44 298 PHE A C 1
ATOM 2506 O O . PHE A 1 298 ? -11.188 -4.795 2.573 1.00 98.44 298 PHE A O 1
ATOM 2513 N N . MET A 1 299 ? -9.526 -3.287 2.937 1.00 98.12 299 MET A N 1
ATOM 2514 C CA . MET A 1 299 ? -9.713 -2.429 1.782 1.00 98.12 299 MET A CA 1
ATOM 2515 C C . MET A 1 299 ? -8.445 -2.410 0.947 1.00 98.12 299 MET A C 1
ATOM 2517 O O . MET A 1 299 ? -7.364 -2.742 1.433 1.00 98.12 299 MET A O 1
ATOM 2521 N N . VAL A 1 300 ? -8.591 -2.019 -0.309 1.00 98.38 300 VAL A N 1
ATOM 2522 C CA . VAL A 1 300 ? -7.466 -1.869 -1.228 1.00 98.38 300 VAL A CA 1
ATOM 2523 C C . VAL A 1 300 ? -7.393 -0.438 -1.718 1.00 98.38 300 VAL A C 1
ATOM 2525 O O . VAL A 1 300 ? -8.422 0.210 -1.916 1.00 98.38 300 VAL A O 1
ATOM 2528 N N . GLU A 1 301 ? -6.183 0.047 -1.921 1.00 97.25 301 GLU A N 1
ATOM 2529 C CA . GLU A 1 301 ? -5.918 1.310 -2.573 1.00 97.25 301 GLU A CA 1
ATOM 2530 C C . GLU A 1 301 ? -5.413 1.076 -3.998 1.00 97.25 301 GLU A C 1
ATOM 2532 O O . GLU A 1 301 ? -4.582 0.211 -4.263 1.00 97.25 301 GLU A O 1
ATOM 2537 N N . CYS A 1 302 ? -6.003 1.822 -4.929 1.00 93.69 302 CYS A N 1
ATOM 2538 C CA . CYS A 1 302 ? -5.615 1.831 -6.327 1.00 93.69 302 CYS A CA 1
ATOM 2539 C C . CYS A 1 302 ? -6.011 3.169 -6.960 1.00 93.69 302 CYS A C 1
ATOM 2541 O O . CYS A 1 302 ? -7.149 3.631 -6.810 1.00 93.69 302 CYS A O 1
ATOM 2543 N N . TYR A 1 303 ? -5.106 3.745 -7.743 1.00 93.00 303 TYR A N 1
ATOM 2544 C CA . TYR A 1 303 ? -5.424 4.826 -8.671 1.00 93.00 303 TYR A CA 1
ATOM 2545 C C . TYR A 1 303 ? -5.603 4.240 -10.072 1.00 93.00 303 TYR A C 1
ATOM 2547 O O . TYR A 1 303 ? -4.670 4.204 -10.869 1.00 93.00 303 TYR A O 1
ATOM 2555 N N . SER A 1 304 ? -6.820 3.778 -10.357 1.00 95.38 304 SER A N 1
ATOM 2556 C CA . SER A 1 304 ? -7.179 3.133 -11.625 1.00 95.38 304 SER A CA 1
ATOM 2557 C C . SER A 1 304 ? -8.468 3.738 -12.200 1.00 95.38 304 SER A C 1
ATOM 2559 O O . SER A 1 304 ? -9.237 4.373 -11.470 1.00 95.38 304 SER A O 1
ATOM 2561 N N . PRO A 1 305 ? -8.753 3.563 -13.504 1.00 95.38 305 PRO A N 1
ATOM 2562 C CA . PRO A 1 305 ? -10.046 3.931 -14.075 1.00 95.38 305 PRO A CA 1
ATOM 2563 C C . PRO A 1 305 ? -11.206 3.243 -13.343 1.00 95.38 305 PRO A C 1
ATOM 2565 O O . PRO A 1 305 ? -11.079 2.093 -12.927 1.00 95.38 305 PRO A O 1
ATOM 2568 N N . ILE A 1 306 ? -12.370 3.900 -13.264 1.00 96.19 306 ILE A N 1
ATOM 2569 C CA . ILE A 1 306 ? -13.517 3.425 -12.465 1.00 96.19 306 ILE A CA 1
ATOM 2570 C C . ILE A 1 306 ? -13.897 1.963 -12.748 1.00 96.19 306 ILE A C 1
ATOM 2572 O O . ILE A 1 306 ? -14.158 1.207 -11.817 1.00 96.19 306 ILE A O 1
ATOM 2576 N N . ASN A 1 307 ? -13.864 1.532 -14.013 1.00 96.44 307 ASN A N 1
ATOM 2577 C CA . ASN A 1 307 ? -14.188 0.156 -14.393 1.00 96.44 307 ASN A CA 1
ATOM 2578 C C . ASN A 1 307 ? -13.221 -0.859 -13.769 1.00 96.44 307 ASN A C 1
ATOM 2580 O O . ASN A 1 307 ? -13.664 -1.910 -13.316 1.00 96.44 307 ASN A O 1
ATOM 2584 N N . ASN A 1 308 ? -11.932 -0.523 -13.708 1.00 97.44 308 ASN A N 1
ATOM 2585 C CA . ASN A 1 308 ? -10.888 -1.349 -13.105 1.00 97.44 308 ASN A CA 1
ATOM 2586 C C . ASN A 1 308 ? -11.007 -1.331 -11.578 1.00 97.44 308 ASN A C 1
ATOM 2588 O O . ASN A 1 308 ? -10.967 -2.384 -10.946 1.00 97.44 308 ASN A O 1
ATOM 2592 N N . THR A 1 309 ? -11.264 -0.161 -10.981 1.00 97.94 309 THR A N 1
ATOM 2593 C CA . THR A 1 309 ? -11.511 -0.030 -9.537 1.00 97.94 309 THR A CA 1
ATOM 2594 C C . THR A 1 309 ? -12.641 -0.952 -9.073 1.00 97.94 309 THR A C 1
ATOM 2596 O O . THR A 1 309 ? -12.517 -1.621 -8.049 1.00 97.94 309 THR A O 1
ATOM 2599 N N . MET A 1 310 ? -13.732 -1.054 -9.840 1.00 97.69 310 MET A N 1
ATOM 2600 C CA . MET A 1 310 ? -14.879 -1.887 -9.457 1.00 97.69 310 MET A CA 1
ATOM 2601 C C . MET A 1 310 ? -14.595 -3.391 -9.478 1.00 97.69 310 MET A C 1
ATOM 2603 O O . MET A 1 310 ? -15.273 -4.136 -8.767 1.00 97.69 310 MET A O 1
ATOM 2607 N N . LEU A 1 311 ? -13.579 -3.851 -10.216 1.00 97.69 311 LEU A N 1
ATOM 2608 C CA . LEU A 1 311 ? -13.183 -5.263 -10.224 1.00 97.69 311 LEU A CA 1
ATOM 2609 C C . LEU A 1 311 ? -12.660 -5.729 -8.858 1.00 97.69 311 LEU A C 1
ATOM 2611 O O . LEU A 1 311 ? -12.793 -6.912 -8.535 1.00 97.69 311 LEU A O 1
ATOM 2615 N N . TYR A 1 312 ? -12.147 -4.817 -8.023 1.00 98.44 312 TYR A N 1
ATOM 2616 C CA . TYR A 1 312 ? -11.652 -5.144 -6.684 1.00 98.44 312 TYR A CA 1
ATOM 2617 C C . TYR A 1 312 ? -12.740 -5.551 -5.690 1.00 98.44 312 TYR A C 1
ATOM 2619 O O . TYR A 1 312 ? -12.425 -6.261 -4.739 1.00 98.44 312 TYR A O 1
ATOM 2627 N N . TYR A 1 313 ? -14.010 -5.188 -5.904 1.00 98.19 313 TYR A N 1
ATOM 2628 C CA . TYR A 1 313 ? -15.114 -5.750 -5.109 1.00 98.19 313 TYR A CA 1
ATOM 2629 C C . TYR A 1 313 ? -15.304 -7.255 -5.364 1.00 98.19 313 TYR A C 1
ATOM 2631 O O . TYR A 1 313 ? -15.853 -7.975 -4.527 1.00 98.19 313 TYR A O 1
ATOM 2639 N N . GLY A 1 314 ? -14.874 -7.746 -6.530 1.00 95.38 314 GLY A N 1
ATOM 2640 C CA . GLY A 1 314 ? -15.177 -9.093 -6.997 1.00 95.38 314 GLY A CA 1
ATOM 2641 C C . GLY A 1 314 ? -16.668 -9.277 -7.289 1.00 95.38 314 GLY A C 1
ATOM 2642 O O . GLY A 1 314 ? -17.353 -8.380 -7.781 1.00 95.38 314 GLY A O 1
ATOM 2643 N N . ASN A 1 315 ? -17.184 -10.473 -7.019 1.00 89.69 315 ASN A N 1
ATOM 2644 C CA . ASN A 1 315 ? -18.592 -10.805 -7.223 1.00 89.69 315 ASN A CA 1
ATOM 2645 C C . ASN A 1 315 ? -19.119 -11.732 -6.117 1.00 89.69 315 ASN A C 1
ATOM 2647 O O . ASN A 1 315 ? -18.384 -12.154 -5.232 1.00 89.69 315 ASN A O 1
ATOM 2651 N N . LYS A 1 316 ? -20.409 -12.086 -6.176 1.00 85.19 316 LYS A N 1
ATOM 2652 C CA . LYS A 1 316 ? -21.070 -12.894 -5.138 1.00 85.19 316 LYS A CA 1
ATOM 2653 C C . LYS A 1 316 ? -20.430 -14.273 -4.901 1.00 85.19 316 LYS A C 1
ATOM 2655 O O . LYS A 1 316 ? -20.520 -14.788 -3.794 1.00 85.19 316 LYS A O 1
ATOM 2660 N N . THR A 1 317 ? -19.859 -14.894 -5.931 1.00 88.31 317 THR A N 1
ATOM 2661 C CA . THR A 1 317 ? -19.238 -16.230 -5.845 1.00 88.31 317 THR A CA 1
ATOM 2662 C C . THR A 1 317 ? -17.730 -16.181 -5.631 1.00 88.31 317 THR A C 1
ATOM 2664 O O . THR A 1 317 ? -17.143 -17.189 -5.266 1.00 88.31 317 THR A O 1
ATOM 2667 N N . SER A 1 318 ? -17.117 -15.028 -5.878 1.00 91.50 318 SER A N 1
ATOM 2668 C CA . SER A 1 318 ? -15.684 -14.795 -5.765 1.00 91.50 318 SER A CA 1
ATOM 2669 C C . SER A 1 318 ? -15.475 -13.372 -5.243 1.00 91.50 318 SER A C 1
ATOM 2671 O O . SER A 1 318 ? -15.209 -12.460 -6.037 1.00 91.50 318 SER A O 1
ATOM 2673 N N . PRO A 1 319 ? -15.704 -13.143 -3.938 1.00 95.94 319 PRO A N 1
ATOM 2674 C CA . PRO A 1 319 ? -15.587 -11.817 -3.352 1.00 95.94 319 PRO A CA 1
ATOM 2675 C C . PRO A 1 319 ? -14.137 -11.329 -3.404 1.00 95.94 319 PRO A C 1
ATOM 2677 O O . PRO A 1 319 ? -13.199 -12.114 -3.283 1.00 95.94 319 PRO A O 1
ATOM 2680 N N . GLY A 1 320 ? -13.962 -10.025 -3.603 1.00 97.81 320 GLY A N 1
ATOM 2681 C CA . GLY A 1 320 ? -12.673 -9.353 -3.477 1.00 97.81 320 GLY A CA 1
ATOM 2682 C C . GLY A 1 320 ? -12.579 -8.586 -2.159 1.00 97.81 320 GLY A C 1
ATOM 2683 O O . GLY A 1 320 ? -13.069 -9.035 -1.117 1.00 97.81 320 GLY A O 1
ATOM 2684 N N . ALA A 1 321 ? -11.975 -7.403 -2.214 1.00 98.25 321 ALA A N 1
ATOM 2685 C CA . ALA A 1 321 ? -11.925 -6.469 -1.098 1.00 98.25 321 ALA A CA 1
ATOM 2686 C C . ALA A 1 321 ? -13.327 -6.121 -0.583 1.00 98.25 321 ALA A C 1
ATOM 2688 O O . ALA A 1 321 ? -14.306 -6.145 -1.331 1.00 98.25 321 ALA A O 1
ATOM 2689 N N . HIS A 1 322 ? -13.423 -5.751 0.696 1.00 98.12 322 HIS A N 1
ATOM 2690 C CA . HIS A 1 322 ? -14.685 -5.256 1.253 1.00 98.12 322 HIS A CA 1
ATOM 2691 C C . HIS A 1 322 ? -15.120 -3.971 0.546 1.00 98.12 322 HIS A C 1
ATOM 2693 O O . HIS A 1 322 ? -16.296 -3.810 0.222 1.00 98.12 322 HIS A O 1
ATOM 2699 N N . PHE A 1 323 ? -14.147 -3.105 0.251 1.00 97.88 323 PHE A N 1
ATOM 2700 C CA . PHE A 1 323 ? -14.255 -2.059 -0.754 1.00 97.88 323 PHE A CA 1
ATOM 2701 C C . PHE A 1 323 ? -12.862 -1.603 -1.238 1.00 97.88 323 PHE A C 1
ATOM 2703 O O . PHE A 1 323 ? -11.899 -1.647 -0.469 1.00 97.88 323 PHE A O 1
ATOM 2710 N N . PRO A 1 324 ? -12.732 -1.143 -2.493 1.00 98.00 324 PRO A N 1
ATOM 2711 C CA . PRO A 1 324 ? -11.629 -0.294 -2.921 1.00 98.00 324 PRO A CA 1
ATOM 2712 C C . PRO A 1 324 ? -11.830 1.138 -2.412 1.00 98.00 324 PRO A C 1
ATOM 2714 O O . PRO A 1 324 ? -12.960 1.627 -2.334 1.00 98.00 324 PRO A O 1
ATOM 2717 N N . PHE A 1 325 ? -10.746 1.820 -2.066 1.00 96.19 325 PHE A N 1
ATOM 2718 C CA . PHE A 1 325 ? -10.773 3.187 -1.552 1.00 96.19 325 PHE A CA 1
ATOM 2719 C C . PHE A 1 325 ? -11.294 4.176 -2.613 1.00 96.19 325 PHE A C 1
ATOM 2721 O O . PHE A 1 325 ? -10.883 4.138 -3.773 1.00 96.19 325 PHE A O 1
ATOM 2728 N N . ASN A 1 326 ? -12.231 5.050 -2.238 1.00 97.06 326 ASN A N 1
ATOM 2729 C CA . ASN A 1 326 ? -12.899 5.963 -3.168 1.00 97.06 326 ASN A CA 1
ATOM 2730 C C . ASN A 1 326 ? -12.291 7.374 -3.153 1.00 97.06 326 ASN A C 1
ATOM 2732 O O . ASN A 1 326 ? -12.731 8.247 -2.403 1.00 97.06 326 ASN A O 1
ATOM 2736 N N . PHE A 1 327 ? -11.341 7.630 -4.051 1.00 95.69 327 PHE A N 1
ATOM 2737 C CA . PHE A 1 327 ? -10.661 8.928 -4.167 1.00 95.69 327 PHE A CA 1
ATOM 2738 C C . PHE A 1 327 ? -11.442 10.014 -4.916 1.00 95.69 327 PHE A C 1
ATOM 2740 O O . PHE A 1 327 ? -10.923 11.115 -5.101 1.00 95.69 327 PHE A O 1
ATOM 2747 N N . LEU A 1 328 ? -12.671 9.756 -5.377 1.00 95.75 328 LEU A N 1
ATOM 2748 C CA . LEU A 1 328 ? -13.370 10.699 -6.257 1.00 95.75 328 LEU A CA 1
ATOM 2749 C C . LEU A 1 328 ? -13.607 12.070 -5.609 1.00 95.75 328 LEU A C 1
ATOM 2751 O O . LEU A 1 328 ? -13.498 13.085 -6.293 1.00 95.75 328 LEU A O 1
ATOM 2755 N N . LEU A 1 329 ? -13.868 12.118 -4.301 1.00 94.12 329 LEU A N 1
ATOM 2756 C CA . LEU A 1 329 ? -14.016 13.377 -3.561 1.00 94.12 329 LEU A CA 1
ATOM 2757 C C . LEU A 1 329 ? -12.719 14.196 -3.507 1.00 94.12 329 LEU A C 1
ATOM 2759 O O . LEU A 1 329 ? -12.791 15.419 -3.518 1.00 94.12 329 LEU A O 1
ATOM 2763 N N . ILE A 1 330 ? -11.558 13.540 -3.478 1.00 93.75 330 ILE A N 1
ATOM 2764 C CA . ILE A 1 330 ? -10.247 14.203 -3.474 1.00 93.75 330 ILE A CA 1
ATOM 2765 C C . ILE A 1 330 ? -9.888 14.676 -4.887 1.00 93.75 330 ILE A C 1
ATOM 2767 O O . ILE A 1 330 ? -9.449 15.806 -5.078 1.00 93.75 330 ILE A O 1
ATOM 2771 N N . ASN A 1 331 ? -10.109 13.822 -5.887 1.00 92.06 331 ASN A N 1
ATOM 2772 C CA . ASN A 1 331 ? -9.594 14.045 -7.239 1.00 92.06 331 ASN A CA 1
ATOM 2773 C C . ASN A 1 331 ? -10.543 14.844 -8.143 1.00 92.06 331 ASN A C 1
ATOM 2775 O O . ASN A 1 331 ? -10.095 15.438 -9.120 1.00 92.06 331 ASN A O 1
ATOM 2779 N N . SER A 1 332 ? -11.851 14.830 -7.862 1.00 91.69 332 SER A N 1
ATOM 2780 C CA . SER A 1 332 ? -12.871 15.377 -8.776 1.00 91.69 332 SER A CA 1
ATOM 2781 C C . SER A 1 332 ? -13.540 16.652 -8.270 1.00 91.69 332 SER A C 1
ATOM 2783 O O . SER A 1 332 ? -14.247 17.296 -9.040 1.00 91.69 332 SER A O 1
ATOM 2785 N N . ILE A 1 333 ? -13.351 17.019 -6.998 1.00 93.69 333 ILE A N 1
ATOM 2786 C CA . ILE A 1 333 ? -14.016 18.170 -6.376 1.00 93.69 333 ILE A CA 1
ATOM 2787 C C . ILE A 1 333 ? -12.980 19.200 -5.932 1.00 93.69 333 ILE A C 1
ATOM 2789 O O . ILE A 1 333 ? -11.968 18.871 -5.321 1.00 93.69 333 ILE A O 1
ATOM 2793 N N . ASN A 1 334 ? -13.243 20.470 -6.227 1.00 93.69 334 ASN A N 1
ATOM 2794 C CA . ASN A 1 334 ? -12.406 21.598 -5.830 1.00 93.69 334 ASN A CA 1
ATOM 2795 C C . ASN A 1 334 ? -13.267 22.825 -5.472 1.00 93.69 334 ASN A C 1
ATOM 2797 O O . ASN A 1 334 ? -14.491 22.754 -5.396 1.00 93.69 334 ASN A O 1
ATOM 2801 N N . GLN A 1 335 ? -12.624 23.970 -5.233 1.00 94.50 335 GLN A N 1
ATOM 2802 C CA . GLN A 1 335 ? -13.302 25.208 -4.821 1.00 94.50 335 GLN A CA 1
ATOM 2803 C C . GLN A 1 335 ? -14.248 25.786 -5.887 1.00 94.50 335 GLN A C 1
ATOM 2805 O O . GLN A 1 335 ? -15.053 26.660 -5.570 1.00 94.50 335 GLN A O 1
ATOM 2810 N N . GLN A 1 336 ? -14.129 25.349 -7.141 1.00 96.50 336 GLN A N 1
ATOM 2811 C CA . GLN A 1 336 ? -14.968 25.775 -8.258 1.00 96.50 336 GLN A CA 1
ATOM 2812 C C . GLN A 1 336 ? -16.139 24.820 -8.514 1.00 96.50 336 GLN A C 1
ATOM 2814 O O . GLN A 1 336 ? -17.019 25.168 -9.298 1.00 96.50 336 GLN A O 1
ATOM 2819 N N . SER A 1 337 ? -16.156 23.649 -7.871 1.00 96.44 337 SER A N 1
ATOM 2820 C CA . SER A 1 337 ? -17.208 22.655 -8.056 1.00 96.44 337 SER A CA 1
ATOM 2821 C C . SER A 1 337 ? -18.560 23.140 -7.536 1.00 96.44 337 SER A C 1
ATOM 2823 O O . SER A 1 337 ? -18.650 23.775 -6.482 1.00 96.44 337 SER A O 1
ATOM 2825 N N . ASP A 1 338 ? -19.626 22.786 -8.250 1.00 96.00 338 ASP A N 1
ATOM 2826 C CA . ASP A 1 338 ? -21.002 23.077 -7.862 1.00 96.00 338 ASP A CA 1
ATOM 2827 C C . ASP A 1 338 ? -21.785 21.814 -7.435 1.00 96.00 338 ASP A C 1
ATOM 2829 O O . ASP A 1 338 ? -21.249 20.714 -7.277 1.00 96.00 338 ASP A O 1
ATOM 2833 N N . ALA A 1 339 ? -23.089 21.969 -7.183 1.00 95.81 339 ALA A N 1
ATOM 2834 C CA . ALA A 1 339 ? -23.940 20.860 -6.757 1.00 95.81 339 ALA A CA 1
ATOM 2835 C C . ALA A 1 339 ? -24.107 19.763 -7.831 1.00 95.81 339 ALA A C 1
ATOM 2837 O O . ALA A 1 339 ? -24.379 18.611 -7.481 1.00 95.81 339 ALA A O 1
ATOM 2838 N N . TYR A 1 340 ? -23.974 20.099 -9.118 1.00 95.44 340 TYR A N 1
ATOM 2839 C CA . TYR A 1 340 ? -24.032 19.134 -10.213 1.00 95.44 340 TYR A CA 1
ATOM 2840 C C . TYR A 1 340 ? -22.769 18.282 -10.247 1.00 95.44 340 TYR A C 1
ATOM 2842 O O . TYR A 1 340 ? -22.894 17.062 -10.342 1.00 95.44 340 TYR A O 1
ATOM 2850 N N . ASP A 1 341 ? -21.597 18.887 -10.048 1.00 95.94 341 ASP A N 1
ATOM 2851 C CA . ASP A 1 341 ? -20.325 18.159 -9.973 1.00 95.94 341 ASP A CA 1
ATOM 2852 C C . ASP A 1 341 ? -20.337 17.131 -8.833 1.00 95.94 341 ASP A C 1
ATOM 2854 O O . ASP A 1 341 ? -20.021 15.957 -9.031 1.00 95.94 341 ASP A O 1
ATOM 2858 N N . VAL A 1 342 ? -20.796 17.535 -7.640 1.00 94.94 342 VAL A N 1
ATOM 2859 C CA . VAL A 1 342 ? -20.916 16.628 -6.484 1.00 94.94 342 VAL A CA 1
ATOM 2860 C C . VAL A 1 342 ? -21.902 15.494 -6.772 1.00 94.94 342 VAL A C 1
ATOM 2862 O O . VAL A 1 342 ? -21.614 14.328 -6.491 1.00 94.94 342 VAL A O 1
ATOM 2865 N N . ARG A 1 343 ? -23.067 15.807 -7.352 1.00 94.62 343 ARG A N 1
ATOM 2866 C CA . ARG A 1 343 ? -24.073 14.800 -7.718 1.00 94.62 343 ARG A CA 1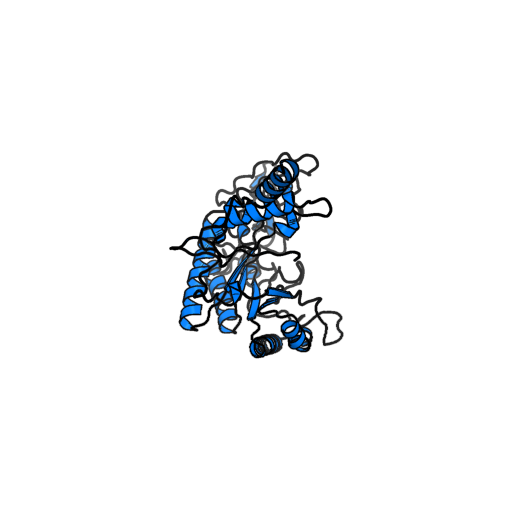
ATOM 2867 C C . ARG A 1 343 ? -23.515 13.800 -8.729 1.00 94.62 343 ARG A C 1
ATOM 2869 O O . ARG A 1 343 ? -23.750 12.602 -8.579 1.00 94.62 343 ARG A O 1
ATOM 2876 N N . ASP A 1 344 ? -22.827 14.275 -9.759 1.00 94.94 344 ASP A N 1
ATOM 2877 C CA . ASP A 1 344 ? -22.337 13.436 -10.852 1.00 94.94 344 ASP A CA 1
ATOM 2878 C C . ASP A 1 344 ? -21.148 12.579 -10.403 1.00 94.94 344 ASP A C 1
ATOM 2880 O O . ASP A 1 344 ? -21.065 11.404 -10.765 1.00 94.94 344 ASP A O 1
ATOM 2884 N N . MET A 1 345 ? -20.317 13.096 -9.497 1.00 95.44 345 MET A N 1
ATOM 2885 C CA . MET A 1 345 ? -19.292 12.327 -8.795 1.00 95.44 345 MET A CA 1
ATOM 2886 C C . MET A 1 345 ? -19.909 11.192 -7.959 1.00 95.44 345 MET A C 1
ATOM 2888 O O . MET A 1 345 ? -19.522 10.030 -8.112 1.00 95.44 345 MET A O 1
ATOM 2892 N N . ILE A 1 346 ? -20.942 11.484 -7.154 1.00 95.31 346 ILE A N 1
ATOM 2893 C CA . ILE A 1 346 ? -21.642 10.455 -6.366 1.00 95.31 346 ILE A CA 1
ATOM 2894 C C . ILE A 1 346 ? -22.267 9.399 -7.287 1.00 95.31 346 ILE A C 1
ATOM 2896 O O . ILE A 1 346 ? -22.121 8.198 -7.051 1.00 95.31 346 ILE A O 1
ATOM 2900 N N . LYS A 1 347 ? -22.948 9.833 -8.357 1.00 94.81 347 LYS A N 1
ATOM 2901 C CA . LYS A 1 347 ? -23.540 8.931 -9.355 1.00 94.81 347 LYS A CA 1
ATOM 2902 C C . LYS A 1 347 ? -22.480 8.050 -10.012 1.00 94.81 347 LYS A C 1
ATOM 2904 O O . LYS A 1 347 ? -22.740 6.868 -10.207 1.00 94.81 347 LYS A O 1
ATOM 2909 N N . THR A 1 348 ? -21.300 8.588 -10.312 1.00 95.88 348 THR A N 1
ATOM 2910 C CA . THR A 1 348 ? -20.203 7.831 -10.929 1.00 95.88 348 THR A CA 1
ATOM 2911 C C . THR A 1 348 ? -19.821 6.622 -10.084 1.00 95.88 348 THR A C 1
ATOM 2913 O O . THR A 1 348 ? -19.756 5.517 -10.616 1.00 95.88 348 THR A O 1
ATOM 2916 N N . TRP A 1 349 ? -19.650 6.781 -8.769 1.00 97.12 349 TRP A N 1
ATOM 2917 C CA . TRP A 1 349 ? -19.379 5.630 -7.903 1.00 97.12 349 TRP A CA 1
ATOM 2918 C C . TRP A 1 349 ? -20.579 4.684 -7.824 1.00 97.12 349 TRP A C 1
ATOM 2920 O O . TRP A 1 349 ? -20.470 3.492 -8.103 1.00 97.12 349 TRP A O 1
ATOM 2930 N N . MET A 1 350 ? -21.750 5.226 -7.483 1.00 95.69 350 MET A N 1
ATOM 2931 C CA . MET A 1 350 ? -22.927 4.423 -7.147 1.00 95.69 350 MET A CA 1
ATOM 2932 C C . MET A 1 350 ? -23.511 3.643 -8.333 1.00 95.69 350 MET A C 1
ATOM 2934 O O . MET A 1 350 ? -24.141 2.613 -8.113 1.00 95.69 350 MET A O 1
ATOM 2938 N N . LEU A 1 351 ? -23.331 4.119 -9.570 1.00 94.75 351 LEU A N 1
ATOM 2939 C CA . LEU A 1 351 ? -23.810 3.438 -10.779 1.00 94.75 351 LEU A CA 1
ATOM 2940 C C . LEU A 1 351 ? -22.840 2.369 -11.299 1.00 94.75 351 LEU A C 1
ATOM 2942 O O . LEU A 1 351 ? -23.285 1.450 -11.981 1.00 94.75 351 LEU A O 1
ATOM 2946 N N . ASN A 1 352 ? -21.542 2.486 -10.999 1.00 96.31 352 ASN A N 1
ATOM 2947 C CA . ASN A 1 352 ? -20.533 1.510 -11.425 1.00 96.31 352 ASN A CA 1
ATOM 2948 C C . ASN A 1 352 ? -20.279 0.427 -10.364 1.00 96.31 352 ASN A C 1
ATOM 2950 O O . ASN A 1 352 ? -19.871 -0.681 -10.708 1.00 96.31 352 ASN A O 1
ATOM 2954 N N . MET A 1 353 ? -20.533 0.726 -9.087 1.00 95.69 353 MET A N 1
ATOM 2955 C CA . MET A 1 353 ? -20.389 -0.230 -7.992 1.00 95.69 353 MET A CA 1
ATOM 2956 C C . MET A 1 353 ? -21.285 -1.465 -8.197 1.00 95.69 353 MET A C 1
ATOM 2958 O O . MET A 1 353 ? -22.484 -1.308 -8.450 1.00 95.69 353 MET A O 1
ATOM 2962 N N . PRO A 1 354 ? -20.751 -2.696 -8.048 1.00 93.56 354 PRO A N 1
ATOM 2963 C CA . PRO A 1 354 ? -21.560 -3.902 -8.163 1.00 93.56 354 PRO A CA 1
ATOM 2964 C C . PRO A 1 354 ? -22.723 -3.922 -7.163 1.00 93.56 354 PRO A C 1
ATOM 2966 O O . PRO A 1 354 ? -22.627 -3.421 -6.040 1.00 93.56 354 PRO A O 1
ATOM 2969 N N . GLU A 1 355 ? -23.838 -4.534 -7.565 1.00 89.50 355 GLU A N 1
ATOM 2970 C CA . GLU A 1 355 ? -25.047 -4.587 -6.741 1.00 89.50 355 GLU A CA 1
ATOM 2971 C C . GLU A 1 355 ? -24.752 -5.217 -5.366 1.00 89.50 355 GLU A C 1
ATOM 2973 O O . GLU A 1 355 ? -24.111 -6.266 -5.277 1.00 89.50 355 GLU A O 1
ATOM 2978 N N . LYS A 1 356 ? -25.282 -4.608 -4.296 1.00 86.06 356 LYS A N 1
ATOM 2979 C CA . LYS A 1 356 ? -25.150 -5.060 -2.892 1.00 86.06 356 LYS A CA 1
ATOM 2980 C C . LYS A 1 356 ? -23.739 -4.959 -2.300 1.00 86.06 356 LYS A C 1
ATOM 2982 O O . LYS A 1 356 ? -23.521 -5.488 -1.212 1.00 86.06 356 LYS A O 1
ATOM 2987 N N . MET A 1 357 ? -22.821 -4.264 -2.967 1.00 92.56 357 MET A N 1
ATOM 2988 C CA . MET A 1 357 ? -21.545 -3.862 -2.373 1.00 92.56 357 MET A CA 1
ATOM 2989 C C . MET A 1 357 ? -21.690 -2.577 -1.546 1.00 92.56 357 MET A C 1
ATOM 2991 O O . MET A 1 357 ? -22.708 -1.884 -1.629 1.00 92.56 357 MET A O 1
ATOM 2995 N N . TRP A 1 358 ? -20.690 -2.290 -0.710 1.00 94.31 358 TRP A N 1
ATOM 2996 C CA . TRP A 1 358 ? -20.724 -1.167 0.225 1.00 94.31 358 TRP A CA 1
ATOM 2997 C C . TRP A 1 358 ? -19.844 -0.008 -0.259 1.00 94.31 358 TRP A C 1
ATOM 2999 O O . TRP A 1 358 ? -18.647 -0.214 -0.453 1.00 94.31 358 TRP A O 1
ATOM 3009 N N . PRO A 1 359 ? -20.389 1.208 -0.435 1.00 96.00 359 PRO A N 1
ATOM 3010 C CA . PRO A 1 359 ? -19.591 2.357 -0.834 1.00 96.00 359 PRO A CA 1
ATOM 3011 C C . PRO A 1 359 ? -18.779 2.902 0.348 1.00 96.00 359 PRO A C 1
ATOM 3013 O O . PRO A 1 359 ? -19.136 2.720 1.510 1.00 96.00 359 PRO A O 1
ATOM 3016 N N . ASN A 1 360 ? -17.724 3.649 0.044 1.00 97.38 360 ASN A N 1
ATOM 3017 C CA . ASN A 1 360 ? -16.969 4.446 1.009 1.00 97.38 360 ASN A CA 1
ATOM 3018 C C . ASN A 1 360 ? -16.689 5.835 0.417 1.00 97.38 360 ASN A C 1
ATOM 3020 O O . ASN A 1 360 ? -16.841 6.042 -0.790 1.00 97.38 360 ASN A O 1
ATOM 3024 N N . TRP A 1 361 ? -16.308 6.782 1.271 1.00 96.75 361 TRP A N 1
ATOM 3025 C CA . TRP A 1 361 ? -16.026 8.164 0.891 1.00 96.75 361 TRP A CA 1
ATOM 3026 C C . TRP A 1 361 ? -14.867 8.683 1.735 1.00 96.75 361 TRP A C 1
ATOM 3028 O O . TRP A 1 361 ? -14.944 8.643 2.963 1.00 96.75 361 TRP A O 1
ATOM 3038 N N . VAL A 1 362 ? -13.824 9.198 1.088 1.00 95.06 362 VAL A N 1
ATOM 303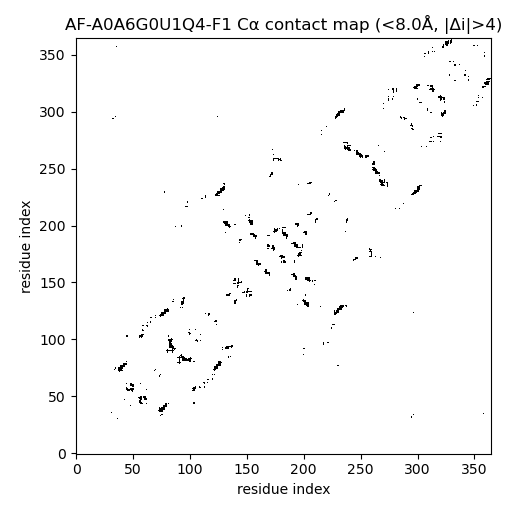9 C CA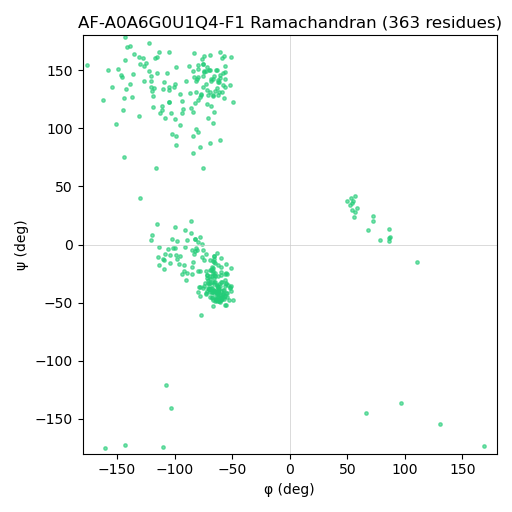 . VAL A 1 362 ? -12.693 9.842 1.760 1.00 95.06 362 VAL A CA 1
ATOM 3040 C C . VAL A 1 362 ? -12.550 11.286 1.286 1.00 95.06 362 VAL A C 1
ATOM 3042 O O . VAL A 1 362 ? -12.757 11.584 0.115 1.00 95.06 362 VAL A O 1
ATOM 3045 N N . VAL A 1 363 ? -12.226 12.195 2.206 1.00 91.50 363 VAL A N 1
ATOM 3046 C CA . VAL A 1 363 ? -12.080 13.640 1.931 1.00 91.50 363 VAL A CA 1
ATOM 3047 C C . VAL A 1 363 ? -10.643 14.151 2.097 1.00 91.50 363 VAL A C 1
ATOM 3049 O O . VAL A 1 363 ? -10.385 15.325 1.855 1.00 91.50 363 VAL A O 1
ATOM 3052 N N . GLY A 1 364 ? -9.715 13.285 2.504 1.00 86.19 364 GLY A N 1
ATOM 3053 C CA . GLY A 1 364 ? -8.288 13.569 2.652 1.00 86.19 364 GLY A CA 1
ATOM 3054 C C . GLY A 1 364 ? -7.526 12.301 3.040 1.00 86.19 364 GLY A C 1
ATOM 3055 O O . GLY A 1 364 ? -8.132 11.388 3.603 1.00 86.19 364 GLY A O 1
ATOM 3056 N N . ILE A 1 365 ? -6.235 12.253 2.714 1.00 69.25 365 ILE A N 1
ATOM 3057 C CA . ILE A 1 365 ? -5.304 11.162 3.039 1.00 69.25 365 ILE A CA 1
ATOM 3058 C C . ILE A 1 365 ? -3.980 11.721 3.553 1.00 69.25 365 ILE A C 1
ATOM 3060 O O . ILE A 1 365 ? -3.648 12.861 3.144 1.00 69.25 365 ILE A O 1
#

Sequence (365 aa):
MLKIIIFVLLFVANTFVSSEYIFKGFDDRFKPDWWQSEIIYQIYVRSFKDSNGDGVGDFNGITEKVDYFKSINVGAVWLSPIFQSPQDDFGYDVSNFKMVDPLFGTMADFDRLRDAFHERGIKVILDFVPNHTSDENPWFLKSVERKEPYTNYYVWKDPIINENGTRSPPNNWLGVFNTGSAWEWNEKRQQYYFHAFQKKQPDLNYRCPMVVEEIKNIILFWLGRGIDGFRFDAVNYLYEREDLADEGKSYKVGILDTDYDSLVHNYTLDQPETYEMVRVWRELLDDYSSSEKKTNFFMVECYSPINNTMLYYGNKTSPGAHFPFNFLLINSINQQSDAYDVRDMIKTWMLNMPEKMWPNWVVGI

InterPro domains:
  IPR006047 Glycosyl hydrolase family 13, catalytic domain [PF00128] (42-363)
  IPR006047 Glycosyl hydrolase family 13, catalytic domain [SM00642] (42-349)
  IPR017853 Glycoside hydrolase superfamily [SSF51445] (31-363)
  IPR045857 Oligo-1,6-glucosidase, domain 2 [G3DSA:3.90.400.10] (134-208)

Foldseek 3Di:
DVVVVVVVVVVVVVPPPVPVDDPDDDDPPDDDDCVQPFAEAEDAQQPQADDPPPNGGALVRLLVCLVVCLVVRGQEYEYEQQAAAPCPVDRLQHQDLLFGHCSRNGPVSVLSSQVSNVVSNYAYAYEDELWFHFCNHPLNVCCLVCHPPSVQQFAWAAFDQDPVRDTDALEQAAAQVLPFDQWDADPSNNTTTGHNHDPRTTTTQPVPVVSLVVVLVSQVSVVVSPHQEYEYEPLFQNDFAPVRDYFAAPPDPPDDSRHNNRGDPPGRGLDVVSLVSQLVVVVSQVVSCVVVVHHGFYEYEDDDPLLSLQSQCPDPVRGGHLHYDQCLLVPQDDPPDDPVSVVVSVCSNVVNHPPPRRDDDDNDD

Secondary structure (DSSP, 8-state):
-HHHHHHHHHHHHTT----S----PPPTT----HHHHSEEEEE-HHHH--SSSSSS--HHHHHTTHHHHHHTTEEEEEEPP-EE--STTTTSS-SEEEEE-TTT--HHHHHHHHHHHHTTT-EEEEEE--SB--TTSHHHHHHHTT-TTGGGSB-EEPPEE-TTS-EE-SS--B-TTS-SBSEEEETTTTEEEE-SS-TTSPBB-TTSHHHHHHHHHHHHHHHHTT--EEEE-SGGGS---TT-PPPEE---TT--TTSGGGEE-SSSS--HHHHHHHHHHHHHHHHHHHHHTS--EEEE-----HHHHHHTTEETTEE--SEE--THHHHS--TT--HHHHHHHHHHHHHHSPTT------S--

Solvent-accessible surface area (backbone atoms only — not comparable to full-atom values): 20241 Å² total; per-residue (Å²): 113,70,72,58,54,54,52,51,50,55,51,57,63,68,64,59,76,75,60,93,67,78,80,79,72,81,60,93,83,64,75,73,55,66,89,74,73,45,42,74,42,79,39,56,48,60,75,69,30,54,69,84,78,86,82,45,11,22,33,64,25,48,47,79,40,47,68,55,45,52,76,73,61,40,33,26,37,34,37,46,45,54,30,19,40,88,48,89,55,72,19,64,22,28,38,36,87,92,39,53,21,71,82,40,42,48,67,69,41,48,51,50,31,51,50,55,29,46,79,70,65,23,40,43,25,40,44,42,58,78,31,36,27,15,55,79,10,68,58,46,54,33,22,52,67,58,37,83,88,26,49,53,42,41,44,70,43,64,60,40,74,43,98,87,70,48,77,40,64,73,49,72,54,48,5,70,76,51,78,25,64,19,53,47,78,36,85,86,58,69,27,28,36,37,14,59,51,51,85,54,25,36,25,39,21,60,88,30,68,66,44,49,50,50,54,52,52,48,54,50,52,48,46,75,68,66,47,36,31,36,36,35,38,54,46,39,52,41,37,62,53,87,86,47,72,63,62,49,72,51,78,52,85,94,56,52,91,53,35,37,73,26,40,44,72,71,50,53,30,69,38,74,65,37,52,54,50,43,27,54,54,31,53,55,45,52,54,50,18,61,74,69,74,42,88,58,47,41,34,35,36,59,98,59,61,71,75,61,46,41,50,36,39,46,43,97,92,52,45,22,31,67,30,50,58,40,56,59,58,57,78,73,51,59,98,84,58,52,74,64,53,55,50,51,52,52,45,55,53,66,73,61,45,60,89,94,63,62,88,69,82,44,84,77,134

Organism: Aphis glycines (NCBI:txid307491)

Mean predicted aligned error: 5.84 Å

pLDDT: mean 93.27, std 12.76, range [39.5, 98.88]

Nearest PDB structures (foldseek):
  7nf7-assembly1_A  TM=9.323E-01  e=4.892E-42  Ovis aries
  6li9-assembly1_A  TM=8.778E-01  e=5.319E-43  Homo sapiens
  7nf6-assembly1_A  TM=8.734E-01  e=6.016E-43  Ovis aries
  7p07-assembly1_A  TM=8.768E-01  e=1.164E-30  Blastobotrys adeninivorans
  3zo9-assembly1_B  TM=8.807E-01  e=4.246E-30  Mycolicibacterium smegmatis

Radius of gyration: 23.96 Å; Cα contacts (8 Å, |Δi|>4): 629; chains: 1; bounding box: 88×52×57 Å